Protein AF-A0A914R5J5-F1 (afdb_monomer)

Sequence (578 aa):
MSLWDHVVKMEQVILSVEYNQRHLNVWKEDSRGYNRFYVTPLCTIVTSSLNCSRDEYSNEHRHVLSFHVKLWDSLAAETVKLALTQKSIETKISDILPLPMLLVRLGISQDVTDRISVSKEWRSNQDQPNIIIFELYTRHEHFCEKNGKFLEDAKSDPENFLTRIKLFLEFTMVVGQQATKSLNITGQTFAKSKFFSSLANAHSDKDGIVYLSSTDINKLAREIYRSASYNEEVTSTYVSSEQGSDIIKELSNIIKDQTVQSNDLTKEEWNSVFWDDIFSRPDVQTEYFNDVLKYVEEESIFKYNATKDAQFRENIRRKYRQKSENKIPNKFEFSFKNFGFNNCGRKSENSIIDEKNIQSTQNNEMDTINKEEILKFLKKDNINVRWSGTKFIPKDLLLYRINTRTLKTTGEVFFKRIITTMLQSVQKIEIRPEPSRRTNFDKTISPVYYEELKNQIIVLKQQLNNSITKLDEKIAEIKSDLVNTNQHITNIANNTNNNRDILQQQHNVLRNDHNGLRSEFNDLNSWTRKDFWNHVQGLFRHADNIWMRSFHGEVPKNIQETYKSRWGAYPLKGTDFK

Secondary structure (DSSP, 8-state):
--TTTT---EEEEEEEEEETTEEEEEEEE--TT---EEE----EEEEEEEEEEE-SSSTT--EEEEEEEE---HHHHHHHHHHHHHTT----GGGEEE---SEEEEEE-GGGTTT-EE----EE-TT--SEEEEEEEES-GGGTSTT-HHHHHHHH-HHHHHHHH-EEEEEEE---EEEEEEEEE-HHHHHH-HHHHHHHHHTTTTTTEEEEEHHHHHHHHHHHHHHPPEEEEE--S---TTHHHHHHHHHHHHS--EEEEGGG--HHHHTTT-SS-GGG-HHHHHHHHHHHHHHHHHHTTS---HHHHHHHHHHHHHHHHTT-SSPPPGGG---GGGGTGGGSS---S-----S---------------HHHHHHHHHHTT--EEE-SSSEEE---EEEEEEHHHHHH-S-SEEEEEEEEE--EEEEEE-EEPPP--S---S---HHHHHHHHHHHHHHHHHHHHHHHHHHHHHHHHHHHHHHHHHHHHHHHHHHHHHHHHHHHHHHHHHHHHHHHHHHHHHHHH--HHHHHHHHHHHHHHHHHHHHHH--S---HHHHHHHHHHS-----------

Mean predicted aligned error: 20.89 Å

Solvent-accessible surface area (backbone atoms only — not comparable to full-atom values): 33311 Å² total; per-residue (Å²): 135,64,97,74,83,72,74,67,48,63,49,70,77,76,46,71,42,83,53,92,95,35,76,36,44,29,24,39,42,68,49,100,85,52,84,36,31,33,28,54,56,63,33,22,35,42,55,90,52,60,42,61,48,72,38,86,83,48,97,70,62,30,31,36,43,35,33,34,33,34,32,55,58,70,66,58,37,51,52,50,46,53,57,36,43,78,70,75,43,88,70,57,65,91,33,50,40,61,54,74,36,49,31,36,32,63,42,66,44,80,93,44,54,92,63,45,44,58,60,87,62,76,38,82,32,79,84,62,62,46,57,47,81,46,57,38,38,27,74,53,66,60,50,54,41,98,83,14,64,52,55,49,36,39,59,76,41,35,61,64,41,34,69,70,48,40,39,25,43,34,30,29,28,55,46,78,41,21,33,31,30,36,39,55,35,26,7,67,26,43,61,69,21,66,68,49,40,52,54,42,63,77,33,66,88,51,85,22,60,35,37,37,44,68,67,52,39,50,51,48,27,50,44,32,63,70,57,39,61,69,51,78,46,80,52,84,74,78,52,72,92,69,54,67,65,52,50,37,52,50,46,35,50,70,57,46,72,42,82,42,54,52,84,77,53,51,82,73,55,52,60,41,58,48,84,87,43,73,79,71,32,26,64,53,43,17,51,52,54,38,56,53,46,51,50,48,61,65,41,75,78,42,84,89,50,74,68,57,52,53,50,48,55,50,47,52,49,49,64,51,47,75,73,34,102,57,80,77,61,82,87,70,65,81,58,65,78,77,72,69,67,80,77,85,75,78,78,71,94,79,73,98,73,77,98,73,88,85,79,82,80,92,72,85,71,73,84,66,82,53,67,67,57,56,53,52,53,45,67,73,68,78,51,48,51,36,78,75,87,87,47,55,36,54,43,86,40,73,30,26,36,30,48,46,48,58,52,48,67,34,78,72,74,45,78,46,82,42,50,41,60,46,62,66,43,83,47,78,44,68,42,41,52,51,75,69,83,58,84,70,83,64,84,72,77,50,70,66,58,48,53,48,50,52,50,50,50,51,50,50,52,51,53,48,50,54,50,50,52,54,47,52,52,50,50,51,51,53,52,51,52,50,53,53,48,49,53,52,50,52,52,50,51,53,53,49,51,54,50,49,53,53,51,52,52,52,49,51,50,52,50,50,52,50,52,48,53,49,48,54,49,50,54,60,69,67,44,49,80,65,54,49,52,53,50,52,52,49,49,50,53,49,49,50,51,52,55,60,64,71,57,85,60,89,74,57,68,71,56,60,53,49,51,53,68,73,66,54,82,77,82,90,70,81,84,88,82,134

Organism: NCBI:txid227884

Radius of gyration: 55.8 Å; Cα contacts (8 Å, |Δi|>4): 679; chains: 1; bounding box: 105×151×135 Å

Structure (mmCIF, N/CA/C/O backbone):
data_AF-A0A914R5J5-F1
#
_entry.id   AF-A0A914R5J5-F1
#
loop_
_atom_site.group_PDB
_atom_site.id
_atom_site.type_symbol
_atom_site.label_atom_id
_atom_site.label_alt_id
_atom_site.label_comp_id
_atom_site.label_asym_id
_atom_site.label_entity_id
_atom_site.label_seq_id
_atom_site.pdbx_PDB_ins_code
_atom_site.Cartn_x
_atom_site.Cartn_y
_atom_site.Cartn_z
_atom_site.occupancy
_atom_site.B_iso_or_equiv
_atom_site.auth_seq_id
_atom_site.auth_comp_id
_atom_site.auth_asym_id
_atom_site.auth_atom_id
_atom_site.pdbx_PDB_model_num
ATOM 1 N N . MET A 1 1 ? 4.615 6.189 8.101 1.00 34.53 1 MET A N 1
ATOM 2 C CA . MET A 1 1 ? 3.608 5.926 7.052 1.00 34.53 1 MET A CA 1
ATOM 3 C C . MET A 1 1 ? 2.989 4.584 7.344 1.00 34.53 1 MET A C 1
ATOM 5 O O . MET A 1 1 ? 3.723 3.656 7.663 1.00 34.53 1 MET A O 1
ATOM 9 N N . SER A 1 2 ? 1.663 4.521 7.386 1.00 30.84 2 SER A N 1
ATOM 10 C CA . SER A 1 2 ? 0.963 3.293 7.757 1.00 30.84 2 SER A CA 1
ATOM 11 C C . SER A 1 2 ? 0.819 2.395 6.524 1.00 30.84 2 SER A C 1
ATOM 13 O O . SER A 1 2 ? 0.791 2.897 5.404 1.00 30.84 2 SER A O 1
ATOM 15 N N . LEU A 1 3 ? 0.689 1.079 6.717 1.00 33.62 3 LEU A N 1
ATOM 16 C CA . LEU A 1 3 ? 0.436 0.079 5.661 1.00 33.62 3 LEU A CA 1
ATOM 17 C C . LEU A 1 3 ? -0.793 0.386 4.764 1.00 33.62 3 LEU A C 1
ATOM 19 O O . LEU A 1 3 ? -1.041 -0.332 3.799 1.00 33.62 3 LEU A O 1
ATOM 23 N N . TRP A 1 4 ? -1.565 1.426 5.091 1.00 39.03 4 TRP A N 1
ATOM 24 C CA . TRP A 1 4 ? -2.852 1.786 4.504 1.00 39.03 4 TRP A CA 1
ATOM 25 C C . TRP A 1 4 ? -2.774 2.879 3.424 1.00 39.03 4 TRP A C 1
ATOM 27 O O . TRP A 1 4 ? -3.760 3.092 2.724 1.00 39.03 4 TRP A O 1
ATOM 37 N N . ASP A 1 5 ? -1.616 3.522 3.224 1.00 41.41 5 ASP A N 1
ATOM 38 C CA . ASP A 1 5 ? -1.459 4.646 2.276 1.00 41.41 5 ASP A CA 1
ATOM 39 C C . ASP A 1 5 ? -1.236 4.209 0.805 1.00 41.41 5 ASP A C 1
ATOM 41 O O . ASP A 1 5 ? -1.051 5.048 -0.076 1.00 41.41 5 ASP A O 1
ATOM 45 N N . HIS A 1 6 ? -1.256 2.903 0.504 1.00 47.38 6 HIS A N 1
ATOM 46 C CA . HIS A 1 6 ? -0.911 2.354 -0.820 1.00 47.38 6 HIS A CA 1
ATOM 47 C C . HIS A 1 6 ? -2.006 1.473 -1.435 1.00 47.38 6 HIS A C 1
ATOM 49 O O . HIS A 1 6 ? -1.726 0.465 -2.085 1.00 47.38 6 HIS A O 1
ATOM 55 N N . VAL A 1 7 ? -3.277 1.842 -1.254 1.00 53.09 7 VAL A N 1
ATOM 56 C CA . VAL A 1 7 ? -4.356 1.253 -2.060 1.00 53.09 7 VAL A CA 1
ATOM 57 C C . VAL A 1 7 ? -4.326 1.894 -3.447 1.00 53.09 7 VAL A C 1
ATOM 59 O O . VAL A 1 7 ? -4.941 2.932 -3.684 1.00 53.09 7 VAL A O 1
ATOM 62 N N . VAL A 1 8 ? -3.576 1.278 -4.357 1.00 57.03 8 VAL A N 1
ATOM 63 C CA . VAL A 1 8 ? -3.466 1.709 -5.753 1.00 57.03 8 VAL A CA 1
ATOM 64 C C . VAL A 1 8 ? -4.756 1.344 -6.486 1.00 57.03 8 VAL A C 1
ATOM 66 O O . VAL A 1 8 ? -5.056 0.166 -6.685 1.00 57.03 8 VAL A O 1
ATOM 69 N N . LYS A 1 9 ? -5.527 2.350 -6.905 1.00 61.91 9 LYS A N 1
ATOM 70 C CA . LYS A 1 9 ? -6.620 2.143 -7.861 1.00 61.91 9 LYS A CA 1
ATOM 71 C C . LYS A 1 9 ? -6.025 2.066 -9.259 1.00 61.91 9 LYS A C 1
ATOM 73 O O . LYS A 1 9 ? -5.271 2.947 -9.654 1.00 61.91 9 LYS A O 1
ATOM 78 N N . MET A 1 10 ? -6.355 1.013 -9.990 1.00 66.12 10 MET A N 1
ATOM 79 C CA . MET A 1 10 ? -5.913 0.823 -11.368 1.00 66.12 10 MET A CA 1
ATOM 80 C C . MET A 1 10 ? -7.127 0.890 -12.288 1.00 66.12 10 MET A C 1
ATOM 82 O O . MET A 1 10 ? -8.163 0.292 -11.987 1.00 66.12 10 MET A O 1
ATOM 86 N N . GLU A 1 11 ? -6.996 1.606 -13.400 1.00 66.50 11 GLU A N 1
ATOM 87 C CA . GLU A 1 11 ? -7.959 1.546 -14.500 1.00 66.50 11 GLU A CA 1
ATOM 88 C C . GLU A 1 11 ? -7.949 0.146 -15.149 1.00 66.50 11 GLU A C 1
ATOM 90 O O . GLU A 1 11 ? -7.125 -0.712 -14.821 1.00 66.50 11 GLU A O 1
ATOM 95 N N . GLN A 1 12 ? -8.859 -0.110 -16.095 1.00 71.06 12 GLN A N 1
ATOM 96 C CA . GLN A 1 12 ? -8.768 -1.302 -16.947 1.00 71.06 12 GLN A CA 1
ATOM 97 C C . GLN A 1 12 ? -7.424 -1.335 -17.700 1.00 71.06 12 GLN A C 1
ATOM 99 O O . GLN A 1 12 ? -6.759 -0.311 -17.847 1.00 71.06 12 GLN A O 1
ATOM 104 N N . VAL A 1 13 ? -7.012 -2.520 -18.170 1.00 75.19 13 VAL A N 1
ATOM 105 C CA . VAL A 1 13 ? -5.791 -2.686 -18.981 1.00 75.19 13 VAL A CA 1
ATOM 106 C C . VAL A 1 13 ? -5.824 -1.690 -20.143 1.00 75.19 13 VAL A C 1
ATOM 108 O O . VAL A 1 13 ? -6.692 -1.783 -21.008 1.00 75.19 13 VAL A O 1
ATOM 111 N N . ILE A 1 14 ? -4.881 -0.749 -20.165 1.00 86.88 14 ILE A N 1
ATOM 112 C CA . ILE A 1 14 ? -4.826 0.307 -21.186 1.00 86.88 14 ILE A CA 1
ATOM 113 C C . ILE A 1 14 ? -4.034 -0.130 -22.421 1.00 86.88 14 ILE A C 1
ATOM 115 O O . ILE A 1 14 ? -4.223 0.399 -23.516 1.00 86.88 14 ILE A O 1
ATOM 119 N N . LEU A 1 15 ? -3.117 -1.081 -22.240 1.00 90.56 15 LEU A N 1
ATOM 120 C CA . LEU A 1 15 ? -2.204 -1.554 -23.268 1.00 90.56 15 LEU A CA 1
ATOM 121 C C . LEU A 1 15 ? -1.704 -2.957 -22.916 1.00 90.56 15 LEU A C 1
ATOM 123 O O . LEU A 1 15 ? -1.510 -3.282 -21.747 1.00 90.56 15 LEU A O 1
ATOM 127 N N . SER A 1 16 ? -1.461 -3.771 -23.938 1.00 91.81 16 SER A N 1
ATOM 128 C CA . SER A 1 16 ? -0.764 -5.048 -23.817 1.00 91.81 16 SER A CA 1
ATOM 129 C C . SER A 1 16 ? 0.437 -5.031 -24.757 1.00 91.81 16 SER A C 1
ATOM 131 O O . SER A 1 16 ? 0.280 -4.753 -25.946 1.00 91.81 16 SER A O 1
ATOM 133 N N . VAL A 1 17 ? 1.634 -5.257 -24.218 1.00 90.81 17 VAL A N 1
ATOM 134 C CA . VAL A 1 17 ? 2.908 -5.125 -24.941 1.00 90.81 17 VAL A CA 1
ATOM 135 C C . VAL A 1 17 ? 3.570 -6.487 -25.049 1.00 90.81 17 VAL A C 1
ATOM 137 O O . VAL A 1 17 ? 3.726 -7.166 -24.039 1.00 90.81 17 VAL A O 1
ATOM 140 N N . GLU A 1 18 ? 3.977 -6.893 -26.248 1.00 88.50 18 GLU A N 1
ATOM 141 C CA . GLU A 1 18 ? 4.747 -8.125 -26.393 1.00 88.50 18 GLU A CA 1
ATOM 142 C C . GLU A 1 18 ? 6.204 -7.907 -25.948 1.00 88.50 18 GLU A C 1
ATOM 144 O O . GLU A 1 18 ? 6.901 -7.033 -26.458 1.00 88.50 18 GLU A O 1
ATOM 149 N N . TYR A 1 19 ? 6.672 -8.706 -24.995 1.00 86.88 19 TYR A N 1
ATOM 150 C CA . TYR A 1 19 ? 8.049 -8.734 -24.520 1.00 86.88 19 TYR A CA 1
ATOM 151 C C . TYR A 1 19 ? 8.460 -10.185 -24.297 1.00 86.88 19 TYR A C 1
ATOM 153 O O . TYR A 1 19 ? 7.853 -10.890 -23.492 1.00 86.88 19 TYR A O 1
ATOM 161 N N . ASN A 1 20 ? 9.495 -10.645 -25.005 1.00 80.00 20 ASN A N 1
ATOM 162 C CA . ASN A 1 20 ? 10.032 -11.999 -24.853 1.00 80.00 20 ASN A CA 1
ATOM 163 C C . ASN A 1 20 ? 8.969 -13.112 -24.988 1.00 80.00 20 ASN A C 1
ATOM 165 O O . ASN A 1 20 ? 8.919 -14.023 -24.162 1.00 80.00 20 ASN A O 1
ATOM 169 N N . GLN A 1 21 ? 8.121 -13.026 -26.026 1.00 78.50 21 GLN A N 1
ATOM 170 C CA . GLN A 1 21 ? 6.997 -13.947 -26.288 1.00 78.50 21 GLN A CA 1
ATOM 171 C C . GLN A 1 21 ? 5.903 -13.921 -25.201 1.00 78.50 21 GLN A C 1
ATOM 173 O O . GLN A 1 21 ? 5.172 -14.894 -25.003 1.00 78.50 21 GLN A O 1
ATOM 178 N N . ARG A 1 22 ? 5.801 -12.818 -24.449 1.00 78.00 22 ARG A N 1
ATOM 179 C CA . ARG A 1 22 ? 4.798 -12.618 -23.394 1.00 78.00 22 ARG A CA 1
ATOM 180 C C . ARG A 1 22 ? 4.062 -11.318 -23.607 1.00 78.00 22 ARG A C 1
ATOM 182 O O . ARG A 1 22 ? 4.642 -10.355 -24.082 1.00 78.00 22 ARG A O 1
ATOM 189 N N . HIS A 1 23 ? 2.821 -11.274 -23.155 1.00 86.06 23 HIS A N 1
ATOM 190 C CA . HIS A 1 23 ? 2.055 -10.042 -23.089 1.00 86.06 23 HIS A CA 1
ATOM 191 C C . HIS A 1 23 ? 2.209 -9.407 -21.707 1.00 86.06 23 HIS A C 1
ATOM 193 O O . HIS A 1 23 ? 1.766 -9.961 -20.701 1.00 86.06 23 HIS A O 1
ATOM 199 N N . LEU A 1 24 ? 2.844 -8.241 -21.660 1.00 90.00 24 LEU A N 1
ATOM 200 C CA . LEU A 1 24 ? 2.881 -7.366 -20.500 1.00 90.00 24 LEU A CA 1
ATOM 201 C C . LEU A 1 24 ? 1.643 -6.482 -20.542 1.00 90.00 24 LEU A C 1
ATOM 203 O O . LEU A 1 24 ? 1.568 -5.540 -21.332 1.00 90.00 24 LEU A O 1
ATOM 207 N N . ASN A 1 25 ? 0.662 -6.790 -19.698 1.00 90.44 25 ASN A N 1
ATOM 208 C CA . ASN A 1 25 ? -0.472 -5.896 -19.524 1.00 90.44 25 ASN A CA 1
ATOM 209 C C . ASN A 1 25 ? -0.030 -4.695 -18.694 1.00 90.44 25 ASN A C 1
ATOM 211 O O . ASN A 1 25 ? 0.680 -4.853 -17.695 1.00 90.44 25 ASN A O 1
ATOM 215 N N . VAL A 1 26 ? -0.451 -3.520 -19.144 1.00 89.12 26 VAL A N 1
ATOM 216 C CA . VAL A 1 26 ? -0.145 -2.222 -18.558 1.00 89.12 26 VAL A CA 1
ATOM 217 C C . VAL A 1 26 ? -1.446 -1.617 -18.053 1.00 89.12 26 VAL A C 1
ATOM 219 O O . VAL A 1 26 ? -2.427 -1.504 -18.792 1.00 89.12 26 VAL A O 1
ATOM 222 N N . TRP A 1 27 ? -1.435 -1.209 -16.795 1.00 88.62 27 TRP A N 1
ATOM 223 C CA . TRP A 1 27 ? -2.519 -0.503 -16.130 1.00 88.62 27 TRP A CA 1
ATOM 224 C C . TRP A 1 27 ? -2.079 0.917 -15.820 1.00 88.62 27 TRP A C 1
ATOM 226 O O . TRP A 1 27 ? -0.924 1.144 -15.466 1.00 88.62 27 TRP A O 1
ATOM 236 N N . LYS A 1 28 ? -3.002 1.868 -15.914 1.00 85.62 28 LYS A N 1
ATOM 237 C CA . LYS A 1 28 ? -2.781 3.233 -15.443 1.00 85.62 28 LYS A CA 1
ATOM 238 C C . LYS A 1 28 ? -3.303 3.372 -14.016 1.00 85.62 28 LYS A C 1
ATOM 240 O O . LYS A 1 28 ? -4.365 2.840 -13.693 1.00 85.62 28 LYS A O 1
ATOM 245 N N . GLU A 1 29 ? -2.558 4.068 -13.166 1.00 81.69 29 GLU A N 1
ATOM 246 C CA . GLU A 1 29 ? -3.031 4.440 -11.835 1.00 81.69 29 GLU A CA 1
ATOM 247 C C . GLU A 1 29 ? -4.142 5.499 -11.937 1.00 81.69 29 GLU A C 1
ATOM 249 O O . GLU A 1 29 ? -3.946 6.564 -12.522 1.00 81.69 29 GLU A O 1
ATOM 254 N N . ASP A 1 30 ? -5.296 5.223 -11.330 1.00 70.25 30 ASP A N 1
ATOM 255 C CA . ASP A 1 30 ? -6.414 6.161 -11.168 1.00 70.25 30 ASP A CA 1
ATOM 256 C C . ASP A 1 30 ? -6.162 7.049 -9.935 1.00 70.25 30 ASP A C 1
ATOM 258 O O . ASP A 1 30 ? -6.858 6.987 -8.915 1.00 70.25 30 ASP A O 1
ATOM 262 N N . SER A 1 31 ? -5.073 7.823 -9.980 1.00 67.75 31 SER A N 1
ATOM 263 C CA . SER A 1 31 ? -4.717 8.798 -8.948 1.00 67.75 31 SER A CA 1
ATOM 264 C C . SER A 1 31 ? -4.747 10.216 -9.526 1.00 67.75 31 SER A C 1
ATOM 266 O O . SER A 1 31 ? -4.286 10.490 -10.636 1.00 67.75 31 SER A O 1
ATOM 268 N N . ARG A 1 32 ? -5.340 11.159 -8.778 1.00 56.81 32 ARG A N 1
ATOM 269 C CA . ARG A 1 32 ? -5.475 12.564 -9.196 1.00 56.81 32 ARG A CA 1
ATOM 270 C C . ARG A 1 32 ? -4.099 13.242 -9.202 1.00 56.81 32 ARG A C 1
ATOM 272 O O . ARG A 1 32 ? -3.715 13.850 -8.209 1.00 56.81 32 ARG A O 1
ATOM 279 N N . GLY A 1 33 ? -3.377 13.143 -10.318 1.00 63.69 33 GLY A N 1
ATOM 280 C CA . GLY A 1 33 ? -2.184 13.950 -10.597 1.00 63.69 33 GLY A CA 1
ATOM 281 C C . GLY A 1 33 ? -0.890 13.192 -10.903 1.00 63.69 33 GLY A C 1
ATOM 282 O O . GLY A 1 33 ? 0.101 13.854 -11.203 1.00 63.69 33 GLY A O 1
ATOM 283 N N . TYR A 1 34 ? -0.872 11.853 -10.880 1.00 71.00 34 TYR A N 1
ATOM 284 C CA . TYR A 1 34 ? 0.317 11.071 -11.239 1.00 71.00 34 TYR A CA 1
ATOM 285 C C . TYR A 1 34 ? 0.050 10.170 -12.450 1.00 71.00 34 TYR A C 1
ATOM 287 O O . TYR A 1 34 ? -0.868 9.359 -12.446 1.00 71.00 34 TYR A O 1
ATOM 295 N N . ASN A 1 35 ? 0.888 10.278 -13.486 1.00 82.19 35 ASN A N 1
ATOM 296 C CA . ASN A 1 35 ? 0.883 9.358 -14.628 1.00 82.19 35 ASN A CA 1
ATOM 297 C C . ASN A 1 35 ? 1.737 8.126 -14.307 1.00 82.19 35 ASN A C 1
ATOM 299 O O . ASN A 1 35 ? 2.788 7.936 -14.909 1.00 82.19 35 ASN A O 1
ATOM 303 N N . ARG A 1 36 ? 1.320 7.321 -13.326 1.00 87.69 36 ARG A N 1
ATOM 304 C CA . ARG A 1 36 ? 1.991 6.054 -13.014 1.00 87.69 36 ARG A CA 1
ATOM 305 C C . ARG A 1 36 ? 1.346 4.896 -13.753 1.00 87.69 36 ARG A C 1
ATOM 307 O O . ARG A 1 36 ? 0.124 4.831 -13.899 1.00 87.69 36 ARG A O 1
ATOM 314 N N . PHE A 1 37 ? 2.186 3.967 -14.179 1.00 90.06 37 PHE A N 1
ATOM 315 C CA . PHE A 1 37 ? 1.801 2.772 -14.902 1.00 90.06 37 PHE A CA 1
ATOM 316 C C . PHE A 1 37 ? 2.300 1.544 -14.161 1.00 90.06 37 PHE A C 1
ATOM 318 O O . PHE A 1 37 ? 3.468 1.460 -13.787 1.00 90.06 37 PHE A O 1
ATOM 325 N N . TYR A 1 38 ? 1.411 0.579 -13.978 1.00 89.62 38 TYR A N 1
ATOM 326 C CA . TYR A 1 38 ? 1.736 -0.714 -13.402 1.00 89.62 38 TYR A CA 1
ATOM 327 C C . TYR A 1 38 ? 1.770 -1.764 -14.493 1.00 89.62 38 TYR A C 1
ATOM 329 O O . TYR A 1 38 ? 0.944 -1.748 -15.403 1.00 89.62 38 TYR A O 1
ATOM 337 N N . VAL A 1 39 ? 2.728 -2.676 -14.411 1.00 90.62 39 VAL A N 1
ATOM 338 C CA . VAL A 1 39 ? 2.968 -3.676 -15.449 1.00 90.62 39 VAL A CA 1
ATOM 339 C C . VAL A 1 39 ? 2.936 -5.070 -14.849 1.00 90.62 39 VAL A C 1
ATOM 341 O O . VAL A 1 39 ? 3.345 -5.291 -13.708 1.00 90.62 39 VAL A O 1
ATOM 344 N N . THR A 1 40 ? 2.438 -6.024 -15.634 1.00 89.19 40 THR A N 1
ATOM 345 C CA . THR A 1 40 ? 2.419 -7.439 -15.247 1.00 89.19 40 THR A CA 1
ATOM 346 C C . THR A 1 40 ? 3.845 -7.885 -14.910 1.00 89.19 40 THR A C 1
ATOM 348 O O . THR A 1 40 ? 4.738 -7.678 -15.736 1.00 89.19 40 THR A O 1
ATOM 351 N N . PRO A 1 41 ? 4.094 -8.479 -13.729 1.00 90.56 41 PRO A N 1
ATOM 352 C CA . PRO A 1 41 ? 5.431 -8.930 -13.374 1.00 90.56 41 PRO A CA 1
ATOM 353 C C . PRO A 1 41 ? 5.874 -10.046 -14.322 1.00 90.56 41 PRO A C 1
ATOM 355 O O . PRO A 1 41 ? 5.086 -10.919 -14.686 1.00 90.56 41 PRO A O 1
ATOM 358 N N . LEU A 1 42 ? 7.152 -10.029 -14.700 1.00 91.44 42 LEU A N 1
ATOM 359 C CA . LEU A 1 42 ? 7.711 -10.935 -15.703 1.00 91.44 42 LEU A CA 1
ATOM 360 C C . LEU A 1 42 ? 7.554 -12.401 -15.304 1.00 91.44 42 LEU A C 1
ATOM 362 O O . LEU A 1 42 ? 7.180 -13.214 -16.144 1.00 91.44 42 LEU A O 1
ATOM 366 N N . CYS A 1 43 ? 7.841 -12.728 -14.041 1.00 92.44 43 CYS A N 1
ATOM 367 C CA . CYS A 1 43 ? 7.863 -14.093 -13.509 1.00 92.44 43 CYS A CA 1
ATOM 368 C C . CYS A 1 43 ? 8.723 -15.031 -14.381 1.00 92.44 43 CYS A C 1
ATOM 370 O O . CYS A 1 43 ? 8.257 -16.040 -14.918 1.00 92.44 43 CYS A O 1
ATOM 372 N N . THR A 1 44 ? 9.991 -14.660 -14.582 1.00 91.94 44 THR A N 1
ATOM 373 C CA . THR A 1 44 ? 10.981 -15.458 -15.322 1.00 91.94 44 THR A CA 1
ATOM 374 C C . THR A 1 44 ? 11.916 -16.188 -14.360 1.00 91.94 44 THR A C 1
ATOM 376 O O . THR A 1 44 ? 12.501 -15.558 -13.482 1.00 91.94 44 THR A O 1
ATOM 379 N N . ILE A 1 45 ? 12.106 -17.501 -14.508 1.00 91.75 45 ILE A N 1
ATOM 380 C CA . ILE A 1 45 ? 13.173 -18.201 -13.772 1.00 91.75 45 ILE A CA 1
ATOM 381 C C . ILE A 1 45 ? 14.532 -17.908 -14.418 1.00 91.75 45 ILE A C 1
ATOM 383 O O . ILE A 1 45 ? 14.703 -18.066 -15.627 1.00 91.75 45 ILE A O 1
ATOM 387 N N . VAL A 1 46 ? 15.503 -17.492 -13.607 1.00 92.12 46 VAL A N 1
ATOM 388 C CA . VAL A 1 46 ? 16.880 -17.226 -14.041 1.00 92.12 46 VAL A CA 1
ATOM 389 C C . VAL A 1 46 ? 17.666 -18.531 -13.954 1.00 92.12 46 VAL A C 1
ATOM 391 O O . VAL A 1 46 ? 18.122 -18.928 -12.883 1.00 92.12 46 VAL A O 1
ATOM 394 N N . THR A 1 47 ? 17.830 -19.230 -15.072 1.00 88.12 47 THR A N 1
ATOM 395 C CA . THR A 1 47 ? 18.410 -20.588 -15.092 1.00 88.12 47 THR A CA 1
ATOM 396 C C . THR A 1 47 ? 19.856 -20.646 -14.595 1.00 88.12 47 THR A C 1
ATOM 398 O O . THR A 1 47 ? 20.265 -21.631 -13.983 1.00 88.12 47 THR A O 1
ATOM 401 N N . SER A 1 48 ? 20.628 -19.571 -14.769 1.00 88.81 48 SER A N 1
ATOM 402 C CA . SER A 1 48 ? 22.001 -19.465 -14.252 1.00 88.81 48 SER A CA 1
ATOM 403 C C . SER A 1 48 ? 22.082 -19.421 -12.722 1.00 88.81 48 SER A C 1
ATOM 405 O O . SER A 1 48 ? 23.139 -19.706 -12.167 1.00 88.81 48 SER A O 1
ATOM 407 N N . SER A 1 49 ? 20.977 -19.104 -12.039 1.00 92.00 49 SER A N 1
ATOM 408 C CA . SER A 1 49 ? 20.899 -19.070 -10.572 1.00 92.00 49 SER A CA 1
ATOM 409 C C . SER A 1 49 ? 20.558 -20.419 -9.934 1.00 92.00 49 SER A C 1
ATOM 411 O O . SER A 1 49 ? 20.607 -20.531 -8.714 1.00 92.00 49 SER A O 1
ATOM 413 N N . LEU A 1 50 ? 20.203 -21.430 -10.738 1.00 90.38 50 LEU A N 1
ATOM 414 C CA . LEU A 1 50 ? 19.815 -22.748 -10.242 1.00 90.38 50 LEU A CA 1
ATOM 415 C C . LEU A 1 50 ? 20.970 -23.399 -9.476 1.00 90.38 50 LEU A C 1
ATOM 417 O O . LEU A 1 50 ? 21.997 -23.776 -10.064 1.00 90.38 50 LEU A O 1
ATOM 421 N N . ASN A 1 51 ? 20.761 -23.574 -8.176 1.00 90.56 51 ASN A N 1
ATOM 422 C CA . ASN A 1 51 ? 21.701 -24.206 -7.267 1.00 90.56 51 ASN A CA 1
ATOM 423 C C . ASN A 1 51 ? 21.005 -25.295 -6.450 1.00 90.56 51 ASN A C 1
ATOM 425 O O . ASN A 1 51 ? 19.873 -25.119 -6.014 1.00 90.56 51 ASN A O 1
ATOM 429 N N . CYS A 1 52 ? 21.692 -26.412 -6.236 1.00 88.56 52 CYS A N 1
ATOM 430 C CA . CYS A 1 52 ? 21.159 -27.534 -5.477 1.00 88.56 52 CYS A CA 1
ATOM 431 C C . CYS A 1 52 ? 22.063 -27.808 -4.282 1.00 88.56 52 CYS A C 1
ATOM 433 O O . CYS A 1 52 ? 23.274 -27.961 -4.442 1.00 88.56 52 CYS A O 1
ATOM 435 N N . SER A 1 53 ? 21.483 -27.869 -3.091 1.00 89.00 53 SER A N 1
ATOM 436 C CA . SER A 1 53 ? 22.187 -28.168 -1.848 1.00 89.00 53 SER A CA 1
ATOM 437 C C . SER A 1 53 ? 21.440 -29.226 -1.043 1.00 89.00 53 SER A C 1
ATOM 439 O O . SER A 1 53 ? 20.281 -29.553 -1.309 1.00 89.00 53 SER A O 1
ATOM 441 N N . ARG A 1 54 ? 22.122 -29.800 -0.055 1.00 86.62 54 ARG A N 1
ATOM 442 C CA . ARG A 1 54 ? 21.502 -30.656 0.954 1.00 86.62 54 ARG A CA 1
ATOM 443 C C . ARG A 1 54 ? 21.199 -29.803 2.183 1.00 86.62 54 ARG A C 1
ATOM 445 O O . ARG A 1 54 ? 22.071 -29.068 2.635 1.00 86.62 54 ARG A O 1
ATOM 452 N N . ASP A 1 55 ? 19.981 -29.890 2.703 1.00 84.06 55 ASP A N 1
ATOM 453 C CA . ASP A 1 55 ? 19.607 -29.247 3.960 1.00 84.06 55 ASP A CA 1
ATOM 454 C C . ASP A 1 55 ? 20.063 -30.125 5.129 1.00 84.06 55 ASP A C 1
ATOM 456 O O . ASP A 1 55 ? 19.380 -31.076 5.520 1.00 84.06 55 ASP A O 1
ATOM 460 N N . GLU A 1 56 ? 21.247 -29.807 5.654 1.00 78.81 56 GLU A N 1
ATOM 461 C CA . GLU A 1 56 ? 21.874 -30.500 6.786 1.00 78.81 56 GLU A CA 1
ATOM 462 C C . GLU A 1 56 ? 21.133 -30.279 8.115 1.00 78.81 56 GLU A C 1
ATOM 464 O O . GLU A 1 56 ? 21.338 -31.037 9.061 1.00 78.81 56 GLU A O 1
ATOM 469 N N . TYR A 1 57 ? 20.262 -29.268 8.192 1.00 76.56 57 TYR A N 1
ATOM 470 C CA . TYR A 1 57 ? 19.567 -28.875 9.419 1.00 76.56 57 TYR A CA 1
ATOM 471 C C . TYR A 1 57 ? 18.140 -29.422 9.498 1.00 76.56 57 TYR A C 1
ATOM 473 O O . TYR A 1 57 ? 17.554 -29.469 10.583 1.00 76.56 57 TYR A O 1
ATOM 481 N N . SER A 1 58 ? 17.565 -29.868 8.378 1.00 74.06 58 SER A N 1
ATOM 482 C CA . SER A 1 58 ? 16.297 -30.593 8.406 1.00 74.06 58 SER A CA 1
ATOM 483 C C . SER A 1 58 ? 16.497 -32.023 8.915 1.00 74.06 58 SER A C 1
ATOM 485 O O . SER A 1 58 ? 17.255 -32.808 8.348 1.00 74.06 58 SER A O 1
ATOM 487 N N . ASN A 1 59 ? 15.706 -32.429 9.912 1.00 70.00 59 ASN A N 1
ATOM 488 C CA . ASN A 1 59 ? 15.635 -33.826 10.376 1.00 70.00 59 ASN A CA 1
ATOM 489 C C . ASN A 1 59 ? 15.227 -34.823 9.264 1.00 70.00 59 ASN A C 1
ATOM 491 O O . ASN A 1 59 ? 15.246 -36.035 9.463 1.00 70.00 59 ASN A O 1
ATOM 495 N N . GLU A 1 60 ? 14.826 -34.322 8.095 1.00 74.12 60 GLU A N 1
ATOM 496 C CA . GLU A 1 60 ? 14.301 -35.092 6.974 1.00 74.12 60 GLU A CA 1
ATOM 497 C C . GLU A 1 60 ? 15.309 -35.317 5.834 1.00 74.12 60 GLU A C 1
ATOM 499 O O . GLU A 1 60 ? 14.923 -35.904 4.824 1.00 74.12 60 GLU A O 1
ATOM 504 N N . HIS A 1 61 ? 16.573 -34.887 5.974 1.00 73.62 61 HIS A N 1
ATOM 505 C CA . HIS A 1 61 ? 17.622 -35.033 4.948 1.00 73.62 61 HIS A CA 1
ATOM 506 C C . HIS A 1 61 ? 17.166 -34.557 3.557 1.00 73.62 61 HIS A C 1
ATOM 508 O O . HIS A 1 61 ? 17.355 -35.245 2.552 1.00 73.62 61 HIS A O 1
ATOM 514 N N . ARG A 1 62 ? 16.510 -33.394 3.497 1.00 86.12 62 ARG A N 1
ATOM 515 C CA . ARG A 1 62 ? 15.937 -32.884 2.249 1.00 86.12 62 ARG A CA 1
ATOM 516 C C . ARG A 1 62 ? 17.011 -32.290 1.339 1.00 86.12 62 ARG A C 1
ATOM 518 O O . ARG A 1 62 ? 18.003 -31.718 1.782 1.00 86.12 62 ARG A O 1
ATOM 525 N N . HIS A 1 63 ? 16.768 -32.401 0.045 1.00 87.50 63 HIS A N 1
ATOM 526 C CA . HIS A 1 63 ? 17.507 -31.726 -1.011 1.00 87.50 63 HIS A CA 1
ATOM 527 C C . HIS A 1 63 ? 16.758 -30.456 -1.411 1.00 87.50 63 HIS A C 1
ATOM 529 O O . HIS A 1 63 ? 15.533 -30.489 -1.556 1.00 87.50 63 HIS A O 1
ATOM 535 N N . VAL A 1 64 ? 17.487 -29.352 -1.571 1.00 90.19 64 VAL A N 1
ATOM 536 C CA . VAL A 1 64 ? 16.946 -28.016 -1.837 1.00 90.19 64 VAL A CA 1
ATOM 537 C C . VAL A 1 64 ? 17.452 -27.527 -3.181 1.00 90.19 64 VAL A C 1
ATOM 539 O O . VAL A 1 64 ? 18.654 -27.362 -3.364 1.00 90.19 64 VAL A O 1
ATOM 542 N N . LEU A 1 65 ? 16.538 -27.259 -4.110 1.00 90.25 65 LEU A N 1
ATOM 543 C CA . LEU A 1 65 ? 16.832 -26.527 -5.337 1.00 90.25 65 LEU A CA 1
ATOM 544 C C . LEU A 1 65 ? 16.406 -25.074 -5.154 1.00 90.25 65 LEU A C 1
ATOM 546 O O . LEU A 1 65 ? 15.210 -24.782 -5.104 1.00 90.25 65 LEU A O 1
ATOM 550 N N . SER A 1 66 ? 17.381 -24.177 -5.067 1.00 92.06 66 SER A N 1
ATOM 551 C CA . SER A 1 66 ? 17.164 -22.737 -5.010 1.00 92.06 66 SER A CA 1
ATOM 552 C C . SER A 1 66 ? 17.326 -22.101 -6.388 1.00 92.06 66 SER A C 1
ATOM 554 O O . SER A 1 66 ? 18.159 -22.511 -7.202 1.00 92.06 66 SER A O 1
ATOM 556 N N . PHE A 1 67 ? 16.488 -21.108 -6.673 1.00 93.38 67 PHE A N 1
ATOM 557 C CA . PHE A 1 67 ? 16.537 -20.345 -7.915 1.00 93.38 67 PHE A CA 1
ATOM 558 C C . PHE A 1 67 ? 15.948 -18.953 -7.742 1.00 93.38 67 PHE A C 1
ATOM 560 O O . PHE A 1 67 ? 15.117 -18.684 -6.873 1.00 93.38 67 PHE A O 1
ATOM 567 N N . HIS A 1 68 ? 16.376 -18.062 -8.621 1.00 95.19 68 HIS A N 1
ATOM 568 C CA . HIS A 1 68 ? 15.890 -16.703 -8.720 1.00 95.19 68 HIS A CA 1
ATOM 569 C C . HIS A 1 68 ? 14.726 -16.634 -9.709 1.00 95.19 68 HIS A C 1
ATOM 571 O O . HIS A 1 68 ? 14.810 -17.132 -10.833 1.00 95.19 68 HIS A O 1
ATOM 577 N N . VAL A 1 69 ? 13.659 -15.955 -9.303 1.00 93.50 69 VAL A N 1
ATOM 578 C CA . VAL A 1 69 ? 12.564 -15.524 -10.168 1.00 93.50 69 VAL A CA 1
ATOM 579 C C . VAL A 1 69 ? 12.683 -14.020 -10.349 1.00 93.50 69 VAL A C 1
ATOM 581 O O . VAL A 1 69 ? 12.532 -13.255 -9.398 1.00 93.50 69 VAL A O 1
ATOM 584 N N . LYS A 1 70 ? 12.965 -13.590 -11.575 1.00 93.38 70 LYS A N 1
ATOM 585 C CA . LYS A 1 70 ? 12.988 -12.185 -11.965 1.00 93.38 70 LYS A CA 1
ATOM 586 C C . LYS A 1 70 ? 11.548 -11.721 -12.213 1.00 93.38 70 LYS A C 1
ATOM 588 O O . LYS A 1 70 ? 10.803 -12.294 -13.009 1.00 93.38 70 LYS A O 1
ATOM 593 N N . LEU A 1 71 ? 11.155 -10.682 -11.488 1.00 91.62 71 LEU A N 1
ATOM 594 C CA . LEU A 1 71 ? 9.846 -10.039 -11.570 1.00 91.62 71 LEU A CA 1
ATOM 595 C C . LEU A 1 71 ? 9.864 -8.806 -12.467 1.00 91.62 71 LEU A C 1
ATOM 597 O O . LEU A 1 71 ? 8.840 -8.465 -13.054 1.00 91.62 71 LEU A O 1
ATOM 601 N N . TRP A 1 72 ? 11.014 -8.142 -12.562 1.00 91.25 72 TRP A N 1
ATOM 602 C CA . TRP A 1 72 ? 11.151 -6.867 -13.251 1.00 91.25 72 TRP A CA 1
ATOM 603 C C . TRP A 1 72 ? 12.537 -6.724 -13.880 1.00 91.25 72 TRP A C 1
ATOM 605 O O . TRP A 1 72 ? 13.535 -7.176 -13.313 1.00 91.25 72 TRP A O 1
ATOM 615 N N . ASP A 1 73 ? 12.607 -6.099 -15.054 1.00 88.25 73 ASP A N 1
ATOM 616 C CA . ASP A 1 73 ? 13.861 -5.685 -15.680 1.00 88.25 73 ASP A CA 1
ATOM 617 C C . ASP A 1 73 ? 13.718 -4.313 -16.365 1.00 88.25 73 ASP A C 1
ATOM 619 O O . ASP A 1 73 ? 12.618 -3.837 -16.652 1.00 88.25 73 ASP A O 1
ATOM 623 N N . SER A 1 74 ? 14.849 -3.639 -16.587 1.00 89.31 74 SER A N 1
ATOM 624 C CA . SER A 1 74 ? 14.869 -2.298 -17.182 1.00 89.31 74 SER A CA 1
ATOM 625 C C . SER A 1 74 ? 14.452 -2.295 -18.656 1.00 89.31 74 SER A C 1
ATOM 627 O O . SER A 1 74 ? 13.871 -1.321 -19.125 1.00 89.31 74 SER A O 1
ATOM 629 N N . LEU A 1 75 ? 14.712 -3.388 -19.380 1.00 89.62 75 LEU A N 1
ATOM 630 C CA . LEU A 1 75 ? 14.379 -3.530 -20.799 1.00 89.62 75 LEU A CA 1
ATOM 631 C C . LEU A 1 75 ? 12.863 -3.638 -21.023 1.00 89.62 75 LEU A C 1
ATOM 633 O O . LEU A 1 75 ? 12.340 -3.064 -21.977 1.00 89.62 75 LEU A O 1
ATOM 637 N N . ALA A 1 76 ? 12.135 -4.308 -20.131 1.00 90.38 76 ALA A N 1
ATOM 638 C CA . ALA A 1 76 ? 10.679 -4.348 -20.123 1.00 90.38 76 ALA A CA 1
ATOM 639 C C . ALA A 1 76 ? 10.109 -2.948 -19.886 1.00 90.38 76 ALA A C 1
ATOM 641 O O . ALA A 1 76 ? 9.197 -2.535 -20.601 1.00 90.38 76 ALA A O 1
ATOM 642 N N . ALA A 1 77 ? 10.682 -2.183 -18.950 1.00 91.56 77 ALA A N 1
ATOM 643 C CA . ALA A 1 77 ? 10.268 -0.804 -18.701 1.00 91.56 77 ALA A CA 1
ATOM 644 C C . ALA A 1 77 ? 10.479 0.095 -19.936 1.00 91.56 77 ALA A C 1
ATOM 646 O O . ALA A 1 77 ? 9.595 0.875 -20.293 1.00 91.56 77 ALA A O 1
ATOM 647 N N . GLU A 1 78 ? 11.611 -0.044 -20.635 1.00 92.88 78 GLU A N 1
ATOM 648 C CA . GLU A 1 78 ? 11.873 0.652 -21.903 1.00 92.88 78 GLU A CA 1
ATOM 649 C C . GLU A 1 78 ? 10.899 0.234 -23.010 1.00 92.88 78 GLU A C 1
ATOM 651 O O . GLU A 1 78 ? 10.356 1.091 -23.709 1.00 92.88 78 GLU A O 1
ATOM 656 N N . THR A 1 79 ? 10.622 -1.065 -23.134 1.00 92.75 79 THR A N 1
ATOM 657 C CA . THR A 1 79 ? 9.678 -1.609 -24.122 1.00 92.75 79 THR A CA 1
ATOM 658 C C . THR A 1 79 ? 8.268 -1.060 -23.885 1.00 92.75 79 THR A C 1
ATOM 660 O O . THR A 1 79 ? 7.610 -0.595 -24.816 1.00 92.75 79 THR A O 1
ATOM 663 N N . VAL A 1 80 ? 7.820 -1.030 -22.627 1.00 93.69 80 VAL A N 1
ATOM 664 C CA . VAL A 1 80 ? 6.528 -0.445 -22.244 1.00 93.69 80 VAL A CA 1
ATOM 665 C C . VAL A 1 80 ? 6.507 1.062 -22.501 1.00 93.69 80 VAL A C 1
ATOM 667 O O . VAL A 1 80 ? 5.533 1.562 -23.059 1.00 93.69 80 VAL A O 1
ATOM 670 N N . LYS A 1 81 ? 7.582 1.794 -22.177 1.00 94.88 81 LYS A N 1
ATOM 671 C CA . LYS A 1 81 ? 7.687 3.231 -22.474 1.00 94.88 81 LYS A CA 1
ATOM 672 C C . LYS A 1 81 ? 7.551 3.513 -23.970 1.00 94.88 81 LYS A C 1
ATOM 674 O O . LYS A 1 81 ? 6.829 4.437 -24.348 1.00 94.88 81 LYS A O 1
ATOM 679 N N . LEU A 1 82 ? 8.236 2.745 -24.819 1.00 92.94 82 LEU A N 1
ATOM 680 C CA . LEU A 1 82 ? 8.145 2.880 -26.275 1.00 92.94 82 LEU A CA 1
ATOM 681 C C . LEU A 1 82 ? 6.710 2.647 -26.755 1.00 92.94 82 LEU A C 1
ATOM 683 O O . LEU A 1 82 ? 6.177 3.463 -27.506 1.00 92.94 82 LEU A O 1
ATOM 687 N N . ALA A 1 83 ? 6.057 1.594 -26.261 1.00 93.06 83 ALA A N 1
ATOM 688 C CA . ALA A 1 83 ? 4.683 1.271 -26.627 1.00 93.06 83 ALA A CA 1
ATOM 689 C C . ALA A 1 83 ? 3.666 2.331 -26.143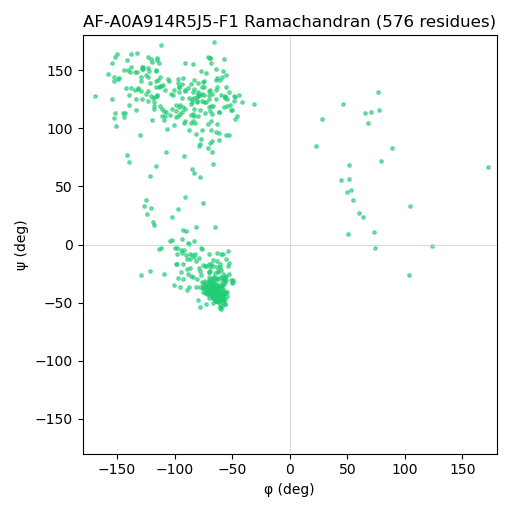 1.00 93.06 83 ALA A C 1
ATOM 691 O O . ALA A 1 83 ? 2.739 2.681 -26.873 1.00 93.06 83 ALA A O 1
ATOM 692 N N . LEU A 1 84 ? 3.863 2.911 -24.953 1.00 93.19 84 LEU A N 1
ATOM 693 C CA . LEU A 1 84 ? 3.067 4.043 -24.457 1.00 93.19 84 LEU A CA 1
ATOM 694 C C . LEU A 1 84 ? 3.291 5.308 -25.301 1.00 93.19 84 LEU A C 1
ATOM 696 O O . LEU A 1 84 ? 2.332 5.989 -25.664 1.00 93.19 84 LEU A O 1
ATOM 700 N N . THR A 1 85 ? 4.536 5.576 -25.705 1.00 92.38 85 THR A N 1
ATOM 701 C CA . THR A 1 85 ? 4.879 6.720 -26.568 1.00 92.38 85 THR A CA 1
ATOM 702 C C . THR A 1 85 ? 4.208 6.607 -27.941 1.00 92.38 85 THR A C 1
ATOM 704 O O . THR A 1 85 ? 3.675 7.590 -28.451 1.00 92.38 85 THR A O 1
ATOM 707 N N . GLN A 1 86 ? 4.145 5.400 -28.517 1.00 91.38 86 GLN A N 1
ATOM 708 C CA . GLN A 1 86 ? 3.413 5.126 -29.765 1.00 91.38 86 GLN A CA 1
ATOM 709 C C . GLN A 1 86 ? 1.901 5.386 -29.649 1.00 91.38 86 GLN A C 1
ATOM 711 O O . GLN A 1 86 ? 1.243 5.659 -30.650 1.00 91.38 86 GLN A O 1
ATOM 716 N N . LYS A 1 87 ? 1.348 5.335 -28.432 1.00 90.50 87 LYS A N 1
ATOM 717 C CA . LYS A 1 87 ? -0.041 5.705 -28.114 1.00 90.50 87 LYS A CA 1
ATOM 718 C C . LYS A 1 87 ? -0.199 7.182 -27.732 1.00 90.50 87 LYS A C 1
ATOM 720 O O . LYS A 1 87 ? -1.253 7.562 -27.233 1.00 90.50 87 LYS A O 1
ATOM 725 N N . SER A 1 88 ? 0.830 8.004 -27.952 1.00 91.88 88 SER A N 1
ATOM 726 C CA . SER A 1 88 ? 0.868 9.421 -27.563 1.00 91.88 88 SER A CA 1
ATOM 727 C C . SER A 1 88 ? 0.728 9.654 -26.052 1.00 91.88 88 SER A C 1
ATOM 729 O O . SER A 1 88 ? 0.268 10.709 -25.624 1.00 91.88 88 SER A O 1
ATOM 731 N N . ILE A 1 89 ? 1.139 8.680 -25.235 1.00 89.94 89 ILE A N 1
ATOM 732 C CA . ILE A 1 89 ? 1.197 8.797 -23.776 1.00 89.94 89 ILE A CA 1
ATOM 733 C C . ILE A 1 89 ? 2.653 9.067 -23.389 1.00 89.94 89 ILE A C 1
ATOM 735 O O . ILE A 1 89 ? 3.492 8.164 -23.397 1.00 89.94 89 ILE A O 1
ATOM 739 N N . GLU A 1 90 ? 2.967 10.320 -23.065 1.00 88.56 90 GLU A N 1
ATOM 740 C CA . GLU A 1 90 ? 4.299 10.697 -22.592 1.00 88.56 90 GLU A CA 1
ATOM 741 C C . GLU A 1 90 ? 4.513 10.194 -21.156 1.00 88.56 90 GLU A C 1
ATOM 743 O O . GLU A 1 90 ? 3.744 10.516 -20.248 1.00 88.56 90 GLU A O 1
ATOM 748 N N . THR A 1 91 ? 5.558 9.389 -20.947 1.00 90.69 91 THR A N 1
ATOM 749 C CA . THR A 1 91 ? 5.879 8.809 -19.637 1.00 90.69 91 THR A CA 1
ATOM 750 C C . THR A 1 91 ? 7.383 8.714 -19.410 1.00 90.69 91 THR A C 1
ATOM 752 O O . THR A 1 91 ? 8.169 8.510 -20.346 1.00 90.69 91 THR A O 1
ATOM 755 N N . LYS A 1 92 ? 7.809 8.811 -18.148 1.00 92.75 92 LYS A N 1
ATOM 756 C CA . LYS A 1 92 ? 9.189 8.508 -17.749 1.00 92.75 92 LYS A CA 1
ATOM 757 C C . LYS A 1 92 ? 9.296 7.036 -17.361 1.00 92.75 92 LYS A C 1
ATOM 759 O O . LYS A 1 92 ? 8.315 6.414 -16.969 1.00 92.75 92 LYS A O 1
ATOM 764 N N . ILE A 1 93 ? 10.506 6.479 -17.443 1.00 91.06 93 ILE A N 1
ATOM 765 C CA . ILE A 1 93 ? 10.772 5.094 -17.010 1.00 91.06 93 ILE A CA 1
ATOM 766 C C . ILE A 1 93 ? 10.491 4.941 -15.508 1.00 91.06 93 ILE A C 1
ATOM 768 O O . ILE A 1 93 ? 9.957 3.922 -15.093 1.00 91.06 93 ILE A O 1
ATOM 772 N N . SER A 1 94 ? 10.780 5.975 -14.708 1.00 89.88 94 SER A N 1
ATOM 773 C CA . SER A 1 94 ? 10.505 6.009 -13.263 1.00 89.88 94 SER A CA 1
ATOM 774 C C . SER A 1 94 ? 9.027 5.867 -12.901 1.00 89.88 94 SER A C 1
ATOM 776 O O . SER A 1 94 ? 8.716 5.550 -11.758 1.00 89.88 94 SER A O 1
ATOM 778 N N . ASP A 1 95 ? 8.134 6.127 -13.855 1.00 90.12 95 ASP A N 1
ATOM 779 C CA . ASP A 1 95 ? 6.691 6.069 -13.647 1.00 90.12 95 ASP A CA 1
ATOM 780 C C . ASP A 1 95 ? 6.106 4.705 -14.048 1.00 90.12 95 ASP A C 1
ATOM 782 O O . ASP A 1 95 ? 4.918 4.470 -13.847 1.00 90.12 95 ASP A O 1
ATOM 786 N N . ILE A 1 96 ? 6.926 3.802 -14.601 1.00 90.81 96 ILE A N 1
ATOM 787 C CA . ILE A 1 96 ? 6.545 2.446 -15.000 1.00 90.81 96 ILE A CA 1
ATOM 788 C C . ILE A 1 96 ? 7.086 1.473 -13.954 1.00 90.81 96 ILE A C 1
ATOM 790 O O . ILE A 1 96 ? 8.295 1.273 -13.836 1.00 90.81 96 ILE A O 1
ATOM 794 N N . LEU A 1 97 ? 6.182 0.857 -13.203 1.00 87.75 97 LEU A N 1
ATOM 795 C CA . LEU A 1 97 ? 6.501 0.015 -12.056 1.00 87.75 97 LEU A CA 1
ATOM 796 C C . LEU A 1 97 ? 5.909 -1.390 -12.226 1.00 87.75 97 LEU A C 1
ATOM 798 O O . LEU A 1 97 ? 4.871 -1.552 -12.876 1.00 87.75 97 LEU A O 1
ATOM 802 N N . PRO A 1 98 ? 6.518 -2.427 -11.628 1.00 86.75 98 PRO A N 1
ATOM 803 C CA . PRO A 1 98 ? 5.868 -3.725 -11.535 1.00 86.75 98 PRO A CA 1
ATOM 804 C C . PRO A 1 98 ? 4.600 -3.619 -10.678 1.00 86.75 98 PRO A C 1
ATOM 806 O O . PRO A 1 98 ? 4.499 -2.789 -9.771 1.00 86.75 98 PRO A O 1
ATOM 809 N N . LEU A 1 99 ? 3.623 -4.479 -10.960 1.00 84.75 99 LEU A N 1
ATOM 810 C CA . LEU A 1 99 ? 2.393 -4.569 -10.180 1.00 84.75 99 LEU A CA 1
ATOM 811 C C . LEU A 1 99 ? 2.712 -4.743 -8.675 1.00 84.75 99 LEU A C 1
ATOM 813 O O . LEU A 1 99 ? 3.505 -5.623 -8.325 1.00 84.75 99 LEU A O 1
ATOM 817 N N . PRO A 1 100 ? 2.096 -3.957 -7.770 1.00 80.50 100 PRO A N 1
ATOM 818 C CA . PRO A 1 100 ? 2.345 -4.058 -6.341 1.00 80.50 100 PRO A CA 1
ATOM 819 C C . PRO A 1 100 ? 1.794 -5.372 -5.785 1.00 80.50 100 PRO A C 1
ATOM 821 O O . PRO A 1 100 ? 0.587 -5.548 -5.611 1.00 80.50 100 PRO A O 1
ATOM 824 N N . MET A 1 101 ? 2.705 -6.290 -5.477 1.00 84.56 101 MET A N 1
ATOM 825 C CA . MET A 1 101 ? 2.416 -7.543 -4.785 1.00 84.56 101 MET A CA 1
ATOM 826 C C . MET A 1 101 ? 2.750 -7.365 -3.304 1.00 84.56 101 MET A C 1
ATOM 828 O O . MET A 1 101 ? 3.892 -7.054 -2.975 1.00 84.56 101 MET A O 1
ATOM 832 N N . LEU A 1 102 ? 1.769 -7.533 -2.413 1.00 82.06 102 LEU A N 1
ATOM 833 C CA . LEU A 1 102 ? 1.962 -7.353 -0.970 1.00 82.06 102 LEU A CA 1
ATOM 834 C C . LEU A 1 102 ? 2.659 -8.555 -0.346 1.00 82.06 102 LEU A C 1
ATOM 836 O O . LEU A 1 102 ? 3.666 -8.410 0.345 1.00 82.06 102 LEU A O 1
ATOM 840 N N . LEU A 1 103 ? 2.090 -9.733 -0.582 1.00 86.12 103 LEU A N 1
ATOM 841 C CA . LEU A 1 103 ? 2.642 -11.006 -0.159 1.00 86.12 103 LEU A CA 1
ATOM 842 C C . LEU A 1 103 ? 2.825 -11.885 -1.382 1.00 86.12 103 LEU A C 1
ATOM 844 O O . LEU A 1 103 ? 1.999 -11.867 -2.292 1.00 86.12 103 LEU A O 1
ATOM 848 N N . VAL A 1 104 ? 3.885 -12.677 -1.379 1.00 90.31 104 VAL A N 1
ATOM 849 C CA . VAL A 1 104 ? 4.224 -13.599 -2.462 1.00 90.31 104 VAL A CA 1
ATOM 850 C C . VAL A 1 104 ? 4.605 -14.954 -1.889 1.00 90.31 104 VAL A C 1
ATOM 852 O O . VAL A 1 104 ? 5.172 -15.045 -0.797 1.00 90.31 104 VAL A O 1
ATOM 855 N N . ARG A 1 105 ? 4.317 -16.015 -2.637 1.00 92.81 105 ARG A N 1
ATOM 856 C CA . ARG A 1 105 ? 4.853 -17.355 -2.394 1.00 92.81 105 ARG A CA 1
ATOM 857 C C . ARG A 1 105 ? 4.942 -18.147 -3.692 1.00 92.81 105 ARG A C 1
ATOM 859 O O . ARG A 1 105 ? 4.272 -17.834 -4.676 1.00 92.81 105 ARG A O 1
ATOM 866 N N . LEU A 1 106 ? 5.753 -19.196 -3.670 1.00 92.88 106 LEU A N 1
ATOM 867 C CA . LEU A 1 106 ? 5.822 -20.153 -4.764 1.00 92.88 106 LEU A CA 1
ATOM 868 C C . LEU A 1 106 ? 4.699 -21.179 -4.620 1.00 92.88 106 LEU A C 1
ATOM 870 O O . LEU A 1 106 ? 4.487 -21.730 -3.541 1.00 92.88 106 LEU A O 1
ATOM 874 N N . GLY A 1 107 ? 4.009 -21.455 -5.716 1.00 89.88 107 GLY A N 1
ATOM 875 C CA . GLY A 1 107 ? 3.053 -22.540 -5.823 1.00 89.88 107 GLY A CA 1
ATOM 876 C C . GLY A 1 107 ? 3.448 -23.544 -6.903 1.00 89.88 107 GLY A C 1
ATOM 877 O O . GLY A 1 107 ? 4.207 -23.243 -7.826 1.00 89.88 107 GLY A O 1
ATOM 878 N N . ILE A 1 108 ? 2.929 -24.758 -6.748 1.00 88.31 108 ILE A N 1
ATOM 879 C CA . ILE A 1 108 ? 3.127 -25.897 -7.644 1.00 88.31 108 ILE A CA 1
ATOM 880 C C . ILE A 1 108 ? 1.764 -26.534 -7.937 1.00 88.31 108 ILE A C 1
ATOM 882 O O . ILE A 1 108 ? 0.864 -26.484 -7.092 1.00 88.31 108 ILE A O 1
ATOM 886 N N . SER A 1 109 ? 1.584 -27.105 -9.130 1.00 81.12 109 SER A N 1
ATOM 887 C CA . SER A 1 109 ? 0.353 -27.834 -9.464 1.00 81.12 109 SER A CA 1
ATOM 888 C C . SER A 1 109 ? 0.170 -29.062 -8.565 1.00 81.12 109 SER A C 1
ATOM 890 O O . SER A 1 109 ? 1.143 -29.739 -8.228 1.00 81.12 109 SER A O 1
ATOM 892 N N . GLN A 1 110 ? -1.081 -29.367 -8.197 1.00 66.12 110 GLN A N 1
ATOM 893 C CA . GLN A 1 110 ? -1.427 -30.472 -7.287 1.00 66.12 110 GLN A CA 1
ATOM 894 C C . GLN A 1 110 ? -0.927 -31.840 -7.782 1.00 66.12 110 GLN A C 1
ATOM 896 O O . GLN A 1 110 ? -0.567 -32.678 -6.968 1.00 66.12 110 GLN A O 1
ATOM 901 N N . ASP A 1 111 ? -0.799 -32.041 -9.094 1.00 63.75 111 ASP A N 1
ATOM 902 C CA . ASP A 1 111 ? -0.382 -33.325 -9.681 1.00 63.75 111 ASP A CA 1
ATOM 903 C C . ASP A 1 111 ? 1.098 -33.697 -9.434 1.00 63.75 111 ASP A C 1
ATOM 905 O O . ASP A 1 111 ? 1.523 -34.801 -9.766 1.00 63.75 111 ASP A O 1
ATOM 909 N N . VAL A 1 112 ? 1.909 -32.788 -8.875 1.00 64.62 112 VAL A N 1
ATOM 910 C CA . VAL A 1 112 ? 3.370 -32.960 -8.703 1.00 64.62 112 VAL A CA 1
ATOM 911 C C . VAL A 1 112 ? 3.771 -33.099 -7.219 1.00 64.62 112 VAL A C 1
ATOM 913 O O . VAL A 1 112 ? 4.939 -33.330 -6.892 1.00 64.62 112 VAL A O 1
ATOM 916 N N . THR A 1 113 ? 2.811 -32.991 -6.292 1.00 62.16 113 THR A N 1
ATOM 917 C CA . THR A 1 113 ? 3.078 -32.777 -4.857 1.00 62.16 113 THR A CA 1
ATOM 918 C C . THR A 1 113 ? 3.688 -33.963 -4.114 1.00 62.16 113 THR A C 1
ATOM 920 O O . THR A 1 113 ? 4.248 -33.771 -3.037 1.00 62.16 113 THR A O 1
ATOM 923 N N . ASP A 1 114 ? 3.635 -35.173 -4.673 1.00 63.66 114 ASP A N 1
ATOM 924 C CA . ASP A 1 114 ? 4.107 -36.377 -3.973 1.00 63.66 114 ASP A CA 1
ATOM 925 C C . ASP A 1 114 ? 5.640 -36.484 -3.915 1.00 63.66 114 ASP A C 1
ATOM 927 O O . ASP A 1 114 ? 6.182 -37.233 -3.102 1.00 63.66 114 ASP A O 1
ATOM 931 N N . ARG A 1 115 ? 6.360 -35.735 -4.765 1.00 73.00 115 ARG A N 1
ATOM 932 C CA . ARG A 1 115 ? 7.832 -35.813 -4.885 1.00 73.00 115 ARG A CA 1
ATOM 933 C C . ARG A 1 115 ? 8.554 -34.499 -4.614 1.00 73.00 115 ARG A C 1
ATOM 935 O O . ARG A 1 115 ? 9.747 -34.513 -4.302 1.00 73.00 115 ARG A O 1
ATOM 942 N N . ILE A 1 116 ? 7.860 -33.374 -4.758 1.00 82.31 116 ILE A N 1
ATOM 943 C CA . ILE A 1 116 ? 8.425 -32.031 -4.641 1.00 82.31 116 ILE A CA 1
ATOM 944 C C . ILE A 1 116 ? 7.490 -31.195 -3.774 1.00 82.31 116 ILE A C 1
ATOM 946 O O . ILE A 1 116 ? 6.278 -31.179 -3.974 1.00 82.31 116 ILE A O 1
ATOM 950 N N . SER A 1 117 ? 8.065 -30.477 -2.818 1.00 86.31 117 SER A N 1
ATOM 951 C CA . SER A 1 117 ? 7.343 -29.551 -1.952 1.00 86.31 117 SER A CA 1
ATOM 952 C C . SER A 1 117 ? 7.925 -28.145 -2.060 1.00 86.31 117 SER A C 1
ATOM 954 O O . SER A 1 117 ? 9.110 -27.964 -2.324 1.00 86.31 117 SER A O 1
ATOM 956 N N . VAL A 1 118 ? 7.073 -27.144 -1.869 1.00 87.88 118 VAL A N 1
ATOM 957 C CA . VAL A 1 118 ? 7.429 -25.719 -1.839 1.00 87.88 118 VAL A CA 1
ATOM 958 C C . VAL A 1 118 ? 7.206 -25.175 -0.434 1.00 87.88 118 VAL A C 1
ATOM 960 O O . VAL A 1 118 ? 6.377 -25.705 0.315 1.00 87.88 118 VAL A O 1
ATOM 963 N N . SER A 1 119 ? 7.904 -24.095 -0.078 1.00 82.69 119 SER A N 1
ATOM 964 C CA . SER A 1 119 ? 7.558 -23.354 1.137 1.00 82.69 119 SER A CA 1
ATOM 965 C C . SER A 1 119 ? 6.120 -22.833 1.035 1.00 82.69 119 SER A C 1
ATOM 967 O O . SER A 1 119 ? 5.738 -22.215 0.042 1.00 82.69 119 SER A O 1
ATOM 969 N N . LYS A 1 120 ? 5.310 -23.101 2.065 1.00 81.38 120 LYS A N 1
ATOM 970 C CA . LYS A 1 120 ? 3.905 -22.658 2.135 1.00 81.38 120 LYS A CA 1
ATOM 971 C C . LYS A 1 120 ? 3.759 -21.240 2.688 1.00 81.38 120 LYS A C 1
ATOM 973 O O . LYS A 1 120 ? 2.650 -20.696 2.680 1.00 81.38 120 LYS A O 1
ATOM 978 N N . GLU A 1 121 ? 4.851 -20.676 3.193 1.00 83.69 121 GLU A N 1
ATOM 979 C CA . GLU A 1 121 ? 4.863 -19.398 3.888 1.00 83.69 121 GLU A CA 1
ATOM 980 C C . GLU A 1 121 ? 4.743 -18.231 2.911 1.00 83.69 121 GLU A C 1
ATOM 982 O O . GLU A 1 121 ? 5.402 -18.175 1.872 1.00 83.69 121 GLU A O 1
ATOM 987 N N . TRP A 1 122 ? 3.890 -17.279 3.276 1.00 87.00 122 TRP A N 1
ATOM 988 C CA . TRP A 1 122 ? 3.780 -16.005 2.586 1.00 87.00 122 TRP A CA 1
ATOM 989 C C . TRP A 1 122 ? 4.929 -15.095 3.005 1.00 87.00 122 TRP A C 1
ATOM 991 O O . TRP A 1 122 ? 5.149 -14.878 4.196 1.00 87.00 122 TRP A O 1
ATOM 1001 N N . ARG A 1 123 ? 5.636 -14.529 2.028 1.00 84.00 123 ARG A N 1
ATOM 1002 C CA . ARG A 1 123 ? 6.717 -13.565 2.255 1.00 84.00 123 ARG A CA 1
ATOM 1003 C C . ARG A 1 123 ? 6.245 -12.165 1.891 1.00 84.00 123 ARG A C 1
ATOM 1005 O O . ARG A 1 123 ? 5.516 -12.004 0.915 1.00 84.00 123 ARG A O 1
ATOM 1012 N N . SER A 1 124 ? 6.662 -11.163 2.662 1.00 82.62 124 SER A N 1
ATOM 1013 C CA . SER A 1 124 ? 6.437 -9.758 2.302 1.00 82.62 124 SER A CA 1
ATOM 1014 C C . SER A 1 124 ? 7.174 -9.423 1.007 1.00 82.62 124 SER A C 1
ATOM 1016 O O . SER A 1 124 ? 8.331 -9.799 0.842 1.00 82.62 124 SER A O 1
ATOM 1018 N N . ASN A 1 125 ? 6.504 -8.709 0.107 1.00 82.94 125 ASN A N 1
ATOM 1019 C CA . ASN A 1 125 ? 7.073 -8.175 -1.129 1.00 82.94 125 ASN A CA 1
ATOM 1020 C C . ASN A 1 125 ? 6.877 -6.648 -1.222 1.00 82.94 125 ASN A C 1
ATOM 1022 O O . ASN A 1 125 ? 6.836 -6.069 -2.305 1.00 82.94 125 ASN A O 1
ATOM 1026 N N . GLN A 1 126 ? 6.758 -5.989 -0.064 1.00 73.19 126 GLN A N 1
ATOM 1027 C CA . GLN A 1 126 ? 6.556 -4.540 0.040 1.00 73.19 126 GLN A CA 1
ATOM 1028 C C . GLN A 1 126 ? 7.676 -3.727 -0.620 1.00 73.19 126 GLN A C 1
ATOM 1030 O O . GLN A 1 126 ? 7.385 -2.717 -1.253 1.00 73.19 126 GLN A O 1
ATOM 1035 N N . ASP A 1 127 ? 8.921 -4.203 -0.540 1.00 73.69 127 ASP A N 1
ATOM 1036 C CA . ASP A 1 127 ? 10.089 -3.535 -1.131 1.00 73.69 127 ASP A CA 1
ATOM 1037 C C . ASP A 1 127 ? 10.196 -3.725 -2.655 1.00 73.69 127 ASP A C 1
ATOM 1039 O O . ASP A 1 127 ? 11.111 -3.195 -3.279 1.00 73.69 127 ASP A O 1
ATOM 1043 N N . GLN A 1 128 ? 9.278 -4.496 -3.253 1.00 73.69 128 GLN A N 1
ATOM 1044 C CA . GLN A 1 128 ? 9.212 -4.794 -4.689 1.00 73.69 128 GLN A CA 1
ATOM 1045 C C . GLN A 1 128 ? 10.574 -5.142 -5.320 1.00 73.69 128 GLN A C 1
ATOM 1047 O O . GLN A 1 128 ? 10.991 -4.510 -6.295 1.00 73.69 128 GLN A O 1
ATOM 1052 N N . PRO A 1 129 ? 11.294 -6.150 -4.798 1.00 84.25 129 PRO A N 1
ATOM 1053 C CA . PRO A 1 129 ? 12.566 -6.543 -5.375 1.00 84.25 129 PRO A CA 1
ATOM 1054 C C . PRO A 1 129 ? 12.392 -7.004 -6.829 1.00 84.25 129 PRO A C 1
ATOM 1056 O O . PRO A 1 129 ? 11.460 -7.732 -7.172 1.00 84.25 129 PRO A O 1
ATOM 1059 N N . ASN A 1 130 ? 13.354 -6.649 -7.684 1.00 89.50 130 ASN A N 1
ATOM 1060 C CA . ASN A 1 130 ? 13.382 -7.110 -9.078 1.00 89.50 130 ASN A CA 1
ATOM 1061 C C . ASN A 1 130 ? 13.507 -8.640 -9.188 1.00 89.50 130 ASN A C 1
ATOM 1063 O O . ASN A 1 130 ? 13.169 -9.213 -10.225 1.00 89.50 130 ASN A O 1
ATOM 1067 N N . ILE A 1 131 ? 14.030 -9.297 -8.146 1.00 92.69 131 ILE A N 1
ATOM 1068 C CA . ILE A 1 131 ? 14.310 -10.732 -8.088 1.00 92.69 131 ILE A CA 1
ATOM 1069 C C . ILE A 1 131 ? 13.879 -11.285 -6.724 1.00 92.69 131 ILE A C 1
ATOM 1071 O O . ILE A 1 131 ? 14.230 -10.716 -5.694 1.00 92.69 131 ILE A O 1
ATOM 1075 N N . ILE A 1 132 ? 13.192 -12.429 -6.716 1.00 92.31 132 ILE A N 1
ATOM 1076 C CA . ILE A 1 132 ? 12.877 -13.202 -5.505 1.00 92.31 132 ILE A CA 1
ATOM 1077 C C . ILE A 1 132 ? 13.564 -14.565 -5.577 1.00 92.31 132 ILE A C 1
ATOM 1079 O O . ILE A 1 132 ? 13.586 -15.196 -6.630 1.00 92.31 132 ILE A O 1
ATOM 1083 N N . ILE A 1 133 ? 14.089 -15.042 -4.449 1.00 93.62 133 ILE A N 1
ATOM 1084 C CA . ILE A 1 133 ? 14.666 -16.384 -4.325 1.00 93.62 133 ILE A CA 1
ATOM 1085 C C . ILE A 1 133 ? 13.595 -17.351 -3.821 1.00 93.62 133 ILE A C 1
ATOM 1087 O O . ILE A 1 133 ? 12.994 -17.121 -2.768 1.00 93.62 133 ILE A O 1
ATOM 1091 N N . PHE A 1 134 ? 13.385 -18.447 -4.543 1.00 93.81 134 PHE A N 1
ATOM 1092 C CA . PHE A 1 134 ? 12.520 -19.540 -4.115 1.00 93.81 134 PHE A CA 1
ATOM 1093 C C . PHE A 1 134 ? 13.277 -20.857 -4.017 1.00 93.81 134 PHE A C 1
ATOM 1095 O O . PHE A 1 134 ? 14.343 -21.028 -4.605 1.00 93.81 134 PHE A O 1
ATOM 1102 N N . GLU A 1 135 ? 12.696 -21.776 -3.251 1.00 91.75 135 GLU A N 1
ATOM 1103 C CA . GLU A 1 135 ? 13.274 -23.071 -2.917 1.00 91.75 135 GLU A CA 1
ATOM 1104 C C . GLU A 1 135 ? 12.241 -24.174 -3.155 1.00 91.75 135 GLU A C 1
ATOM 1106 O O . GLU A 1 135 ? 11.075 -24.058 -2.757 1.00 91.75 135 GLU A O 1
ATOM 1111 N N . LEU A 1 136 ? 12.686 -25.244 -3.809 1.00 90.44 136 LEU A N 1
ATOM 1112 C CA . LEU A 1 136 ? 11.973 -26.509 -3.939 1.00 90.44 136 LEU A CA 1
ATOM 1113 C C . LEU A 1 136 ? 12.670 -27.553 -3.076 1.00 90.44 136 LEU A C 1
ATOM 1115 O O . LEU A 1 136 ? 13.885 -27.709 -3.160 1.00 90.44 136 LEU A O 1
ATOM 1119 N N . TYR A 1 137 ? 11.895 -28.300 -2.300 1.00 88.69 137 TYR A N 1
ATOM 1120 C CA . TYR A 1 137 ? 12.397 -29.344 -1.417 1.00 88.69 137 TYR A CA 1
ATOM 1121 C C . TYR A 1 137 ? 11.968 -30.721 -1.914 1.00 88.69 137 TYR A C 1
ATOM 1123 O O . TYR A 1 137 ? 10.793 -30.940 -2.229 1.00 88.69 137 TYR A O 1
ATOM 1131 N N . THR A 1 138 ? 12.888 -31.680 -1.902 1.00 86.69 138 THR A N 1
ATOM 1132 C CA . THR A 1 138 ? 12.598 -33.093 -2.174 1.00 86.69 138 THR A CA 1
ATOM 1133 C C . THR A 1 138 ? 13.344 -34.017 -1.212 1.00 86.69 138 THR A C 1
ATOM 1135 O O . THR A 1 138 ? 14.297 -33.610 -0.554 1.00 86.69 138 THR A O 1
ATOM 1138 N N . ARG A 1 139 ? 12.919 -35.281 -1.134 1.00 84.06 139 ARG A N 1
ATOM 1139 C CA . ARG A 1 139 ? 13.597 -36.349 -0.377 1.00 84.06 139 ARG A CA 1
ATOM 1140 C C . ARG A 1 139 ? 14.497 -37.227 -1.254 1.00 84.06 139 ARG A C 1
ATOM 1142 O O . ARG A 1 139 ? 15.120 -38.154 -0.755 1.00 84.06 139 ARG A O 1
ATOM 1149 N N . HIS A 1 140 ? 14.526 -36.978 -2.560 1.00 81.62 140 HIS A N 1
ATOM 1150 C CA . HIS A 1 140 ? 15.242 -37.809 -3.518 1.00 81.62 140 HIS A CA 1
ATOM 1151 C C . HIS A 1 140 ? 16.647 -37.267 -3.813 1.00 81.62 140 HIS A C 1
ATOM 1153 O O . HIS A 1 140 ? 16.787 -36.163 -4.328 1.00 81.62 140 HIS A O 1
ATOM 1159 N N . GLU A 1 141 ? 17.678 -38.068 -3.540 1.00 73.50 141 GLU A N 1
ATOM 1160 C CA . GLU A 1 141 ? 19.092 -37.678 -3.683 1.00 73.50 141 GLU A CA 1
ATOM 1161 C C . GLU A 1 141 ? 19.504 -37.354 -5.125 1.00 73.50 141 GLU A C 1
ATOM 1163 O O . GLU A 1 141 ? 20.126 -36.320 -5.383 1.00 73.50 141 GLU A O 1
ATOM 1168 N N . HIS A 1 142 ? 19.001 -38.135 -6.087 1.00 73.69 142 HIS A N 1
ATOM 1169 C CA . HIS A 1 142 ? 19.216 -37.941 -7.528 1.00 73.69 142 HIS A CA 1
ATOM 1170 C C . HIS A 1 142 ? 18.724 -36.586 -8.076 1.00 73.69 142 HIS A C 1
ATOM 1172 O O . HIS A 1 142 ? 18.960 -36.257 -9.238 1.00 73.69 142 HIS A O 1
ATOM 1178 N N . PHE A 1 143 ? 18.022 -35.792 -7.264 1.00 72.44 143 PHE A N 1
ATOM 1179 C CA . PHE A 1 143 ? 17.578 -34.444 -7.602 1.00 72.44 143 PHE A CA 1
ATOM 1180 C C . PHE A 1 143 ? 18.711 -33.408 -7.566 1.00 72.44 143 PHE A C 1
ATOM 1182 O O . PHE A 1 143 ? 18.702 -32.483 -8.376 1.00 72.44 143 PHE A O 1
ATOM 1189 N N . CYS A 1 144 ? 19.682 -33.575 -6.656 1.00 70.56 144 CYS A N 1
ATOM 1190 C CA . CYS A 1 144 ? 20.823 -32.665 -6.478 1.00 70.56 144 CYS A CA 1
ATOM 1191 C C . CYS A 1 144 ? 22.184 -33.273 -6.836 1.00 70.56 144 CYS A C 1
ATOM 1193 O O . CYS A 1 144 ? 23.192 -32.568 -6.760 1.00 70.56 144 CYS A O 1
ATOM 1195 N N . GLU A 1 145 ? 22.253 -34.555 -7.199 1.00 70.62 145 GLU A N 1
ATOM 1196 C CA . GLU A 1 145 ? 23.506 -35.157 -7.656 1.00 70.62 145 GLU A CA 1
ATOM 1197 C C . GLU A 1 145 ? 24.098 -34.368 -8.836 1.00 70.62 145 GLU A C 1
ATOM 1199 O O . GLU A 1 145 ? 23.384 -33.841 -9.686 1.00 70.62 145 GLU A O 1
ATOM 1204 N N . LYS A 1 146 ? 25.432 -34.294 -8.908 1.00 55.25 146 LYS A N 1
ATOM 1205 C CA . LYS A 1 146 ? 26.168 -33.524 -9.931 1.00 55.25 146 LYS A CA 1
ATOM 1206 C C . LYS A 1 146 ? 25.892 -33.995 -11.376 1.00 55.25 146 LYS A C 1
ATOM 1208 O O . LYS A 1 146 ? 26.147 -33.236 -12.303 1.00 55.25 146 LYS A O 1
ATOM 1213 N N . ASN A 1 147 ? 25.330 -35.201 -11.531 1.00 52.66 147 ASN A N 1
ATOM 1214 C CA . ASN A 1 147 ? 24.828 -35.804 -12.778 1.00 52.66 147 ASN A CA 1
ATOM 1215 C C . ASN A 1 147 ? 23.309 -36.087 -12.719 1.00 52.66 147 ASN A C 1
ATOM 1217 O O . ASN A 1 147 ? 22.777 -36.917 -13.456 1.00 52.66 147 ASN A O 1
ATOM 1221 N N . GLY A 1 148 ? 22.615 -35.470 -11.766 1.00 61.16 148 GLY A N 1
ATOM 1222 C CA . GLY A 1 148 ? 21.188 -35.616 -11.569 1.00 61.16 148 GLY A CA 1
ATOM 1223 C C . GLY A 1 148 ? 20.446 -34.966 -12.726 1.00 61.16 148 GLY A C 1
ATOM 1224 O O . GLY A 1 148 ? 20.526 -33.752 -12.931 1.00 61.16 148 GLY A O 1
ATOM 1225 N N . LYS A 1 149 ? 19.670 -35.778 -13.447 1.00 69.56 149 LYS A N 1
ATOM 1226 C CA . LYS A 1 149 ? 18.890 -35.356 -14.616 1.00 69.56 149 LYS A CA 1
ATOM 1227 C C . LYS A 1 149 ? 17.991 -34.150 -14.324 1.00 69.56 149 LYS A C 1
ATOM 1229 O O . LYS A 1 149 ? 17.683 -33.394 -15.221 1.00 69.56 149 LYS A O 1
ATOM 1234 N N . PHE A 1 150 ? 17.586 -33.924 -13.074 1.00 76.69 150 PHE A N 1
ATOM 1235 C CA . PHE A 1 150 ? 16.657 -32.851 -12.723 1.00 76.69 150 PHE A CA 1
ATOM 1236 C C . PHE A 1 150 ? 17.264 -31.438 -12.779 1.00 76.69 150 PHE A C 1
ATOM 1238 O O . PHE A 1 150 ? 16.696 -30.560 -13.425 1.00 76.69 150 PHE A O 1
ATOM 1245 N N . LEU A 1 151 ? 18.413 -31.203 -12.129 1.00 83.06 151 LEU A N 1
ATOM 1246 C CA . LEU A 1 151 ? 19.118 -29.914 -12.202 1.00 83.06 151 LEU A CA 1
ATOM 1247 C C . LEU A 1 151 ? 19.633 -29.652 -13.623 1.00 83.06 151 LEU A C 1
ATOM 1249 O O . LEU A 1 151 ? 19.608 -28.515 -14.094 1.00 83.06 151 LEU A O 1
ATOM 1253 N N . GLU A 1 152 ? 20.098 -30.704 -14.296 1.00 82.81 152 GLU A N 1
ATOM 1254 C CA . GLU A 1 152 ? 20.565 -30.632 -15.676 1.00 82.81 152 GLU A CA 1
ATOM 1255 C C . GLU A 1 152 ? 19.415 -30.322 -16.642 1.00 82.81 152 GLU A C 1
ATOM 1257 O O . GLU A 1 152 ? 19.545 -29.399 -17.442 1.00 82.81 152 GLU A O 1
ATOM 1262 N N . ASP A 1 153 ? 18.262 -30.986 -16.514 1.00 81.69 153 ASP A N 1
ATOM 1263 C CA . ASP A 1 153 ? 17.039 -30.685 -17.270 1.00 81.69 153 ASP A CA 1
ATOM 1264 C C . ASP A 1 153 ? 16.598 -29.231 -17.028 1.00 81.69 153 ASP A C 1
ATOM 1266 O O . ASP A 1 153 ? 16.287 -28.515 -17.973 1.00 81.69 153 ASP A O 1
ATOM 1270 N N . ALA A 1 154 ? 16.625 -28.759 -15.775 1.00 84.25 154 ALA A N 1
ATOM 1271 C CA . ALA A 1 154 ? 16.260 -27.383 -15.430 1.00 84.25 154 ALA A CA 1
ATOM 1272 C C . ALA A 1 154 ? 17.189 -26.331 -16.060 1.00 84.25 154 ALA A C 1
ATOM 1274 O O . ALA A 1 154 ? 16.767 -25.202 -16.304 1.00 84.25 154 ALA A O 1
ATOM 1275 N N . LYS A 1 155 ? 18.459 -26.678 -16.308 1.00 85.56 155 LYS A N 1
ATOM 1276 C CA . LYS A 1 155 ? 19.447 -25.788 -16.938 1.00 85.56 155 LYS A CA 1
ATOM 1277 C C . LYS A 1 155 ? 19.454 -25.890 -18.464 1.00 85.56 155 LYS A C 1
ATOM 1279 O O . LYS A 1 155 ? 19.625 -24.869 -19.126 1.00 85.56 155 LYS A O 1
ATOM 1284 N N . SER A 1 156 ? 19.302 -27.096 -19.004 1.00 85.69 156 SER A N 1
ATOM 1285 C CA . SER A 1 156 ? 19.422 -27.400 -20.437 1.00 85.69 156 SER A CA 1
ATOM 1286 C C . SER A 1 156 ? 18.113 -27.217 -21.208 1.00 85.69 156 SER A C 1
ATOM 1288 O O . SER A 1 156 ? 18.144 -26.721 -22.332 1.00 85.69 156 SER A O 1
ATOM 1290 N N . ASP A 1 157 ? 16.973 -27.554 -20.600 1.00 87.31 157 ASP A N 1
ATOM 1291 C CA . ASP A 1 157 ? 15.632 -27.461 -21.189 1.00 87.31 157 ASP A CA 1
ATOM 1292 C C . ASP A 1 157 ? 14.616 -26.937 -20.149 1.00 87.31 157 ASP A C 1
ATOM 1294 O O . ASP A 1 157 ? 13.757 -27.669 -19.631 1.00 87.31 157 ASP A O 1
ATOM 1298 N N . PRO A 1 158 ? 14.720 -25.642 -19.795 1.00 86.75 158 PRO A N 1
ATOM 1299 C CA . PRO A 1 158 ? 13.941 -25.062 -18.711 1.00 86.75 158 PRO A CA 1
ATOM 1300 C C . PRO A 1 158 ? 12.437 -24.963 -19.040 1.00 86.75 158 PRO A C 1
ATOM 1302 O O . PRO A 1 158 ? 11.617 -24.950 -18.125 1.00 86.75 158 PRO A O 1
ATOM 1305 N N . GLU A 1 159 ? 12.046 -24.948 -20.321 1.00 86.31 159 GLU A N 1
ATOM 1306 C CA . GLU A 1 159 ? 10.634 -24.985 -20.748 1.00 86.31 159 GLU A CA 1
ATOM 1307 C C . GLU A 1 159 ? 9.980 -26.324 -20.388 1.00 86.31 159 GLU A C 1
ATOM 1309 O O . GLU A 1 159 ? 8.928 -26.382 -19.746 1.00 86.31 159 GLU A O 1
ATOM 1314 N N . ASN A 1 160 ? 10.630 -27.429 -20.749 1.00 84.06 160 ASN A N 1
ATOM 1315 C CA . ASN A 1 160 ? 10.143 -28.769 -20.442 1.00 84.06 160 ASN A CA 1
ATOM 1316 C C . ASN A 1 160 ? 10.168 -29.049 -18.933 1.00 84.06 160 ASN A C 1
ATOM 1318 O O . ASN A 1 160 ? 9.272 -29.700 -18.390 1.00 84.06 160 ASN A O 1
ATOM 1322 N N . PHE A 1 161 ? 11.172 -28.529 -18.224 1.00 85.31 161 PHE A N 1
ATOM 1323 C CA . PHE A 1 161 ? 11.209 -28.542 -16.763 1.00 85.31 161 PHE A CA 1
ATOM 1324 C C . PHE A 1 161 ? 9.967 -27.874 -16.146 1.00 85.31 161 PHE A C 1
ATOM 1326 O O . PHE A 1 161 ? 9.271 -28.485 -15.329 1.00 85.31 161 PHE A O 1
ATOM 1333 N N . LEU A 1 162 ? 9.637 -26.650 -16.570 1.00 86.88 162 LEU A N 1
ATOM 1334 C CA . LEU A 1 162 ? 8.486 -25.909 -16.045 1.00 86.88 162 LEU A CA 1
ATOM 1335 C C . LEU A 1 162 ? 7.151 -26.509 -16.482 1.00 86.88 162 LEU A C 1
ATOM 1337 O O . LEU A 1 162 ? 6.212 -26.503 -15.693 1.00 86.88 162 LEU A O 1
ATOM 1341 N N . THR A 1 163 ? 7.074 -27.111 -17.668 1.00 83.62 163 THR A N 1
ATOM 1342 C CA . THR A 1 163 ? 5.874 -27.831 -18.129 1.00 83.62 163 THR A CA 1
ATOM 1343 C C . THR A 1 163 ? 5.573 -29.050 -17.251 1.00 83.62 163 THR A C 1
ATOM 1345 O O . THR A 1 163 ? 4.409 -29.352 -16.979 1.00 83.62 163 THR A O 1
ATOM 1348 N N . ARG A 1 164 ? 6.618 -29.740 -16.768 1.00 81.81 164 ARG A N 1
ATOM 1349 C CA . ARG A 1 164 ? 6.492 -30.909 -15.882 1.00 81.81 164 ARG A CA 1
ATOM 1350 C C . ARG A 1 164 ? 6.079 -30.534 -14.460 1.00 81.81 164 ARG A C 1
ATOM 1352 O O . ARG A 1 164 ? 5.263 -31.230 -13.867 1.00 81.81 164 ARG A O 1
ATOM 1359 N N . ILE A 1 165 ? 6.643 -29.459 -13.910 1.00 83.38 165 ILE A N 1
ATOM 1360 C CA . ILE A 1 165 ? 6.453 -29.081 -12.498 1.00 83.38 165 ILE A CA 1
ATOM 1361 C C . ILE A 1 165 ? 5.288 -28.100 -12.325 1.00 83.38 165 ILE A C 1
ATOM 1363 O O . ILE A 1 165 ? 4.618 -28.114 -11.295 1.00 83.38 165 ILE A O 1
ATOM 1367 N N . LYS A 1 166 ? 5.016 -27.279 -13.346 1.00 87.81 166 LYS A N 1
ATOM 1368 C CA . LYS A 1 166 ? 3.991 -26.225 -13.371 1.00 87.81 166 LYS A CA 1
ATOM 1369 C C . LYS A 1 166 ? 4.107 -25.292 -12.169 1.00 87.81 166 LYS A C 1
ATOM 1371 O O . LYS A 1 166 ? 3.262 -25.287 -11.270 1.00 87.81 166 LYS A O 1
ATOM 1376 N N . LEU A 1 167 ? 5.189 -24.519 -12.152 1.00 90.81 167 LEU A N 1
ATOM 1377 C CA . LEU A 1 167 ? 5.435 -23.513 -11.125 1.00 90.81 167 LEU A CA 1
ATOM 1378 C C . LEU A 1 167 ? 4.633 -22.241 -11.408 1.00 90.81 167 LEU A C 1
ATOM 1380 O O . LEU A 1 167 ? 4.574 -21.763 -12.539 1.00 90.81 167 LEU A O 1
ATOM 1384 N N . PHE A 1 168 ? 4.066 -21.651 -10.364 1.00 92.25 168 PHE A N 1
ATOM 1385 C CA . PHE A 1 168 ? 3.418 -20.347 -10.440 1.00 92.25 168 PHE A CA 1
ATOM 1386 C C . PHE A 1 168 ? 3.765 -19.500 -9.220 1.00 92.25 168 PHE A C 1
ATOM 1388 O O . PHE A 1 168 ? 3.963 -20.003 -8.116 1.00 92.25 168 PHE A O 1
ATOM 1395 N N . LEU A 1 169 ? 3.830 -18.193 -9.425 1.00 92.62 169 LEU A N 1
ATOM 1396 C CA . LEU A 1 169 ? 3.888 -17.205 -8.367 1.00 92.62 169 LEU A CA 1
ATOM 1397 C C . LEU A 1 169 ? 2.461 -16.940 -7.886 1.00 92.62 169 LEU A C 1
ATOM 1399 O O . LEU A 1 169 ? 1.629 -16.446 -8.651 1.00 92.62 169 LEU A O 1
ATOM 1403 N N . GLU A 1 170 ? 2.174 -17.262 -6.628 1.00 91.75 170 GLU A N 1
ATOM 1404 C CA . GLU A 1 170 ? 0.962 -16.788 -5.965 1.00 91.75 170 GLU A CA 1
ATOM 1405 C C . GLU A 1 170 ? 1.273 -15.477 -5.261 1.00 91.75 170 GLU A C 1
ATOM 1407 O O . GLU A 1 170 ? 2.258 -15.374 -4.527 1.00 91.75 170 GLU A O 1
ATOM 1412 N N . PHE A 1 171 ? 0.425 -14.477 -5.456 1.00 88.56 171 PHE A N 1
ATOM 1413 C CA . PHE A 1 171 ? 0.598 -13.186 -4.811 1.00 88.56 171 PHE A CA 1
ATOM 1414 C C . PHE A 1 171 ? -0.728 -12.606 -4.352 1.00 88.56 171 PHE A C 1
ATOM 1416 O O . PHE A 1 171 ? -1.779 -12.850 -4.948 1.00 88.56 171 PHE A O 1
ATOM 1423 N N . THR A 1 172 ? -0.672 -11.827 -3.278 1.00 82.88 172 THR A N 1
ATOM 1424 C CA . THR A 1 172 ? -1.786 -10.991 -2.853 1.00 82.88 172 THR A CA 1
ATOM 1425 C C . THR A 1 172 ? -1.595 -9.587 -3.396 1.00 82.88 172 THR A C 1
ATOM 1427 O O . THR A 1 172 ? -0.509 -9.008 -3.333 1.00 82.88 172 THR A O 1
ATOM 1430 N N . MET A 1 173 ? -2.671 -9.024 -3.923 1.00 74.31 173 MET A N 1
ATOM 1431 C CA . MET A 1 173 ? -2.721 -7.620 -4.306 1.00 74.31 173 MET A CA 1
ATOM 1432 C C . MET A 1 173 ? -3.949 -6.960 -3.689 1.00 74.31 173 MET A C 1
ATOM 1434 O O . MET A 1 173 ? -4.968 -7.618 -3.439 1.00 74.31 173 MET A O 1
ATOM 1438 N N . VAL A 1 174 ? -3.850 -5.652 -3.459 1.00 65.62 174 VAL A N 1
ATOM 1439 C CA . VAL A 1 174 ? -4.984 -4.858 -2.993 1.00 65.62 174 VAL A CA 1
ATOM 1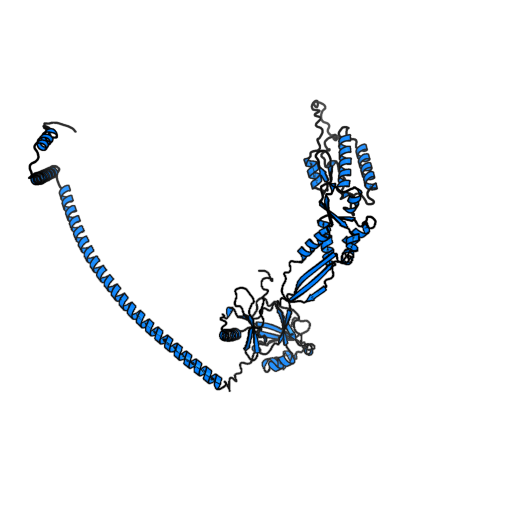440 C C . VAL A 1 174 ? -5.909 -4.578 -4.164 1.00 65.62 174 VAL A C 1
ATOM 1442 O O . VAL A 1 174 ? -5.805 -3.553 -4.827 1.00 65.62 174 VAL A O 1
ATOM 1445 N N . VAL A 1 175 ? -6.821 -5.507 -4.433 1.00 58.16 175 VAL A N 1
ATOM 1446 C CA . VAL A 1 175 ? -7.968 -5.233 -5.301 1.00 58.16 175 VAL A CA 1
ATOM 1447 C C . VAL A 1 175 ? -9.076 -4.752 -4.388 1.00 58.16 175 VAL A C 1
ATOM 1449 O O . VAL A 1 175 ? -9.509 -5.502 -3.519 1.00 58.16 175 VAL A O 1
ATOM 1452 N N . GLY A 1 176 ? -9.524 -3.509 -4.549 1.00 52.72 176 GLY A N 1
ATOM 1453 C CA . GLY A 1 176 ? -10.668 -2.989 -3.804 1.00 52.72 176 GLY A CA 1
ATOM 1454 C C . GLY A 1 176 ? -11.961 -3.689 -4.224 1.00 52.72 176 GLY A C 1
ATOM 1455 O O . GLY A 1 176 ? -12.725 -3.138 -5.013 1.00 52.72 176 GLY A O 1
ATOM 1456 N N . GLN A 1 177 ? -12.215 -4.896 -3.716 1.00 50.03 177 GLN A N 1
ATOM 1457 C CA . GLN A 1 177 ? -13.516 -5.545 -3.835 1.00 50.03 177 GLN A CA 1
ATOM 1458 C C . GLN A 1 177 ? -14.389 -5.100 -2.666 1.00 50.03 177 GLN A C 1
ATOM 1460 O O . GLN A 1 177 ? -14.005 -5.194 -1.501 1.00 50.03 177 GLN A O 1
ATOM 1465 N N . GLN A 1 178 ? -15.571 -4.582 -2.978 1.00 53.66 178 GLN A N 1
ATOM 1466 C CA . GLN A 1 178 ? -16.577 -4.294 -1.971 1.00 53.66 178 GLN A CA 1
ATOM 1467 C C . GLN A 1 178 ? -17.391 -5.551 -1.686 1.00 53.66 178 GLN A C 1
ATOM 1469 O O . GLN A 1 178 ? -17.988 -6.149 -2.579 1.00 53.66 178 GLN A O 1
ATOM 1474 N N . ALA A 1 179 ? -17.440 -5.911 -0.417 1.00 52.44 179 ALA A N 1
ATOM 1475 C CA . ALA A 1 179 ? -18.442 -6.788 0.139 1.00 52.44 179 ALA A CA 1
ATOM 1476 C C . ALA A 1 179 ? -19.452 -5.914 0.878 1.00 52.44 179 ALA A C 1
ATOM 1478 O O . ALA A 1 179 ? -19.119 -5.250 1.861 1.00 52.44 179 ALA A O 1
ATOM 1479 N N . THR A 1 180 ? -20.692 -5.903 0.421 1.00 56.34 180 THR A N 1
ATOM 1480 C CA . THR A 1 180 ? -21.780 -5.258 1.133 1.00 56.34 180 THR A CA 1
ATOM 1481 C C . THR A 1 180 ? -22.314 -6.216 2.190 1.00 56.34 180 THR A C 1
ATOM 1483 O O . THR A 1 180 ? -22.921 -7.234 1.883 1.00 56.34 180 THR A O 1
ATOM 1486 N N . LYS A 1 181 ? -22.091 -5.902 3.462 1.00 62.31 181 LYS A N 1
ATOM 1487 C CA . LYS A 1 181 ? -22.653 -6.624 4.602 1.00 62.31 181 LYS A CA 1
ATOM 1488 C C . LYS A 1 181 ? -23.921 -5.924 5.049 1.00 62.31 181 LYS A C 1
ATOM 1490 O O . LYS A 1 181 ? -23.875 -4.822 5.579 1.00 62.31 181 LYS A O 1
ATOM 1495 N N . SER A 1 182 ? -25.071 -6.551 4.872 1.00 66.69 182 SER A N 1
ATOM 1496 C CA . SER A 1 182 ? -26.279 -6.071 5.539 1.00 66.69 182 SER A CA 1
ATOM 1497 C C . SER A 1 182 ? -26.288 -6.572 6.982 1.00 66.69 182 SER A C 1
ATOM 1499 O O . SER A 1 182 ? -26.147 -7.765 7.257 1.00 66.69 182 SER A O 1
ATOM 1501 N N . LEU A 1 183 ? -26.386 -5.626 7.910 1.00 75.25 183 LEU A N 1
AT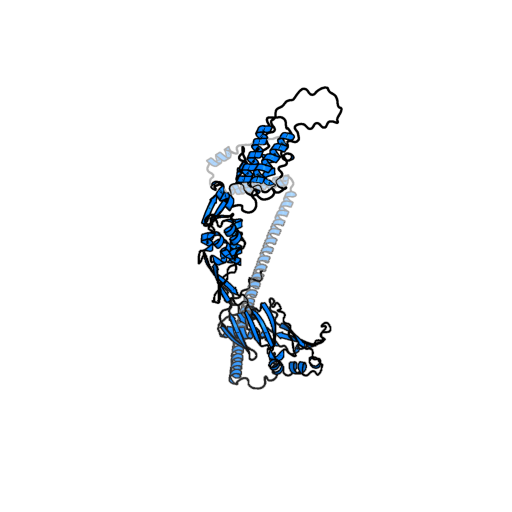OM 1502 C CA . LEU A 1 183 ? -26.574 -5.861 9.329 1.00 75.25 183 LEU A CA 1
ATOM 1503 C C . LEU A 1 183 ? -28.066 -5.715 9.615 1.00 75.25 183 LEU A C 1
ATOM 1505 O O . LEU A 1 183 ? -28.595 -4.608 9.535 1.00 75.25 183 LEU A O 1
ATOM 1509 N N . ASN A 1 184 ? -28.723 -6.827 9.940 1.00 80.38 184 ASN A N 1
ATOM 1510 C CA . ASN A 1 184 ? -30.102 -6.826 10.409 1.00 80.38 184 ASN A CA 1
ATOM 1511 C C . ASN A 1 184 ? -30.131 -7.222 11.890 1.00 80.38 184 ASN A C 1
ATOM 1513 O O . ASN A 1 184 ? -29.720 -8.321 12.274 1.00 80.38 184 ASN A O 1
ATOM 1517 N N . ILE A 1 185 ? -30.587 -6.303 12.732 1.00 81.38 185 ILE A N 1
ATOM 1518 C CA . ILE A 1 185 ? -30.742 -6.501 14.165 1.00 81.38 185 ILE A CA 1
ATOM 1519 C C . ILE A 1 185 ? -32.233 -6.576 14.461 1.00 81.38 185 ILE A C 1
ATOM 1521 O O . ILE A 1 185 ? -32.973 -5.606 14.313 1.00 81.38 185 ILE A O 1
ATOM 1525 N N . THR A 1 186 ? -32.649 -7.748 14.921 1.00 85.44 186 THR A N 1
ATOM 1526 C CA . THR A 1 186 ? -34.032 -8.082 15.262 1.00 85.44 186 THR A CA 1
ATOM 1527 C C . THR A 1 186 ? -34.160 -8.285 16.768 1.00 85.44 186 THR A C 1
ATOM 1529 O O . THR A 1 186 ? -33.153 -8.396 17.478 1.00 85.44 186 THR A O 1
ATOM 1532 N N . GLY A 1 187 ? -35.384 -8.429 17.278 1.00 83.44 187 GLY A N 1
ATOM 1533 C CA . GLY A 1 187 ? -35.589 -8.796 18.680 1.00 83.44 187 GLY A CA 1
ATOM 1534 C C . GLY A 1 187 ? -34.936 -10.126 19.082 1.00 83.44 187 GLY A C 1
ATOM 1535 O O . GLY A 1 187 ? -34.514 -10.292 20.228 1.00 83.44 187 GLY A O 1
ATOM 1536 N N . GLN A 1 188 ? -34.725 -11.048 18.133 1.00 83.31 188 GLN A N 1
ATOM 1537 C CA . GLN A 1 188 ? -33.957 -12.274 18.375 1.00 83.31 188 GLN A CA 1
ATOM 1538 C C . GLN A 1 188 ? -32.465 -11.989 18.594 1.00 83.31 188 GLN A C 1
ATOM 1540 O O . GLN A 1 188 ? -31.831 -12.648 19.417 1.00 83.31 188 GLN A O 1
ATOM 1545 N N . THR A 1 189 ? -31.899 -11.001 17.896 1.00 84.50 189 THR A N 1
ATOM 1546 C CA . THR A 1 189 ? -30.515 -10.555 18.116 1.00 84.50 189 THR A CA 1
ATOM 1547 C C . THR A 1 189 ? -30.348 -9.980 19.521 1.00 84.50 189 THR A C 1
ATOM 1549 O O . THR A 1 189 ? -29.364 -10.289 20.193 1.00 84.50 189 THR A O 1
ATOM 1552 N N . PHE A 1 190 ? -31.337 -9.221 20.005 1.00 84.81 190 PHE A N 1
ATOM 1553 C CA . PHE A 1 190 ? -31.378 -8.757 21.394 1.00 84.81 190 PHE A CA 1
ATOM 1554 C C . PHE A 1 190 ? -31.462 -9.920 22.386 1.00 84.81 190 PHE A C 1
ATOM 1556 O O . PHE A 1 190 ? -30.673 -9.980 23.324 1.00 84.81 190 PHE A O 1
ATOM 1563 N N . ALA A 1 191 ? -32.335 -10.900 22.145 1.00 84.38 191 ALA A N 1
ATOM 1564 C CA . ALA A 1 191 ? -32.475 -12.076 23.005 1.00 84.38 191 ALA A CA 1
ATOM 1565 C C . ALA A 1 191 ? -31.214 -12.966 23.081 1.00 84.38 191 ALA A C 1
ATOM 1567 O O . ALA A 1 191 ? -31.075 -13.739 24.022 1.00 84.38 191 ALA A O 1
ATOM 1568 N N . LYS A 1 192 ? -30.280 -12.864 22.124 1.00 85.19 192 LYS A N 1
ATOM 1569 C CA . LYS A 1 192 ? -28.981 -13.563 22.180 1.00 85.19 192 LYS A CA 1
ATOM 1570 C C . LYS A 1 192 ? -27.966 -12.883 23.103 1.00 85.19 192 LYS A C 1
ATOM 1572 O O . LYS A 1 192 ? -27.017 -13.534 23.532 1.00 85.19 192 LYS A O 1
ATOM 1577 N N . SER A 1 193 ? -28.146 -11.598 23.415 1.00 87.88 193 SER A N 1
ATOM 1578 C CA . SER A 1 193 ? -27.282 -10.895 24.366 1.00 87.88 193 SER A CA 1
ATOM 1579 C C . SER A 1 193 ? -27.535 -11.407 25.777 1.00 87.88 193 SER A C 1
ATOM 1581 O O . SER A 1 193 ? -28.672 -11.449 26.257 1.00 87.88 193 SER A O 1
ATOM 1583 N N . LYS A 1 194 ? -26.453 -11.774 26.462 1.00 87.19 194 LYS A N 1
ATOM 1584 C CA . LYS A 1 194 ? -26.468 -12.184 27.862 1.00 87.19 194 LYS A CA 1
ATOM 1585 C C . LYS A 1 194 ? -26.909 -11.019 28.736 1.00 87.19 194 LYS A C 1
ATOM 1587 O O . LYS A 1 194 ? -27.756 -11.214 29.601 1.00 87.19 194 LYS A O 1
ATOM 1592 N N . PHE A 1 195 ? -26.383 -9.816 28.488 1.00 86.25 195 PHE A N 1
ATOM 1593 C CA . PHE A 1 195 ? -26.779 -8.631 29.248 1.00 86.25 195 PHE A CA 1
ATOM 1594 C C . PHE A 1 195 ? -28.266 -8.306 29.062 1.00 86.25 195 PHE A C 1
ATOM 1596 O O . PHE A 1 195 ? -28.974 -8.132 30.049 1.00 86.25 195 PHE A O 1
ATOM 1603 N N . PHE A 1 196 ? -28.769 -8.316 27.824 1.00 88.62 196 PHE A N 1
ATOM 1604 C CA . PHE A 1 196 ? -30.190 -8.090 27.553 1.00 88.62 196 PHE A CA 1
ATOM 1605 C C . PHE A 1 196 ? -31.085 -9.165 28.174 1.00 88.62 196 PHE A C 1
ATOM 1607 O O . PHE A 1 196 ? -32.108 -8.845 28.770 1.00 88.62 196 PHE A O 1
ATOM 1614 N N . SER A 1 197 ? -30.696 -10.437 28.064 1.00 85.50 197 SER A N 1
ATOM 1615 C CA . SER A 1 197 ? -31.456 -11.552 28.636 1.00 85.50 197 SER A CA 1
ATOM 1616 C C . SER A 1 197 ? -31.549 -11.453 30.155 1.00 85.50 197 SER A C 1
ATOM 1618 O O . SER A 1 197 ? -32.623 -11.659 30.712 1.00 85.50 197 SER A O 1
ATOM 1620 N N . SER A 1 198 ? -30.453 -11.086 30.827 1.00 84.62 198 SER A N 1
ATOM 1621 C CA . SER A 1 198 ? -30.461 -10.806 32.265 1.00 84.62 198 SER A CA 1
ATOM 1622 C C . SER A 1 198 ? -31.423 -9.668 32.617 1.00 84.62 198 SER A C 1
ATOM 1624 O O . SER A 1 198 ? -32.226 -9.836 33.530 1.00 84.62 198 SER A O 1
ATOM 1626 N N . LEU A 1 199 ? -31.400 -8.556 31.869 1.00 83.25 199 LEU A N 1
ATOM 1627 C CA . LEU A 1 199 ? -32.304 -7.417 32.091 1.00 83.25 199 LEU A CA 1
ATOM 1628 C C . LEU A 1 199 ? -33.778 -7.798 31.885 1.00 83.25 199 LEU A C 1
ATOM 1630 O O . LEU A 1 199 ? -34.622 -7.504 32.727 1.00 83.25 199 LEU A O 1
ATOM 1634 N N . ALA A 1 200 ? -34.090 -8.486 30.785 1.00 83.88 200 ALA A N 1
ATOM 1635 C CA . ALA A 1 200 ? -35.454 -8.885 30.451 1.00 83.88 200 ALA A CA 1
ATOM 1636 C C . ALA A 1 200 ? -36.026 -9.913 31.442 1.00 83.88 200 ALA A C 1
ATOM 1638 O O . ALA A 1 200 ? -37.210 -9.856 31.764 1.00 83.88 200 ALA A O 1
ATOM 1639 N N . ASN A 1 201 ? -35.196 -10.836 31.938 1.00 81.75 201 ASN A N 1
ATOM 1640 C CA . ASN A 1 201 ? -35.618 -11.841 32.916 1.00 81.75 201 ASN A CA 1
ATOM 1641 C C . ASN A 1 201 ? -35.788 -11.247 34.316 1.00 81.75 201 ASN A C 1
ATOM 1643 O O . ASN A 1 201 ? -36.716 -11.623 35.020 1.00 81.75 201 ASN A O 1
ATOM 1647 N N . ALA A 1 202 ? -34.923 -10.312 34.718 1.00 75.06 202 ALA A N 1
ATOM 1648 C CA . ALA A 1 202 ? -35.038 -9.663 36.020 1.00 75.06 202 ALA A CA 1
ATOM 1649 C C . ALA A 1 202 ? -36.319 -8.820 36.141 1.00 75.06 202 ALA A C 1
ATOM 1651 O O . ALA A 1 202 ? -36.769 -8.551 37.254 1.00 75.06 202 ALA A O 1
ATOM 1652 N N . HIS A 1 203 ? -36.882 -8.350 35.020 1.00 72.06 203 HIS A N 1
ATOM 1653 C CA . HIS A 1 203 ? -38.022 -7.425 34.986 1.00 72.06 203 HIS A CA 1
ATOM 1654 C C . HIS A 1 203 ? -39.182 -7.944 34.117 1.00 72.06 203 HIS A C 1
ATOM 1656 O O . HIS A 1 203 ? -39.916 -7.156 33.514 1.00 72.06 203 HIS A O 1
ATOM 1662 N N . SER A 1 204 ? -39.381 -9.268 34.079 1.00 67.88 204 SER A N 1
ATOM 1663 C CA . SER A 1 204 ? -40.483 -9.918 33.346 1.00 67.88 204 SER A CA 1
ATOM 1664 C C . SER A 1 204 ? -41.867 -9.396 33.745 1.00 67.88 204 SER A C 1
ATOM 1666 O O . SER A 1 204 ? -42.771 -9.328 32.908 1.00 67.88 204 SER A O 1
ATOM 1668 N N . ASP A 1 205 ? -41.998 -8.968 35.002 1.00 68.06 205 ASP A N 1
ATOM 1669 C CA . ASP A 1 205 ? -43.273 -8.666 35.655 1.00 68.06 205 ASP A CA 1
ATOM 1670 C C . ASP A 1 205 ? -43.673 -7.178 35.545 1.00 68.06 205 ASP A C 1
ATOM 1672 O O . ASP A 1 205 ? -44.783 -6.811 35.919 1.00 68.06 205 ASP A O 1
ATOM 1676 N N . LYS A 1 206 ? -42.793 -6.305 35.019 1.00 64.12 206 LYS A N 1
ATOM 1677 C CA . LYS A 1 206 ? -42.947 -4.830 35.019 1.00 64.12 206 LYS A CA 1
ATOM 1678 C C . LYS A 1 206 ? -42.936 -4.210 33.621 1.00 64.12 206 LYS A C 1
ATOM 1680 O O . LYS A 1 206 ? -42.054 -3.422 33.289 1.00 64.12 206 LYS A O 1
ATOM 1685 N N . ASP A 1 207 ? -43.866 -4.624 32.765 1.00 72.56 207 ASP A N 1
ATOM 1686 C CA . ASP A 1 207 ? -44.037 -4.134 31.381 1.00 72.56 207 ASP A CA 1
ATOM 1687 C C . ASP A 1 207 ? -42.786 -4.108 30.477 1.00 72.56 207 ASP A C 1
ATOM 1689 O O . ASP A 1 207 ? -42.834 -3.629 29.344 1.00 72.56 207 ASP A O 1
ATOM 1693 N N . GLY A 1 208 ? -41.678 -4.696 30.938 1.00 77.00 208 GLY A N 1
ATOM 1694 C CA . GLY A 1 208 ? -40.367 -4.650 30.306 1.00 77.00 208 GLY A CA 1
ATOM 1695 C C . GLY A 1 208 ? -39.634 -3.309 30.425 1.00 77.00 208 GLY A C 1
ATOM 1696 O O . GLY A 1 208 ? -38.630 -3.141 29.733 1.00 77.00 208 GLY A O 1
ATOM 1697 N N . ILE A 1 209 ? -40.093 -2.358 31.246 1.00 84.31 209 ILE A N 1
ATOM 1698 C CA . ILE A 1 209 ? -39.469 -1.029 31.360 1.00 84.31 209 ILE A CA 1
ATOM 1699 C C . ILE A 1 209 ? -38.248 -1.099 32.281 1.00 84.31 209 ILE A C 1
ATOM 1701 O O . ILE A 1 209 ? -38.342 -1.554 33.420 1.00 84.31 209 ILE A O 1
ATOM 1705 N N . VAL A 1 210 ? -37.105 -0.626 31.782 1.00 86.31 210 VAL A N 1
ATOM 1706 C CA . VAL A 1 210 ? -35.827 -0.603 32.507 1.00 86.31 210 VAL A CA 1
ATOM 1707 C C . VAL A 1 210 ? -35.126 0.731 32.265 1.00 86.31 210 VAL A C 1
ATOM 1709 O O . VAL A 1 210 ? -35.312 1.346 31.215 1.00 86.31 210 VAL A O 1
ATOM 1712 N N . TYR A 1 211 ? -34.297 1.176 33.206 1.00 87.19 211 TYR A N 1
ATOM 1713 C CA . TYR A 1 211 ? -33.526 2.411 33.076 1.00 87.19 211 TYR A CA 1
ATOM 1714 C C . TYR A 1 211 ? -32.031 2.101 33.105 1.00 87.19 211 TYR A C 1
ATOM 1716 O O . TYR A 1 211 ? -31.524 1.526 34.062 1.00 87.19 211 TYR A O 1
ATOM 1724 N N . LEU A 1 212 ? -31.309 2.499 32.060 1.00 86.25 212 LEU A N 1
ATOM 1725 C CA . LEU A 1 212 ? -29.883 2.216 31.912 1.00 86.25 212 LEU A CA 1
ATOM 1726 C C . LEU A 1 212 ? -29.039 3.490 31.916 1.00 86.25 212 LEU A C 1
ATOM 1728 O O . LEU A 1 212 ? -29.455 4.542 31.429 1.00 86.25 212 LEU A O 1
ATOM 1732 N N . SER A 1 213 ? -27.806 3.375 32.409 1.00 85.75 213 SER A N 1
ATOM 1733 C CA . SER A 1 213 ? -26.785 4.409 32.238 1.00 85.75 213 SER A CA 1
ATOM 1734 C C . SER A 1 213 ? -26.293 4.471 30.782 1.00 85.75 213 SER A C 1
ATOM 1736 O O . SER A 1 213 ? -26.416 3.510 30.017 1.00 85.75 213 SER A O 1
ATOM 1738 N N . SER A 1 214 ? -25.658 5.578 30.380 1.00 83.94 214 SER A N 1
ATOM 1739 C CA . SER A 1 214 ? -25.023 5.676 29.051 1.00 83.94 214 SER A CA 1
ATOM 1740 C C . SER A 1 214 ? -23.948 4.602 28.833 1.00 83.94 214 SER A C 1
ATOM 1742 O O . SER A 1 214 ? -23.776 4.096 27.721 1.00 83.94 214 SER A O 1
ATOM 1744 N N . THR A 1 215 ? -23.227 4.235 29.893 1.00 83.81 215 THR A N 1
ATOM 1745 C CA . THR A 1 215 ? -22.226 3.167 29.889 1.00 83.81 215 THR A CA 1
ATOM 1746 C C . THR A 1 215 ? -22.853 1.801 29.634 1.00 83.81 215 THR A C 1
ATOM 1748 O O . THR A 1 215 ? -22.333 1.052 28.804 1.00 83.81 215 THR A O 1
ATOM 1751 N N . ASP A 1 216 ? -23.991 1.508 30.262 1.00 85.69 216 ASP A N 1
ATOM 1752 C CA . ASP A 1 216 ? -24.693 0.233 30.099 1.00 85.69 216 ASP A CA 1
ATOM 1753 C C . ASP A 1 216 ? -25.386 0.124 28.743 1.00 85.69 216 ASP A C 1
ATOM 1755 O O . ASP A 1 216 ? -25.339 -0.937 28.126 1.00 85.69 216 ASP A O 1
ATOM 1759 N N . ILE A 1 217 ? -25.925 1.224 28.207 1.00 86.38 217 ILE A N 1
ATOM 1760 C CA . ILE A 1 217 ? -26.444 1.257 26.829 1.00 86.38 217 ILE A CA 1
ATOM 1761 C C . ILE A 1 217 ? -25.338 0.964 25.827 1.00 86.38 217 ILE A C 1
ATOM 1763 O O . ILE A 1 217 ? -25.516 0.140 24.938 1.00 86.38 217 ILE A O 1
ATOM 1767 N N . ASN A 1 218 ? -24.170 1.590 25.978 1.00 85.00 218 ASN A N 1
ATOM 1768 C CA . ASN A 1 218 ? -23.046 1.330 25.082 1.00 85.00 218 ASN A CA 1
ATOM 1769 C C . ASN A 1 218 ? -22.524 -0.107 25.213 1.00 85.00 218 ASN A C 1
ATOM 1771 O O . ASN A 1 218 ? -22.076 -0.693 24.227 1.00 85.00 218 ASN A O 1
ATOM 1775 N N . LYS A 1 219 ? -22.563 -0.683 26.420 1.00 87.06 219 LYS A N 1
ATOM 1776 C CA . LYS A 1 219 ? -22.229 -2.093 26.650 1.00 87.06 219 LYS A CA 1
ATOM 1777 C C . LYS A 1 219 ? -23.228 -3.009 25.943 1.00 87.06 219 LYS A C 1
ATOM 1779 O O . LYS A 1 219 ? -22.795 -3.882 25.192 1.00 87.06 219 LYS A O 1
ATOM 1784 N N . LEU A 1 220 ? -24.526 -2.758 26.122 1.00 87.88 220 LEU A N 1
ATOM 1785 C CA . LEU A 1 220 ? -25.605 -3.470 25.442 1.00 87.88 220 LEU A CA 1
ATOM 1786 C C . LEU A 1 220 ? -25.433 -3.379 23.923 1.00 87.88 220 LEU A C 1
ATOM 1788 O O . LEU A 1 220 ? -25.366 -4.405 23.255 1.00 87.88 220 LEU A O 1
ATOM 1792 N N . ALA A 1 221 ? -25.245 -2.173 23.388 1.00 86.31 221 ALA A N 1
ATOM 1793 C CA . ALA A 1 221 ? -25.102 -1.934 21.959 1.00 86.31 221 ALA A CA 1
ATOM 1794 C C . ALA A 1 221 ? -23.931 -2.697 21.328 1.00 86.31 221 ALA A C 1
ATOM 1796 O O . ALA A 1 221 ? -24.068 -3.288 20.257 1.00 86.31 221 ALA A O 1
ATOM 1797 N N . ARG A 1 222 ? -22.782 -2.747 22.013 1.00 84.31 222 ARG A N 1
ATOM 1798 C CA . ARG A 1 222 ? -21.628 -3.547 21.574 1.00 84.31 222 ARG A CA 1
ATOM 1799 C C . ARG A 1 222 ? -21.924 -5.041 21.568 1.00 84.31 222 ARG A C 1
ATOM 1801 O O . ARG A 1 222 ? -21.453 -5.745 20.680 1.00 84.31 222 ARG A O 1
ATOM 1808 N N . GLU A 1 223 ? -22.649 -5.534 22.566 1.00 84.75 223 GLU A N 1
ATOM 1809 C CA . GLU A 1 223 ? -23.002 -6.950 22.657 1.00 84.75 223 GLU A CA 1
ATOM 1810 C C . GLU A 1 223 ? -24.013 -7.349 21.579 1.00 84.75 223 GLU A C 1
ATOM 1812 O O . GLU A 1 223 ? -23.835 -8.387 20.941 1.00 84.75 223 GLU A O 1
ATOM 1817 N N . ILE A 1 224 ? -25.003 -6.492 21.300 1.00 85.50 224 ILE A N 1
ATOM 1818 C CA . ILE A 1 224 ? -25.947 -6.688 20.192 1.00 85.50 224 ILE A CA 1
ATOM 1819 C C . ILE A 1 224 ? -25.205 -6.689 18.857 1.00 85.50 224 ILE A C 1
ATOM 1821 O O . ILE A 1 224 ? -25.370 -7.621 18.075 1.00 85.50 224 ILE A O 1
ATOM 1825 N N . TYR A 1 225 ? -24.338 -5.699 18.616 1.00 82.62 225 TYR A N 1
ATOM 1826 C CA . TYR A 1 225 ? -23.540 -5.618 17.390 1.00 82.62 225 TYR A CA 1
ATOM 1827 C C . TYR A 1 225 ? -22.703 -6.886 17.158 1.00 82.62 225 TYR A C 1
ATOM 1829 O O . TYR A 1 225 ? -22.647 -7.387 16.042 1.00 82.62 225 TYR A O 1
ATOM 1837 N N . ARG A 1 226 ? -22.102 -7.449 18.215 1.00 80.19 226 ARG A N 1
ATOM 1838 C CA . ARG A 1 226 ? -21.333 -8.706 18.142 1.00 80.19 226 ARG A CA 1
ATOM 1839 C C . ARG A 1 226 ? -22.195 -9.948 17.913 1.00 80.19 226 ARG A C 1
ATOM 1841 O O . ARG A 1 226 ? -21.690 -10.932 17.387 1.00 80.19 226 ARG A O 1
ATOM 1848 N N . SER A 1 227 ? -23.452 -9.918 18.349 1.00 76.75 227 SER A N 1
ATOM 1849 C CA . SER A 1 227 ? -24.385 -11.052 18.267 1.00 76.75 227 SER A CA 1
ATOM 1850 C C . SER A 1 227 ? -25.202 -11.061 16.973 1.00 76.75 227 SER A C 1
ATOM 1852 O O . SER A 1 227 ? -25.935 -12.018 16.709 1.00 76.75 227 SER A O 1
ATOM 1854 N N . ALA A 1 228 ? -25.116 -9.990 16.186 1.00 75.69 228 ALA A N 1
ATOM 1855 C CA . ALA A 1 228 ? -25.849 -9.840 14.947 1.00 75.69 228 ALA A CA 1
ATOM 1856 C C . ALA A 1 228 ? -25.248 -10.692 13.823 1.00 75.69 228 ALA A C 1
ATOM 1858 O O . ALA A 1 228 ? -24.031 -10.801 13.674 1.00 75.69 228 ALA A O 1
ATOM 1859 N N . SER A 1 229 ? -26.120 -11.304 13.025 1.00 64.38 229 SER A N 1
ATOM 1860 C CA . SER A 1 229 ? -25.731 -12.054 11.832 1.00 64.38 229 SER A CA 1
ATOM 1861 C C . SER A 1 229 ? -25.599 -11.099 10.644 1.00 64.38 229 SER A C 1
ATOM 1863 O O . SER A 1 229 ? -26.427 -10.205 10.472 1.00 64.38 229 SER A O 1
ATOM 1865 N N . TYR A 1 230 ? -24.559 -11.287 9.832 1.00 65.44 230 TYR A N 1
ATOM 1866 C CA . TYR A 1 230 ? -24.312 -10.490 8.630 1.00 65.44 230 TYR A CA 1
ATOM 1867 C C . TYR A 1 230 ? -24.705 -11.299 7.397 1.00 65.44 230 TYR A C 1
ATOM 1869 O O . TYR A 1 230 ? -24.234 -12.425 7.242 1.00 65.44 230 TYR A O 1
ATOM 1877 N N . ASN A 1 231 ? -25.506 -10.715 6.507 1.00 53.88 231 ASN A N 1
ATOM 1878 C CA . ASN A 1 231 ? -25.709 -11.264 5.168 1.00 53.88 231 ASN A CA 1
ATOM 1879 C C . ASN A 1 231 ? -24.764 -10.532 4.207 1.00 53.88 231 ASN A C 1
ATOM 1881 O O . ASN A 1 231 ? -24.829 -9.305 4.086 1.00 53.88 231 ASN A O 1
ATOM 1885 N N . GLU A 1 232 ? -23.850 -11.273 3.580 1.00 50.41 232 GLU A N 1
ATOM 1886 C CA . GLU A 1 232 ? -22.794 -10.737 2.717 1.00 50.41 232 GLU A CA 1
ATOM 1887 C C . GLU A 1 232 ? -23.194 -10.850 1.239 1.00 50.41 232 GLU A C 1
ATOM 1889 O O . GLU A 1 232 ? -23.333 -11.943 0.699 1.00 50.41 232 GLU A O 1
ATOM 1894 N N . GLU A 1 233 ? -23.375 -9.703 0.588 1.00 50.34 233 GLU A N 1
ATOM 1895 C CA . GLU A 1 233 ? -23.576 -9.569 -0.855 1.00 50.34 233 GLU A CA 1
ATOM 1896 C C . GLU A 1 233 ? -22.363 -8.856 -1.457 1.00 50.34 233 GLU A C 1
ATOM 1898 O O . GLU A 1 233 ? -22.058 -7.717 -1.105 1.00 50.34 233 GLU A O 1
ATOM 1903 N N . VAL A 1 234 ? -21.646 -9.499 -2.376 1.00 50.53 234 VAL A N 1
ATOM 1904 C CA . VAL A 1 234 ? -20.466 -8.902 -3.018 1.00 50.53 234 VAL A CA 1
ATOM 1905 C C . VAL A 1 234 ? -20.921 -8.025 -4.186 1.00 50.53 234 VAL A C 1
ATOM 1907 O O . VAL A 1 234 ? -21.424 -8.529 -5.185 1.00 50.53 234 VAL A O 1
ATOM 1910 N N . THR A 1 235 ? -20.751 -6.707 -4.077 1.00 48.16 235 THR A N 1
ATOM 1911 C CA . THR A 1 235 ? -21.108 -5.736 -5.128 1.00 48.16 235 THR A CA 1
ATOM 1912 C C . THR A 1 235 ? -20.058 -4.637 -5.176 1.00 48.16 235 THR A C 1
ATOM 1914 O O . THR A 1 235 ? -19.681 -4.138 -4.129 1.00 48.16 235 THR A O 1
ATOM 1917 N N . SER A 1 236 ? -19.590 -4.259 -6.366 1.00 36.19 236 SER A N 1
ATOM 1918 C CA . SER A 1 236 ? -18.434 -3.378 -6.600 1.00 36.19 236 SER A CA 1
ATOM 1919 C C . SER A 1 236 ? -18.592 -1.900 -6.184 1.00 36.19 236 SER A C 1
ATOM 1921 O O . SER A 1 236 ? -19.691 -1.358 -6.264 1.00 36.19 236 SER A O 1
ATOM 1923 N N . THR A 1 237 ? -17.428 -1.253 -5.941 1.00 34.69 237 THR A N 1
ATOM 1924 C CA . THR A 1 237 ? -17.076 0.200 -5.792 1.00 34.69 237 THR A CA 1
ATOM 1925 C C . THR A 1 237 ? -17.133 0.949 -4.435 1.00 34.69 237 THR A C 1
ATOM 1927 O O . THR A 1 237 ? -18.068 1.690 -4.162 1.00 34.69 237 THR A O 1
ATOM 1930 N N . TYR A 1 238 ? -16.038 0.807 -3.648 1.00 33.81 238 TYR A N 1
ATOM 1931 C CA . TYR A 1 238 ? -15.487 1.565 -2.478 1.00 33.81 238 TYR A CA 1
ATOM 1932 C C . TYR A 1 238 ? -16.334 2.041 -1.255 1.00 33.81 238 TYR A C 1
ATOM 1934 O O . TYR A 1 238 ? -17.198 2.888 -1.434 1.00 33.81 238 TYR A O 1
ATOM 1942 N N . VAL A 1 239 ? -16.009 1.619 -0.003 1.00 32.03 239 VAL A N 1
ATOM 1943 C CA . VAL A 1 239 ? -16.270 2.375 1.271 1.00 32.03 239 VAL A CA 1
ATOM 1944 C C . VAL A 1 239 ? -15.255 2.032 2.399 1.00 32.03 239 VAL A C 1
ATOM 1946 O O . VAL A 1 239 ? -14.819 0.890 2.543 1.00 32.03 239 VAL A O 1
ATOM 1949 N N . SER A 1 240 ? -14.915 3.063 3.191 1.00 38.38 240 SER A N 1
ATOM 1950 C CA . SER A 1 240 ? -14.021 3.151 4.370 1.00 38.38 240 SER A CA 1
ATOM 1951 C C . SER A 1 240 ? -14.360 2.234 5.570 1.00 38.38 240 SER A C 1
ATOM 1953 O O . SER A 1 240 ? -15.521 1.957 5.865 1.00 38.38 240 SER A O 1
ATOM 1955 N N . SER A 1 241 ? -13.321 1.826 6.316 1.00 43.66 241 SER A N 1
ATOM 1956 C CA . SER A 1 241 ? -13.343 0.929 7.486 1.00 43.66 241 SER A CA 1
ATOM 1957 C C . SER A 1 241 ? -13.719 1.575 8.837 1.00 43.66 241 SER A C 1
ATOM 1959 O O . SER A 1 241 ? -13.514 0.955 9.878 1.00 43.66 241 SER A O 1
ATOM 1961 N N . GLU A 1 242 ? -14.288 2.783 8.869 1.00 51.31 242 GLU A N 1
ATOM 1962 C CA . GLU A 1 242 ? -14.634 3.488 10.127 1.00 51.31 242 GLU A CA 1
ATOM 1963 C C . GLU A 1 242 ? -16.041 3.184 10.691 1.00 51.31 242 GLU A C 1
ATOM 1965 O O . GLU A 1 242 ? -16.423 3.681 11.749 1.00 51.31 242 GLU A O 1
ATOM 1970 N N . GLN A 1 243 ? -16.831 2.316 10.053 1.00 60.72 243 GLN A N 1
ATOM 1971 C CA . GLN A 1 243 ? -18.272 2.228 10.343 1.00 60.72 243 GLN A CA 1
ATOM 1972 C C . GLN A 1 243 ? -18.645 1.562 11.684 1.00 60.72 243 GLN A C 1
ATOM 1974 O O . GLN A 1 243 ? -19.755 1.766 12.171 1.00 60.72 243 GLN A O 1
ATOM 1979 N N . GLY A 1 244 ? -17.755 0.786 12.314 1.00 60.41 244 GLY A N 1
ATOM 1980 C CA . GLY A 1 244 ? -18.083 0.016 13.526 1.00 60.41 244 GLY A CA 1
ATOM 1981 C C . GLY A 1 244 ? -18.470 0.886 14.728 1.00 60.41 244 GLY A C 1
ATOM 1982 O O . GLY A 1 244 ? -19.470 0.623 15.397 1.00 60.41 244 GLY A O 1
ATOM 1983 N N . SER A 1 245 ? -17.713 1.955 14.990 1.00 66.12 245 SER A N 1
ATOM 1984 C CA . SER A 1 245 ? -18.024 2.900 16.071 1.00 66.12 245 SER A CA 1
ATOM 1985 C C . SER A 1 245 ? -19.297 3.694 15.805 1.00 66.12 245 SER A C 1
ATOM 1987 O O . SER A 1 245 ? -20.026 4.000 16.747 1.00 66.12 245 SER A O 1
ATOM 1989 N N . ASP A 1 246 ? -19.586 3.997 14.542 1.00 74.62 246 ASP A N 1
ATOM 1990 C CA . ASP A 1 246 ? -20.776 4.758 14.162 1.00 74.62 246 ASP A CA 1
ATOM 1991 C C . ASP A 1 246 ? -22.037 3.906 14.246 1.00 74.62 246 ASP A C 1
ATOM 1993 O O . ASP A 1 246 ? -23.053 4.376 14.747 1.00 74.62 246 ASP A O 1
ATOM 1997 N N . ILE A 1 247 ? -21.951 2.626 13.873 1.00 73.81 247 ILE A N 1
ATOM 1998 C CA . ILE A 1 247 ? -23.031 1.656 14.083 1.00 73.81 247 ILE A CA 1
ATOM 1999 C C . ILE A 1 247 ? -23.338 1.513 15.572 1.00 73.81 247 ILE A C 1
ATOM 2001 O O . ILE A 1 247 ? -24.501 1.537 15.956 1.00 73.81 247 ILE A O 1
ATOM 2005 N N . ILE A 1 248 ? -22.314 1.402 16.426 1.00 79.44 248 ILE A N 1
ATOM 2006 C CA . ILE A 1 248 ? -22.526 1.310 17.876 1.00 79.44 248 ILE A CA 1
ATOM 2007 C C . ILE A 1 248 ? -23.200 2.580 18.404 1.00 79.44 248 ILE A C 1
ATOM 2009 O O . ILE A 1 248 ? -24.120 2.476 19.207 1.00 79.44 248 ILE A O 1
ATOM 2013 N N . LYS A 1 249 ? -22.783 3.772 17.959 1.00 82.44 249 LYS A N 1
ATOM 2014 C CA . LYS A 1 249 ? -23.421 5.038 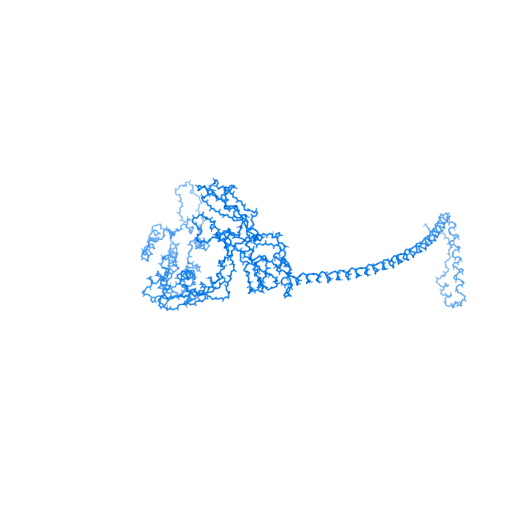18.362 1.00 82.44 249 LYS A CA 1
ATOM 2015 C C . LYS A 1 249 ? -24.880 5.115 17.914 1.00 82.44 249 LYS A C 1
ATOM 2017 O O . LYS A 1 249 ? -25.730 5.523 18.699 1.00 82.44 249 LYS A O 1
ATOM 2022 N N . GLU A 1 250 ? -25.160 4.735 16.674 1.00 82.00 250 GLU A N 1
ATOM 2023 C CA . GLU A 1 250 ? -26.502 4.754 16.095 1.00 82.00 250 GLU A CA 1
ATOM 2024 C C . GLU A 1 250 ? -27.420 3.758 16.805 1.00 82.00 250 GLU A C 1
ATOM 2026 O O . GLU A 1 250 ? -28.503 4.124 17.257 1.00 82.00 250 GLU A O 1
ATOM 2031 N N . LEU A 1 251 ? -26.933 2.541 17.042 1.00 83.25 251 LEU A N 1
ATOM 2032 C CA . LEU A 1 251 ? -27.652 1.535 17.808 1.00 83.25 251 LEU A CA 1
ATOM 2033 C C . LEU A 1 251 ? -27.885 1.974 19.259 1.00 83.25 251 LEU A C 1
ATOM 2035 O O . LEU A 1 251 ? -28.985 1.818 19.782 1.00 83.25 251 LEU A O 1
ATOM 2039 N N . SER A 1 252 ? -26.885 2.584 19.900 1.00 85.00 252 SER A N 1
ATOM 2040 C CA . SER A 1 252 ? -27.040 3.193 21.224 1.00 85.00 252 SER A CA 1
ATOM 2041 C C . SER A 1 252 ? -28.101 4.291 21.241 1.00 85.00 252 SER A C 1
ATOM 2043 O O . SER A 1 252 ? -28.673 4.534 22.295 1.00 85.00 252 SER A O 1
ATOM 2045 N N . ASN A 1 253 ? -28.357 4.981 20.128 1.00 83.25 253 ASN A N 1
ATOM 2046 C CA . ASN A 1 253 ? -29.422 5.979 20.045 1.00 83.25 253 ASN A CA 1
ATOM 2047 C C . ASN A 1 253 ? -30.792 5.343 19.812 1.00 83.25 253 ASN A C 1
ATOM 2049 O O . ASN A 1 253 ? -31.752 5.799 20.413 1.00 83.25 253 ASN A O 1
ATOM 2053 N N . ILE A 1 254 ? -30.871 4.268 19.026 1.00 83.31 254 ILE A N 1
ATOM 2054 C CA . ILE A 1 254 ? -32.117 3.520 18.792 1.00 83.31 254 ILE A CA 1
ATOM 2055 C C . ILE A 1 254 ? -32.595 2.810 20.059 1.00 83.31 254 ILE A C 1
ATOM 2057 O O . ILE A 1 254 ? -33.790 2.739 20.310 1.00 83.31 254 ILE A O 1
ATOM 2061 N N . ILE A 1 255 ? -31.668 2.303 20.877 1.00 84.62 255 ILE A N 1
ATOM 2062 C CA . ILE A 1 255 ? -32.001 1.661 22.156 1.00 84.62 255 ILE A CA 1
ATOM 2063 C C . ILE A 1 255 ? -32.603 2.662 23.155 1.00 84.62 255 ILE A C 1
ATOM 2065 O O . ILE A 1 255 ? -33.342 2.253 24.047 1.00 84.62 255 ILE A O 1
ATOM 2069 N N . LYS A 1 256 ? -32.269 3.955 23.057 1.00 83.75 256 LYS A N 1
ATOM 2070 C CA . LYS A 1 256 ? -32.761 4.982 23.983 1.00 83.75 256 LYS A CA 1
ATOM 2071 C C . LYS A 1 256 ? -34.181 5.382 23.591 1.00 83.75 256 LYS A C 1
ATOM 2073 O O . LYS A 1 256 ? -34.3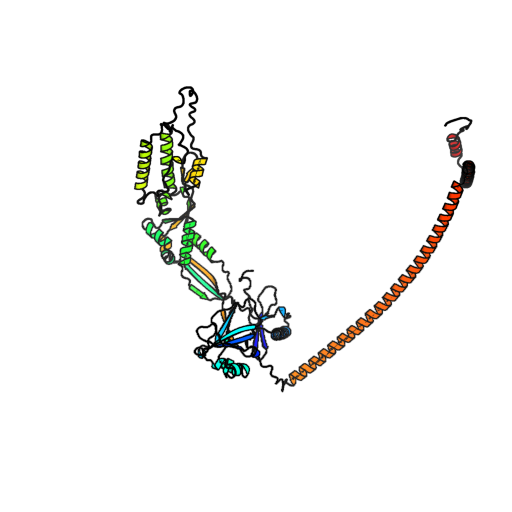55 6.100 22.613 1.00 83.75 256 LYS A O 1
ATOM 2078 N N . ASP A 1 257 ? -35.168 5.026 24.408 1.00 78.25 257 ASP A N 1
ATOM 2079 C CA . ASP A 1 257 ? -36.542 5.493 24.188 1.00 78.25 257 ASP A CA 1
ATOM 2080 C C . ASP A 1 257 ? -36.718 6.929 24.702 1.00 78.25 257 ASP A C 1
ATOM 2082 O O . ASP A 1 257 ? -37.263 7.794 24.022 1.00 78.25 257 ASP A O 1
ATOM 2086 N N . GLN A 1 258 ? -36.257 7.194 25.928 1.00 82.31 258 GLN A N 1
ATOM 2087 C CA . GLN A 1 258 ? -36.429 8.488 26.586 1.00 82.31 258 GLN A CA 1
ATOM 2088 C C . GLN A 1 258 ? -35.305 8.751 27.585 1.00 82.31 258 GLN A C 1
ATOM 2090 O O . GLN A 1 258 ? -34.893 7.860 28.324 1.00 82.31 258 GLN A O 1
ATOM 2095 N N . THR A 1 259 ? -34.836 9.992 27.644 1.00 85.50 259 THR A N 1
ATOM 2096 C CA . THR A 1 259 ? -33.884 10.445 28.663 1.00 85.50 259 THR A CA 1
ATOM 2097 C C . THR A 1 259 ? -34.631 10.832 29.939 1.00 85.50 259 THR A C 1
ATOM 2099 O O . THR A 1 259 ? -35.596 11.591 29.874 1.00 85.50 259 THR A O 1
ATOM 2102 N N . VAL A 1 260 ? -34.177 10.339 31.091 1.00 85.31 260 VAL A N 1
ATOM 2103 C CA . VAL A 1 260 ? -34.790 10.572 32.406 1.00 85.31 260 VAL A CA 1
ATOM 2104 C C . VAL A 1 260 ? -33.713 10.987 33.405 1.00 85.31 260 VAL A C 1
ATOM 2106 O O . VAL A 1 260 ? -32.629 10.401 33.447 1.00 85.31 260 VAL A O 1
ATOM 2109 N N . GLN A 1 261 ? -33.991 12.021 34.198 1.00 83.38 261 GLN A N 1
ATOM 2110 C CA . GLN A 1 261 ? -33.122 12.412 35.304 1.00 83.38 261 GLN A CA 1
ATOM 2111 C C . GLN A 1 261 ? -33.447 11.555 36.524 1.00 83.38 261 GLN A C 1
ATOM 2113 O O . GLN A 1 261 ? -34.608 11.292 36.823 1.00 83.38 261 GLN A O 1
ATOM 2118 N N . SER A 1 262 ? -32.426 11.154 37.275 1.00 80.62 262 SER A N 1
ATOM 2119 C CA . SER A 1 262 ? -32.598 10.328 38.476 1.00 80.62 262 SER A CA 1
ATOM 2120 C C . SER A 1 262 ? -33.547 10.912 39.524 1.00 80.62 262 SER A C 1
ATOM 2122 O O . SER A 1 262 ? -34.132 10.168 40.304 1.00 80.62 262 SER A O 1
ATOM 2124 N N . ASN A 1 263 ? -33.683 12.237 39.568 1.00 78.19 263 ASN A N 1
ATOM 2125 C CA . ASN A 1 263 ? -34.526 12.925 40.547 1.00 78.19 263 ASN A CA 1
ATOM 2126 C C . ASN A 1 263 ? -36.020 12.760 40.265 1.00 78.19 263 ASN A C 1
ATOM 2128 O O . ASN A 1 263 ? -36.825 12.942 41.175 1.00 78.19 263 ASN A O 1
ATOM 2132 N N . ASP A 1 264 ? -36.363 12.385 39.035 1.00 79.56 264 ASP A N 1
ATOM 2133 C CA . ASP A 1 264 ? -37.738 12.183 38.593 1.00 79.56 264 ASP A CA 1
ATOM 2134 C C . ASP A 1 264 ? -38.183 10.720 38.771 1.00 79.56 264 ASP A C 1
ATOM 2136 O O . ASP A 1 264 ? -39.347 10.399 38.545 1.00 79.56 264 ASP A O 1
ATOM 2140 N N . LEU A 1 265 ? -37.272 9.827 39.188 1.00 80.56 265 LEU A N 1
ATOM 2141 C CA . LEU A 1 265 ? -37.566 8.409 39.382 1.00 80.56 265 LEU A CA 1
ATOM 2142 C C . LEU A 1 265 ? -38.280 8.146 40.710 1.00 80.56 265 LEU A C 1
ATOM 2144 O O . LEU A 1 265 ? -37.818 8.515 41.795 1.00 80.56 265 LEU A O 1
ATOM 2148 N N . THR A 1 266 ? -39.367 7.389 40.634 1.00 80.56 266 THR A N 1
ATOM 2149 C CA . THR A 1 266 ? -40.041 6.800 41.790 1.00 80.56 266 THR A CA 1
ATOM 2150 C C . THR A 1 266 ? -39.186 5.703 42.435 1.00 80.56 266 THR A C 1
ATOM 2152 O O . THR A 1 266 ? -38.295 5.111 41.821 1.00 80.56 266 THR A O 1
ATOM 2155 N N . LYS A 1 267 ? -39.478 5.365 43.700 1.00 73.69 267 LYS A N 1
ATOM 2156 C CA . LYS A 1 267 ? -38.771 4.294 44.434 1.00 73.69 267 LYS A CA 1
ATOM 2157 C C . LYS A 1 267 ? -38.816 2.939 43.721 1.00 73.69 267 LYS A C 1
ATOM 2159 O O . LYS A 1 267 ? -37.885 2.147 43.851 1.00 73.69 267 LYS A O 1
ATOM 2164 N N . GLU A 1 268 ? -39.896 2.664 42.995 1.00 75.62 268 GLU A N 1
ATOM 2165 C CA . GLU A 1 268 ? -40.067 1.419 42.249 1.00 75.62 268 GLU A CA 1
ATOM 2166 C C . GLU A 1 268 ? -39.248 1.393 40.960 1.00 75.62 268 GLU A C 1
ATOM 2168 O O . GLU A 1 268 ? -38.766 0.326 40.577 1.00 75.62 268 GLU A O 1
ATOM 2173 N N . GLU A 1 269 ? -39.048 2.550 40.329 1.00 78.06 269 GLU A N 1
ATOM 2174 C CA . GLU A 1 269 ? -38.229 2.704 39.127 1.00 78.06 269 GLU A CA 1
ATOM 2175 C C . GLU A 1 269 ? -36.736 2.615 39.441 1.00 78.06 269 GLU A C 1
ATOM 2177 O O . GLU A 1 269 ? -35.985 2.020 38.668 1.00 78.06 269 GLU A O 1
ATOM 2182 N N . TRP A 1 270 ? -36.304 3.077 40.619 1.00 75.69 270 TRP A N 1
ATOM 2183 C CA . TRP A 1 270 ? -34.935 2.859 41.103 1.00 75.69 270 TRP A CA 1
ATOM 2184 C C . TRP A 1 270 ? -34.552 1.377 41.191 1.00 75.69 270 TRP A C 1
ATOM 2186 O O . TRP A 1 270 ? -33.390 1.030 40.969 1.00 75.69 270 TRP A O 1
ATOM 2196 N N . ASN A 1 271 ? -35.524 0.488 41.434 1.00 73.94 271 ASN A N 1
ATOM 2197 C CA . ASN A 1 271 ? -35.296 -0.962 41.428 1.00 73.94 271 ASN A CA 1
ATOM 2198 C C . ASN A 1 271 ? -34.948 -1.506 40.032 1.00 73.94 271 ASN A C 1
ATOM 2200 O O . ASN A 1 271 ? -34.499 -2.641 39.931 1.00 73.94 271 ASN A O 1
ATOM 2204 N N . SER A 1 272 ? -35.151 -0.711 38.976 1.00 72.69 272 SER A N 1
ATOM 2205 C CA . SER A 1 272 ? -34.818 -1.075 37.596 1.00 72.69 272 SER A CA 1
ATOM 2206 C C . SER A 1 272 ? -33.552 -0.416 37.041 1.00 72.69 272 SER A C 1
ATOM 2208 O O . SER A 1 272 ? -33.204 -0.636 35.885 1.00 72.69 272 SER A O 1
ATOM 2210 N N . VAL A 1 273 ? -32.841 0.368 37.863 1.00 69.25 273 VAL A N 1
ATOM 2211 C CA . VAL A 1 273 ? -31.553 0.997 37.509 1.00 69.25 273 VAL A CA 1
ATOM 2212 C C . VAL A 1 273 ? -30.361 0.230 38.098 1.00 69.25 273 VAL A C 1
ATOM 2214 O O . VAL A 1 273 ? -29.302 0.165 37.483 1.00 69.25 273 VAL A O 1
ATOM 2217 N N . PHE A 1 274 ? -30.514 -0.344 39.297 1.00 66.44 274 PHE A N 1
ATOM 2218 C CA . PHE A 1 274 ? -29.439 -1.014 40.041 1.00 66.44 274 PHE A CA 1
ATOM 2219 C C . PHE A 1 274 ? -29.900 -2.399 40.502 1.00 66.44 274 PHE A C 1
ATOM 2221 O O . PHE A 1 274 ? -30.530 -2.538 41.550 1.00 66.44 274 PHE A O 1
ATOM 2228 N N . TRP A 1 275 ? -29.593 -3.419 39.702 1.00 62.03 275 TRP A N 1
ATOM 2229 C CA . TRP A 1 275 ? -30.076 -4.794 39.884 1.00 62.03 275 TRP A CA 1
ATOM 2230 C C . TRP A 1 275 ? -29.135 -5.699 40.706 1.00 62.03 275 TRP A C 1
ATOM 2232 O O . TRP A 1 275 ? -29.595 -6.721 41.204 1.00 62.03 275 TRP A O 1
ATOM 2242 N N . ASP A 1 276 ? -27.860 -5.325 40.897 1.00 54.84 276 ASP A N 1
ATOM 2243 C CA . ASP A 1 276 ? -26.856 -6.197 41.544 1.00 54.84 276 ASP A CA 1
ATOM 2244 C C . ASP A 1 276 ? -26.412 -5.749 42.955 1.00 54.84 276 ASP A C 1
ATOM 2246 O O . ASP A 1 276 ? -25.989 -6.586 43.753 1.00 54.84 276 ASP A O 1
ATOM 2250 N N . ASP A 1 277 ? -26.506 -4.457 43.305 1.00 63.31 277 ASP A N 1
ATOM 2251 C CA . ASP A 1 277 ? -26.060 -3.954 44.617 1.00 63.31 277 ASP A CA 1
ATOM 2252 C C . ASP A 1 277 ? -26.959 -2.826 45.150 1.00 63.31 277 ASP A C 1
ATOM 2254 O O . ASP A 1 277 ? -26.935 -1.693 44.665 1.00 63.31 277 ASP A O 1
ATOM 2258 N N . ILE A 1 278 ? -27.726 -3.115 46.204 1.00 59.62 278 ILE A N 1
ATOM 2259 C CA . ILE A 1 278 ? -28.593 -2.147 46.897 1.00 59.62 278 ILE A CA 1
ATOM 2260 C C . ILE A 1 278 ? -27.791 -0.964 47.453 1.00 59.62 278 ILE A C 1
ATOM 2262 O O . ILE A 1 278 ? -28.315 0.145 47.520 1.00 59.62 278 ILE A O 1
ATOM 2266 N N . PHE A 1 279 ? -26.515 -1.161 47.789 1.00 58.47 279 PHE A N 1
ATOM 2267 C CA . PHE A 1 279 ? -25.633 -0.102 48.270 1.00 58.47 279 PHE A CA 1
ATOM 2268 C C . PHE A 1 279 ? -24.920 0.650 47.152 1.00 58.47 279 PHE A C 1
ATOM 2270 O O . PHE A 1 279 ? -24.200 1.593 47.452 1.00 58.47 279 PHE A O 1
ATOM 2277 N N . SER A 1 280 ? -25.135 0.313 45.879 1.00 65.06 280 SER A N 1
ATOM 2278 C CA . SER A 1 280 ? -24.708 1.146 44.743 1.00 65.06 280 SER A CA 1
ATOM 2279 C C . SER A 1 280 ? -25.741 2.223 44.372 1.00 65.06 280 SER A C 1
ATOM 2281 O O . SER A 1 280 ? -25.419 3.175 43.651 1.00 65.06 280 SER A O 1
ATOM 2283 N N . ARG A 1 281 ? -26.959 2.108 44.925 1.00 70.75 281 ARG A N 1
ATOM 2284 C CA . ARG A 1 281 ? -28.103 2.986 44.674 1.00 70.75 281 ARG A CA 1
ATOM 2285 C C . ARG A 1 281 ? -27.975 4.357 45.353 1.00 70.75 281 ARG A C 1
ATOM 2287 O O . ARG A 1 281 ? -27.913 4.416 46.583 1.00 70.75 281 ARG A O 1
ATOM 2294 N N . PRO A 1 282 ? -28.030 5.463 44.593 1.00 77.19 282 PRO A N 1
ATOM 2295 C CA . PRO A 1 282 ? -28.007 6.827 45.125 1.00 77.19 282 PRO A CA 1
ATOM 2296 C C . PRO A 1 282 ? -29.084 7.121 46.177 1.00 77.19 282 PRO A C 1
ATOM 2298 O O . PRO A 1 282 ? -28.800 7.790 47.169 1.00 77.19 282 PRO A O 1
ATOM 2301 N N . ASP A 1 283 ? -30.315 6.637 45.984 1.00 76.31 283 ASP A N 1
ATOM 2302 C CA . ASP A 1 283 ? -31.445 6.891 46.885 1.00 76.31 283 ASP A CA 1
ATOM 2303 C C . ASP A 1 283 ? -31.275 6.171 48.230 1.00 76.31 283 ASP A C 1
ATOM 2305 O O . ASP A 1 283 ? -31.446 6.780 49.286 1.00 76.31 283 ASP A O 1
ATOM 2309 N N . VAL A 1 284 ? -30.843 4.908 48.199 1.00 77.19 284 VAL A N 1
ATOM 2310 C CA . VAL A 1 284 ? -30.588 4.104 49.405 1.00 77.19 284 VAL A CA 1
ATOM 2311 C C . VAL A 1 284 ? -29.343 4.587 50.143 1.00 77.19 284 VAL A C 1
ATOM 2313 O O . VAL A 1 284 ? -29.374 4.712 51.365 1.00 77.19 284 VAL A O 1
ATOM 2316 N N . GLN A 1 285 ? -28.263 4.913 49.422 1.00 76.50 285 GLN A N 1
ATOM 2317 C CA . GLN A 1 285 ? -27.082 5.545 50.016 1.00 76.50 285 GLN A CA 1
ATOM 2318 C C . GLN A 1 285 ? -27.465 6.867 50.691 1.00 76.50 285 GLN A C 1
ATOM 2320 O O . GLN A 1 285 ? -27.043 7.129 51.812 1.00 76.50 285 GLN A O 1
ATOM 2325 N N . THR A 1 286 ? -28.300 7.682 50.044 1.00 83.06 286 THR A N 1
ATOM 2326 C CA . THR A 1 286 ? -28.778 8.946 50.615 1.00 83.06 286 THR A CA 1
ATOM 2327 C C . THR A 1 286 ? -29.600 8.722 51.882 1.00 83.06 286 THR A C 1
ATOM 2329 O O . THR A 1 286 ? -29.372 9.415 52.872 1.00 83.06 286 THR A O 1
ATOM 2332 N N . GLU A 1 287 ? -30.532 7.762 51.876 1.00 82.31 287 GLU A N 1
ATOM 2333 C CA . GLU A 1 287 ? -31.315 7.388 53.065 1.00 82.31 287 GLU A CA 1
ATOM 2334 C C . GLU A 1 287 ? -30.380 6.968 54.207 1.00 82.31 287 GLU A C 1
ATOM 2336 O O . GLU A 1 287 ? -30.482 7.490 55.314 1.00 82.31 287 GLU A O 1
ATOM 2341 N N . TYR A 1 288 ? -29.404 6.108 53.908 1.00 78.81 288 TYR A N 1
ATOM 2342 C CA . TYR A 1 288 ? -28.418 5.630 54.871 1.00 78.81 288 TYR A CA 1
ATOM 2343 C C . TYR A 1 288 ? -27.585 6.771 55.467 1.00 78.81 288 TYR A C 1
ATOM 2345 O O . TYR A 1 288 ? -27.484 6.890 56.687 1.00 78.81 288 TYR A O 1
ATOM 2353 N N . PHE A 1 289 ? -27.004 7.639 54.635 1.00 77.00 289 PHE A N 1
ATOM 2354 C CA . PHE A 1 289 ? -26.167 8.735 55.127 1.00 77.00 289 PHE A CA 1
ATOM 2355 C C . PHE A 1 289 ? -26.969 9.790 55.893 1.00 77.00 289 PHE A C 1
ATOM 2357 O O . PHE A 1 289 ? -26.446 10.364 56.844 1.00 77.00 289 PHE A O 1
ATOM 2364 N N . ASN A 1 290 ? -28.233 10.018 55.533 1.00 82.19 290 ASN A N 1
ATOM 2365 C CA . ASN A 1 290 ? -29.113 10.906 56.289 1.00 82.19 290 ASN A CA 1
ATOM 2366 C C . ASN A 1 290 ? -29.551 10.297 57.627 1.00 82.19 290 ASN A C 1
ATOM 2368 O O . ASN A 1 290 ? -29.619 11.023 58.613 1.00 82.19 290 ASN A O 1
ATOM 2372 N N . ASP A 1 291 ? -29.797 8.984 57.692 1.00 79.00 291 ASP A N 1
ATOM 2373 C CA . ASP A 1 291 ? -30.054 8.292 58.961 1.00 79.00 291 ASP A CA 1
ATOM 2374 C C . ASP A 1 291 ? -28.840 8.398 59.901 1.00 79.00 291 ASP A C 1
ATOM 2376 O O . ASP A 1 291 ? -28.992 8.647 61.096 1.00 79.00 291 ASP A O 1
ATOM 2380 N N . VAL A 1 292 ? -27.627 8.242 59.356 1.00 72.31 292 VAL A N 1
ATOM 2381 C CA . VAL A 1 292 ? -26.369 8.409 60.100 1.00 72.31 292 VAL A CA 1
ATOM 2382 C C . VAL A 1 292 ? -26.183 9.856 60.557 1.00 72.31 292 VAL A C 1
ATOM 2384 O O . VAL A 1 292 ? -25.851 10.079 61.717 1.00 72.31 292 VAL A O 1
ATOM 2387 N N . LEU A 1 293 ? -26.423 10.839 59.683 1.00 73.19 293 LEU A N 1
ATOM 2388 C CA . LEU A 1 293 ? -26.319 12.259 60.024 1.00 73.19 293 LEU A CA 1
ATOM 2389 C C . LEU A 1 293 ? -27.292 12.643 61.141 1.00 73.19 293 LEU A C 1
ATOM 2391 O O . LEU A 1 293 ? -26.877 13.259 62.114 1.00 73.19 293 LEU A O 1
ATOM 2395 N N . LYS A 1 294 ? -28.559 12.231 61.033 1.00 77.81 294 LYS A N 1
ATOM 2396 C CA . LYS A 1 294 ? -29.583 12.513 62.042 1.00 77.81 294 LYS A CA 1
ATOM 2397 C C . LYS A 1 294 ? -29.182 11.971 63.415 1.00 77.81 294 LYS A C 1
ATOM 2399 O O . LYS A 1 294 ? -29.345 12.658 64.415 1.00 77.81 294 LYS A O 1
ATOM 2404 N N . TYR A 1 295 ? -28.612 10.768 63.460 1.00 67.69 295 TYR A N 1
ATOM 2405 C CA . TYR A 1 295 ? -28.080 10.209 64.701 1.00 67.69 295 TYR A CA 1
ATOM 2406 C C . TYR A 1 295 ? -26.924 11.038 65.271 1.00 67.69 295 TYR A C 1
ATOM 2408 O O . TYR A 1 295 ? -26.884 11.283 66.473 1.00 67.69 295 TYR A O 1
ATOM 2416 N N . VAL A 1 296 ? -26.000 11.499 64.421 1.00 64.81 296 VAL A N 1
ATOM 2417 C CA . VAL A 1 296 ? -24.902 12.381 64.848 1.00 64.81 296 VAL A CA 1
ATOM 2418 C C . VAL A 1 296 ? -25.436 13.706 65.378 1.00 64.81 296 VAL A C 1
ATOM 2420 O O . VAL A 1 296 ? -24.961 14.169 66.404 1.00 64.81 296 VAL A O 1
ATOM 2423 N N . GLU A 1 297 ? -26.424 14.313 64.727 1.00 65.19 297 GLU A N 1
ATOM 2424 C CA . GLU A 1 297 ? -27.045 15.556 65.195 1.00 65.19 297 GLU A CA 1
ATOM 2425 C C . GLU A 1 297 ? -27.740 15.349 66.550 1.00 65.19 297 GLU A C 1
ATOM 2427 O O . GLU A 1 297 ? -27.522 16.132 67.473 1.00 65.19 297 GLU A O 1
ATOM 2432 N N . GLU A 1 298 ? -28.492 14.257 66.715 1.00 67.38 298 GLU A N 1
ATOM 2433 C CA . GLU A 1 298 ? -29.174 13.905 67.968 1.00 67.38 298 GLU A CA 1
ATOM 2434 C C . GLU A 1 298 ? -28.197 13.567 69.117 1.00 67.38 298 GLU A C 1
ATOM 2436 O O . GLU A 1 298 ? -28.453 13.940 70.264 1.00 67.38 298 GLU A O 1
ATOM 2441 N N . GLU A 1 299 ? -27.063 12.908 68.840 1.00 58.47 299 GLU A N 1
ATOM 2442 C CA . GLU A 1 299 ? -26.041 12.581 69.851 1.00 58.47 299 GLU A CA 1
ATOM 2443 C C . GLU A 1 299 ? -24.972 13.665 70.049 1.00 58.47 299 GLU A C 1
ATOM 2445 O O . GLU A 1 299 ? -24.389 13.731 71.121 1.00 58.47 299 GLU A O 1
ATOM 2450 N N . SER A 1 300 ? -24.735 14.583 69.112 1.00 50.91 300 SER A N 1
ATOM 2451 C CA . SER A 1 300 ? -23.799 15.713 69.301 1.00 50.91 300 SER A CA 1
ATOM 2452 C C . SER A 1 300 ? -24.227 16.675 70.423 1.00 50.91 300 SER A C 1
ATOM 2454 O O . SER A 1 300 ? -23.422 17.456 70.928 1.00 50.91 300 SER A O 1
ATOM 2456 N N . ILE A 1 301 ? -25.480 16.564 70.874 1.00 47.53 301 ILE A N 1
ATOM 2457 C CA . ILE A 1 301 ? -26.053 17.291 72.013 1.00 47.53 301 ILE A CA 1
ATOM 2458 C C . ILE A 1 301 ? -25.853 16.511 73.338 1.00 47.53 301 ILE A C 1
ATOM 2460 O O . ILE A 1 301 ? -25.998 17.074 74.423 1.00 47.53 301 ILE A O 1
ATOM 2464 N N . PHE A 1 302 ? -25.461 15.230 73.296 1.00 42.09 302 PHE A N 1
ATOM 2465 C CA . PHE A 1 302 ? -25.336 14.352 74.465 1.00 42.09 302 PHE A CA 1
ATOM 2466 C C . PHE A 1 302 ? -24.013 13.569 74.479 1.00 42.09 302 PHE A C 1
ATOM 2468 O O . PHE A 1 302 ? -23.703 12.816 73.570 1.00 42.09 302 PHE A O 1
ATOM 2475 N N . LYS A 1 303 ? -23.251 13.690 75.576 1.00 50.94 303 LYS A N 1
ATOM 2476 C CA . LYS A 1 303 ? -21.998 12.954 75.852 1.00 50.94 303 LYS A CA 1
ATOM 2477 C C . LYS A 1 303 ? -21.974 11.547 75.225 1.00 50.94 303 LYS A C 1
ATOM 2479 O O . LYS A 1 303 ? -22.805 10.711 75.580 1.00 50.94 303 LYS A O 1
ATOM 2484 N N . TYR A 1 304 ? -20.990 11.305 74.354 1.00 46.41 304 TYR A N 1
ATOM 2485 C CA . TYR A 1 304 ? -20.775 10.041 73.641 1.00 46.41 304 TYR A CA 1
ATOM 2486 C C . TYR A 1 304 ? -20.984 8.814 74.547 1.00 46.41 304 TYR A C 1
ATOM 2488 O O . TYR A 1 304 ? -20.310 8.663 75.569 1.00 46.41 304 TYR A O 1
ATOM 2496 N N . ASN A 1 305 ? -21.902 7.919 74.165 1.00 59.94 305 ASN A N 1
ATOM 2497 C CA . ASN A 1 305 ? -22.169 6.663 74.867 1.00 59.94 305 ASN A CA 1
ATOM 2498 C C . ASN A 1 305 ? -21.915 5.474 73.931 1.00 59.94 305 ASN A C 1
ATOM 2500 O O . ASN A 1 305 ? -22.721 5.171 73.052 1.00 59.94 305 ASN A O 1
ATOM 2504 N N . ALA A 1 306 ? -20.821 4.746 74.169 1.00 56.75 306 ALA A N 1
ATOM 2505 C CA . ALA A 1 306 ? -20.396 3.614 73.341 1.00 56.75 306 ALA A CA 1
ATOM 2506 C C . ALA A 1 306 ? -21.463 2.507 73.197 1.00 56.75 306 ALA A C 1
ATOM 2508 O O . ALA A 1 306 ? -21.509 1.807 72.185 1.00 56.75 306 ALA A O 1
ATOM 2509 N N . THR A 1 307 ? -22.345 2.358 74.190 1.00 63.22 307 THR A N 1
ATOM 2510 C CA . THR A 1 307 ? -23.426 1.362 74.171 1.00 63.22 307 THR A CA 1
ATOM 2511 C C . THR A 1 307 ? -24.556 1.782 73.230 1.00 63.22 307 THR A C 1
ATOM 2513 O O . THR A 1 307 ? -25.111 0.937 72.528 1.00 63.22 307 THR A O 1
ATOM 2516 N N . LYS A 1 308 ? -24.871 3.085 73.171 1.00 62.47 308 LYS A N 1
ATOM 2517 C CA . LYS A 1 308 ? -25.865 3.638 72.238 1.00 62.47 308 LYS A CA 1
ATOM 2518 C C . LYS A 1 308 ? -25.358 3.611 70.797 1.00 62.47 308 LYS A C 1
ATOM 2520 O O . LYS A 1 308 ? -26.104 3.173 69.926 1.00 62.47 308 LYS A O 1
ATOM 2525 N N . ASP A 1 309 ? -24.078 3.921 70.573 1.00 59.41 309 ASP A N 1
ATOM 2526 C CA . ASP A 1 309 ? -23.425 3.800 69.256 1.00 59.41 309 ASP A CA 1
ATOM 2527 C C . ASP A 1 309 ? -23.487 2.351 68.738 1.00 59.41 309 ASP A C 1
ATOM 2529 O O . ASP A 1 309 ? -23.920 2.091 67.614 1.00 59.41 309 ASP A O 1
ATOM 2533 N N . ALA A 1 310 ? -23.156 1.366 69.581 1.00 66.44 310 ALA A N 1
ATOM 2534 C CA . ALA A 1 310 ? -23.257 -0.048 69.212 1.00 66.44 310 ALA A CA 1
ATOM 2535 C C . ALA A 1 310 ? -24.700 -0.471 68.869 1.00 66.44 310 ALA A C 1
ATOM 2537 O O . ALA A 1 310 ? -24.920 -1.166 67.873 1.00 66.44 310 ALA A O 1
ATOM 2538 N N . GLN A 1 311 ? -25.689 -0.026 69.653 1.00 69.75 311 GLN A N 1
ATOM 2539 C CA . GLN A 1 311 ? -27.106 -0.298 69.391 1.00 69.75 311 GLN A CA 1
ATOM 2540 C C . GLN A 1 311 ? -27.601 0.379 68.108 1.00 69.75 311 GLN A C 1
ATOM 2542 O O . GLN A 1 311 ? -28.327 -0.245 67.335 1.00 69.75 311 GLN A O 1
ATOM 2547 N N . PHE A 1 312 ? -27.191 1.621 67.842 1.00 68.00 312 PHE A N 1
ATOM 2548 C CA . PHE A 1 312 ? -27.528 2.335 66.615 1.00 68.00 312 PHE A CA 1
ATOM 2549 C C . PHE A 1 312 ? -26.936 1.652 65.385 1.00 68.00 312 PHE A C 1
ATOM 2551 O O . PHE A 1 312 ? -27.669 1.364 64.438 1.00 68.00 312 PHE A O 1
ATOM 2558 N N . ARG A 1 313 ? -25.644 1.299 65.415 1.00 64.06 313 ARG A N 1
ATOM 2559 C CA . ARG A 1 313 ? -25.000 0.543 64.331 1.00 64.06 313 ARG A CA 1
ATOM 2560 C C . ARG A 1 313 ? -25.721 -0.764 64.063 1.00 64.06 313 ARG A C 1
ATOM 2562 O O . ARG A 1 313 ? -25.927 -1.112 62.905 1.00 64.06 313 ARG A O 1
ATOM 2569 N N . GLU A 1 314 ? -26.135 -1.472 65.109 1.00 71.94 314 GLU A N 1
ATOM 2570 C CA . GLU A 1 314 ? -26.885 -2.713 64.945 1.00 71.94 314 GLU A CA 1
ATOM 2571 C C . GLU A 1 314 ? -28.312 -2.472 64.431 1.00 71.94 314 GLU A C 1
ATOM 2573 O O . GLU A 1 314 ? -28.801 -3.246 63.613 1.00 71.94 314 GLU A O 1
ATOM 2578 N N . ASN A 1 315 ? -28.970 -1.376 64.818 1.00 74.25 315 ASN A N 1
ATOM 2579 C CA . ASN A 1 315 ? -30.285 -0.986 64.300 1.00 74.25 315 ASN A CA 1
ATOM 2580 C C . ASN A 1 315 ? -30.230 -0.592 62.818 1.00 74.25 315 ASN A C 1
ATOM 2582 O O . ASN A 1 315 ? -31.065 -1.055 62.043 1.00 74.25 315 ASN A O 1
ATOM 2586 N N . ILE A 1 316 ? -29.236 0.197 62.405 1.00 66.12 316 ILE A N 1
ATOM 2587 C CA . ILE A 1 316 ? -28.990 0.541 61.000 1.00 66.12 316 ILE A CA 1
ATOM 2588 C C . ILE A 1 316 ? -28.627 -0.719 60.213 1.00 66.12 316 ILE A C 1
ATOM 2590 O O . ILE A 1 316 ? -29.244 -1.000 59.185 1.00 66.12 316 ILE A O 1
ATOM 2594 N N . ARG A 1 317 ? -27.714 -1.555 60.726 1.00 68.50 317 ARG A N 1
ATOM 2595 C CA . ARG A 1 317 ? -27.405 -2.856 60.113 1.00 68.50 317 ARG A CA 1
ATOM 2596 C C . ARG A 1 317 ? -28.660 -3.697 59.945 1.00 68.50 317 ARG A C 1
ATOM 2598 O O . ARG A 1 317 ? -28.843 -4.260 58.877 1.00 68.50 317 ARG A O 1
ATOM 2605 N N . ARG A 1 318 ? -29.541 -3.766 60.943 1.00 72.31 318 ARG A N 1
ATOM 2606 C CA . ARG A 1 318 ? -30.797 -4.522 60.861 1.00 72.31 318 ARG A CA 1
ATOM 2607 C C . ARG A 1 318 ? -31.752 -3.926 59.827 1.00 72.31 318 ARG A C 1
ATOM 2609 O O . ARG A 1 318 ? -32.241 -4.668 58.982 1.00 72.31 318 ARG A O 1
ATOM 2616 N N . LYS A 1 319 ? -31.952 -2.602 59.844 1.00 74.50 319 LYS A N 1
ATOM 2617 C CA . LYS A 1 319 ? -32.823 -1.865 58.911 1.00 74.50 319 LYS A CA 1
ATOM 2618 C C . LYS A 1 319 ? -32.421 -2.104 57.453 1.00 74.50 319 LYS A C 1
ATOM 2620 O O . LYS A 1 319 ? -33.289 -2.303 56.610 1.00 74.50 319 LYS A O 1
ATOM 2625 N N . TYR A 1 320 ? -31.120 -2.124 57.158 1.00 66.25 320 TYR A N 1
ATOM 2626 C CA . TYR A 1 320 ? -30.627 -2.284 55.788 1.00 66.25 320 TYR A CA 1
ATOM 2627 C C . TYR A 1 320 ? -30.287 -3.739 55.408 1.00 66.25 320 TYR A C 1
ATOM 2629 O O . TYR A 1 320 ? -30.425 -4.079 54.239 1.00 66.25 320 TYR A O 1
ATOM 2637 N N . ARG A 1 321 ? -29.981 -4.638 56.363 1.00 66.50 321 ARG A N 1
ATOM 2638 C CA . ARG A 1 321 ? -29.929 -6.102 56.125 1.00 66.50 321 ARG A CA 1
ATOM 2639 C C . ARG A 1 321 ? -31.296 -6.679 55.779 1.00 66.50 321 ARG A C 1
ATOM 2641 O O . ARG A 1 321 ? -31.368 -7.611 55.001 1.00 66.50 321 ARG A O 1
ATOM 2648 N N . GLN A 1 322 ? -32.376 -6.145 56.346 1.00 61.91 322 GLN A N 1
ATOM 2649 C CA . GLN A 1 322 ? -33.731 -6.579 55.988 1.00 61.91 322 GLN A CA 1
ATOM 2650 C C . GLN A 1 322 ? -34.139 -6.134 54.577 1.00 61.91 322 GLN A C 1
ATOM 2652 O O . GLN A 1 322 ? -35.001 -6.761 53.974 1.00 61.91 322 GLN A O 1
ATOM 2657 N N . LYS A 1 323 ? -33.519 -5.071 54.041 1.00 58.50 323 LYS A N 1
ATOM 2658 C CA . LYS A 1 323 ? -33.760 -4.588 52.674 1.00 58.50 323 LYS A CA 1
ATOM 2659 C C . LYS A 1 323 ? -32.894 -5.296 51.621 1.00 58.50 323 LYS A C 1
ATOM 2661 O O . LYS A 1 323 ? -33.269 -5.256 50.455 1.00 58.50 323 LYS A O 1
ATOM 2666 N N . SER A 1 324 ? -31.772 -5.924 51.995 1.00 50.19 324 SER A N 1
ATOM 2667 C CA . SER A 1 324 ? -30.906 -6.672 51.073 1.00 50.19 324 SER A CA 1
ATOM 2668 C C . SER A 1 324 ? -30.813 -8.151 51.438 1.00 50.19 324 SER A C 1
ATOM 2670 O O . SER A 1 324 ? -30.227 -8.509 52.453 1.00 50.19 324 SER A O 1
ATOM 2672 N N . GLU A 1 325 ? -31.292 -9.038 50.561 1.00 49.50 325 GLU A N 1
ATOM 2673 C CA . GLU A 1 325 ? -31.145 -10.497 50.732 1.00 49.50 325 GLU A CA 1
ATOM 2674 C C . GLU A 1 325 ? -29.673 -10.972 50.726 1.00 49.50 325 GLU A C 1
ATOM 2676 O O . GLU A 1 325 ? -29.383 -12.117 51.060 1.00 49.50 325 GLU A O 1
ATOM 2681 N N . ASN A 1 326 ? -28.720 -10.078 50.431 1.00 50.78 326 ASN A N 1
ATOM 2682 C CA . ASN A 1 326 ? -27.284 -10.334 50.468 1.00 50.78 326 ASN A CA 1
ATOM 2683 C C . ASN A 1 326 ? -26.550 -9.479 51.515 1.00 50.78 326 ASN A C 1
ATOM 2685 O O . ASN A 1 326 ? -26.947 -8.357 51.832 1.00 50.78 326 ASN A O 1
ATOM 2689 N N . LYS A 1 327 ? -25.453 -10.039 52.051 1.00 49.66 327 LYS A N 1
ATOM 2690 C CA . LYS A 1 327 ? -24.558 -9.431 53.053 1.00 49.66 327 LYS A CA 1
ATOM 2691 C C . LYS A 1 327 ? -24.187 -7.994 52.665 1.00 49.66 327 LYS A C 1
ATOM 2693 O O . LYS A 1 327 ? -23.637 -7.782 51.589 1.00 49.66 327 LYS A O 1
ATOM 2698 N N . ILE A 1 328 ? -24.393 -7.043 53.583 1.00 50.91 328 ILE A N 1
ATOM 2699 C CA . ILE A 1 328 ? -23.783 -5.704 53.508 1.00 50.91 328 ILE A CA 1
ATOM 2700 C C . ILE A 1 328 ? -22.282 -5.902 53.226 1.00 50.91 328 ILE A C 1
ATOM 2702 O O . ILE A 1 328 ? -21.634 -6.615 54.002 1.00 50.91 328 ILE A O 1
ATOM 2706 N N . PRO A 1 329 ? -21.713 -5.333 52.149 1.00 49.41 329 PRO A N 1
ATOM 2707 C CA . PRO A 1 329 ? -20.285 -5.442 51.895 1.00 49.41 329 PRO A CA 1
ATOM 2708 C C . PRO A 1 329 ? -19.515 -4.918 53.113 1.00 49.41 329 PRO A C 1
ATOM 2710 O O . PRO A 1 329 ? -19.743 -3.784 53.530 1.00 49.41 329 PRO A O 1
ATOM 2713 N N . ASN A 1 330 ? -18.562 -5.687 53.658 1.00 45.84 330 ASN A N 1
ATOM 2714 C CA . ASN A 1 330 ? -17.694 -5.234 54.766 1.00 45.84 330 ASN A CA 1
ATOM 2715 C C . ASN A 1 330 ? -16.981 -3.896 54.456 1.00 45.84 330 ASN A C 1
ATOM 2717 O O . ASN A 1 330 ? -16.526 -3.204 55.358 1.00 45.84 330 ASN A O 1
ATOM 2721 N N . LYS A 1 331 ? -16.909 -3.514 53.173 1.00 47.25 331 LYS A N 1
ATOM 2722 C CA . LYS A 1 331 ? -16.351 -2.250 52.680 1.00 47.25 331 LYS A CA 1
ATOM 2723 C C . LYS A 1 331 ? -17.191 -1.009 53.036 1.00 47.25 331 LYS A C 1
ATOM 2725 O O . LYS A 1 331 ? -16.651 0.087 53.022 1.00 47.25 331 LYS A O 1
ATOM 2730 N N . PHE A 1 332 ? -18.472 -1.170 53.376 1.00 49.47 332 PHE A N 1
ATOM 2731 C CA . PHE A 1 332 ? -19.374 -0.083 53.785 1.00 49.47 332 PHE A CA 1
ATOM 2732 C C . PHE A 1 332 ? -19.423 0.133 55.308 1.00 49.47 332 PHE A C 1
ATOM 2734 O O . PHE A 1 332 ? -20.295 0.853 55.797 1.00 49.47 332 PHE A O 1
ATOM 2741 N N . GLU A 1 333 ? -18.503 -0.460 56.083 1.00 51.56 333 GLU A N 1
ATOM 2742 C CA . GLU A 1 333 ? -18.386 -0.141 57.508 1.00 51.56 333 GLU A CA 1
ATOM 2743 C C . GLU A 1 333 ? -17.984 1.324 57.694 1.00 51.56 333 GLU A C 1
ATOM 2745 O O . GLU A 1 333 ? -16.815 1.708 57.643 1.00 51.56 333 GLU A O 1
ATOM 2750 N N . PHE A 1 334 ? -18.998 2.151 57.934 1.00 49.19 334 PHE A N 1
ATOM 2751 C CA . PHE A 1 334 ? -18.851 3.532 58.348 1.00 49.19 334 PHE A CA 1
ATOM 2752 C C . PHE A 1 334 ? -18.124 3.559 59.698 1.00 49.19 334 PHE A C 1
ATOM 2754 O O . PHE A 1 334 ? -18.707 3.358 60.766 1.00 49.19 334 PHE A O 1
ATOM 2761 N N . SER A 1 335 ? -16.807 3.745 59.658 1.00 46.69 335 SER A N 1
ATOM 2762 C CA . SER A 1 335 ? -16.021 3.993 60.856 1.00 46.69 335 SER A CA 1
ATOM 2763 C C . SER A 1 335 ? -16.103 5.479 61.176 1.00 46.69 335 SER A C 1
ATOM 2765 O O . SER A 1 335 ? -15.443 6.291 60.529 1.00 46.69 335 SER A O 1
ATOM 2767 N N . PHE A 1 336 ? -16.867 5.834 62.213 1.00 46.53 336 PHE A N 1
ATOM 2768 C CA . PHE A 1 336 ? -16.903 7.190 62.783 1.00 46.53 336 PHE A CA 1
ATOM 2769 C C . PHE A 1 336 ? -15.512 7.742 63.151 1.00 46.53 336 PHE A C 1
ATOM 2771 O O . PHE A 1 336 ? -15.347 8.952 63.269 1.00 46.53 336 PHE A O 1
ATOM 2778 N N . LYS A 1 337 ? -14.481 6.883 63.240 1.00 47.31 337 LYS A N 1
ATOM 2779 C CA . LYS A 1 337 ? -13.079 7.308 63.388 1.00 47.31 337 LYS A CA 1
ATOM 2780 C C . LYS A 1 337 ? -12.588 8.192 62.232 1.00 47.31 337 LYS A C 1
ATOM 2782 O O . LYS A 1 337 ? -11.616 8.913 62.417 1.00 47.31 337 LYS A O 1
ATOM 2787 N N . ASN A 1 338 ? -13.227 8.135 61.059 1.00 43.91 338 ASN A N 1
ATOM 2788 C CA . ASN A 1 338 ? -12.828 8.900 59.873 1.00 43.91 338 ASN A CA 1
ATOM 2789 C C . ASN A 1 338 ? -13.367 10.344 59.848 1.00 43.91 338 ASN A C 1
ATOM 2791 O O . ASN A 1 338 ? -12.921 11.113 59.005 1.00 43.91 338 ASN A O 1
ATOM 2795 N N . PHE A 1 339 ? -14.292 10.705 60.746 1.00 46.12 339 PHE A N 1
ATOM 2796 C CA . PHE A 1 339 ? -14.904 12.042 60.851 1.00 46.12 339 PHE A CA 1
ATOM 2797 C C . PHE A 1 339 ? -14.315 12.890 61.996 1.00 46.12 339 PHE A C 1
ATOM 2799 O O . PHE A 1 339 ? -14.984 13.755 62.543 1.00 46.12 339 PHE A O 1
ATOM 2806 N N . GLY A 1 340 ? -13.083 12.604 62.428 1.00 41.75 340 GLY A N 1
ATOM 2807 C CA . GLY A 1 340 ? -12.369 13.470 63.376 1.00 41.75 340 GLY A CA 1
ATOM 2808 C C . GLY A 1 340 ? -12.832 13.427 64.842 1.00 41.75 340 GLY A C 1
ATOM 2809 O O . GLY A 1 340 ? -12.154 14.000 65.687 1.00 41.75 340 GLY A O 1
ATOM 2810 N N . PHE A 1 341 ? -13.881 12.676 65.200 1.00 43.78 341 PHE A N 1
ATOM 2811 C CA . PHE A 1 341 ? -14.466 12.615 66.559 1.00 43.78 341 PHE A CA 1
ATOM 2812 C C . PHE A 1 341 ? -13.570 12.028 67.684 1.00 43.78 341 PHE A C 1
ATOM 2814 O O . PHE A 1 341 ? -14.055 11.692 68.763 1.00 43.78 341 PHE A O 1
ATOM 2821 N N . ASN A 1 342 ? -12.256 11.889 67.485 1.00 42.47 342 ASN A N 1
ATOM 2822 C CA . ASN A 1 342 ? -11.349 11.271 68.462 1.00 42.47 342 ASN A CA 1
ATOM 2823 C C . ASN A 1 342 ? -10.987 12.158 69.670 1.00 42.47 342 ASN A C 1
ATOM 2825 O O . ASN A 1 342 ? -10.310 11.661 70.569 1.00 42.47 342 ASN A O 1
ATOM 2829 N N . ASN A 1 343 ? -11.426 13.419 69.742 1.00 39.69 343 ASN A N 1
ATOM 2830 C CA . ASN A 1 343 ? -11.013 14.317 70.831 1.00 39.69 343 ASN A CA 1
ATOM 2831 C C . ASN A 1 343 ? -12.008 14.481 71.987 1.00 39.69 343 ASN A C 1
ATOM 2833 O O . ASN A 1 343 ? -11.656 15.072 73.008 1.00 39.69 343 ASN A O 1
ATOM 2837 N N . CYS A 1 344 ? -13.195 13.876 71.931 1.00 41.28 344 CYS A N 1
ATOM 2838 C CA . CYS A 1 344 ? -14.115 13.895 73.068 1.00 41.28 344 CYS A CA 1
ATOM 2839 C C . CYS A 1 344 ? -13.904 12.677 73.986 1.00 41.28 344 CYS A C 1
ATOM 2841 O O . CYS A 1 344 ? -14.701 11.744 74.005 1.00 41.28 344 CYS A O 1
ATOM 2843 N N . GLY A 1 345 ? -12.839 12.699 74.797 1.00 37.69 345 GLY A N 1
ATOM 2844 C CA . GLY A 1 345 ? -12.889 12.042 76.113 1.00 37.69 345 GLY A CA 1
ATOM 2845 C C . GLY A 1 345 ? -12.176 10.701 76.310 1.00 37.69 345 GLY A C 1
ATOM 2846 O O . GLY A 1 345 ? -12.607 9.919 77.152 1.00 37.69 345 GLY A O 1
ATOM 2847 N N . ARG A 1 346 ? -11.047 10.435 75.644 1.00 39.00 346 ARG A N 1
ATOM 2848 C CA . ARG A 1 346 ? -10.066 9.462 76.165 1.00 39.00 346 ARG A CA 1
ATOM 2849 C C . ARG A 1 346 ? -8.833 10.187 76.694 1.00 39.00 346 ARG A C 1
ATOM 2851 O O . ARG A 1 346 ? -7.796 10.220 76.045 1.00 39.00 346 ARG A O 1
ATOM 2858 N N . LYS A 1 347 ? -8.933 10.731 77.912 1.00 37.00 347 LYS A N 1
ATOM 2859 C CA . LYS A 1 347 ? -7.738 10.812 78.758 1.00 37.00 347 LYS A CA 1
ATOM 2860 C C . LYS A 1 347 ? -7.385 9.371 79.104 1.00 37.00 347 LYS A C 1
ATOM 2862 O O . LYS A 1 347 ? -8.170 8.685 79.750 1.00 37.00 347 LYS A O 1
ATOM 2867 N N . SER A 1 348 ? -6.257 8.895 78.593 1.00 35.06 348 SER A N 1
ATOM 2868 C CA . SER A 1 348 ? -5.650 7.670 79.087 1.00 35.06 348 SER A CA 1
ATOM 2869 C C . SER A 1 348 ? -5.394 7.849 80.579 1.00 35.06 348 SER A C 1
ATOM 2871 O O . SER A 1 348 ? -4.636 8.735 80.975 1.00 35.06 348 SER A O 1
ATOM 2873 N N . GLU A 1 349 ? -6.024 7.023 81.402 1.00 38.47 349 GLU A N 1
ATOM 2874 C CA . GLU A 1 349 ? -5.570 6.769 82.763 1.00 38.47 349 GLU A CA 1
ATOM 2875 C C . GLU A 1 349 ? -4.170 6.154 82.660 1.00 38.47 349 GLU A C 1
ATOM 2877 O O . GLU A 1 349 ? -4.037 4.964 82.401 1.00 38.47 349 GLU A O 1
ATOM 2882 N N . ASN A 1 350 ? -3.146 7.013 82.668 1.00 39.59 350 ASN A N 1
ATOM 2883 C CA . ASN A 1 350 ? -1.767 6.767 83.102 1.00 39.59 350 ASN A CA 1
ATOM 2884 C C . ASN A 1 350 ? -0.896 7.985 82.753 1.00 39.59 350 ASN A C 1
ATOM 2886 O O . ASN A 1 350 ? 0.003 7.925 81.919 1.00 39.59 350 ASN A O 1
ATOM 2890 N N . SER A 1 351 ? -1.159 9.110 83.413 1.00 33.62 351 SER A N 1
ATOM 2891 C CA . SER A 1 351 ? -0.140 10.137 83.633 1.00 33.62 351 SER A CA 1
ATOM 2892 C C . SER A 1 351 ? -0.467 10.868 84.930 1.00 33.62 351 SER A C 1
ATOM 2894 O O . SER A 1 351 ? -1.372 11.699 84.984 1.00 33.62 351 SER A O 1
ATOM 2896 N N . ILE A 1 352 ? 0.254 10.508 85.986 1.00 45.53 352 ILE A N 1
ATOM 2897 C CA . ILE A 1 352 ? 0.325 11.255 87.238 1.00 45.53 352 ILE A CA 1
ATOM 2898 C C . ILE A 1 352 ? 1.063 12.557 86.920 1.00 45.53 352 ILE A C 1
ATOM 2900 O O . ILE A 1 352 ? 2.284 12.521 86.821 1.00 45.53 352 ILE A O 1
ATOM 2904 N N . ILE A 1 353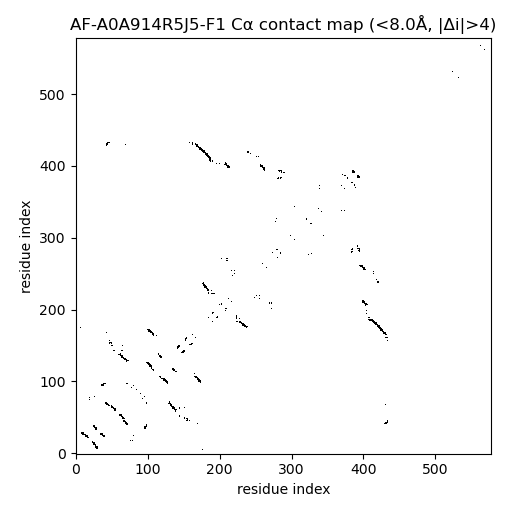 ? 0.347 13.667 86.713 1.00 39.00 353 ILE A N 1
ATOM 2905 C CA . ILE A 1 353 ? 0.906 15.026 86.801 1.00 39.00 353 ILE A CA 1
ATOM 2906 C C . ILE A 1 353 ? -0.166 15.973 87.368 1.00 39.00 353 ILE A C 1
ATOM 2908 O O . ILE A 1 353 ? -1.200 16.203 86.745 1.00 39.00 353 ILE A O 1
ATOM 2912 N N . ASP A 1 354 ? 0.132 16.452 88.575 1.00 34.50 354 ASP A N 1
ATOM 2913 C CA . ASP A 1 354 ? -0.290 17.660 89.291 1.00 34.50 354 ASP A CA 1
ATOM 2914 C C . ASP A 1 354 ? -1.656 18.306 88.997 1.00 34.50 354 ASP A C 1
ATOM 2916 O O . ASP A 1 354 ? -1.869 19.057 88.044 1.00 34.50 354 ASP A O 1
ATOM 2920 N N . GLU A 1 355 ? -2.552 18.140 89.972 1.00 39.91 355 GLU A N 1
ATOM 2921 C CA . GLU A 1 355 ? -3.701 19.005 90.218 1.00 39.91 355 GLU A CA 1
ATOM 2922 C C . GLU A 1 355 ? -3.237 20.390 90.692 1.00 39.91 355 GLU A C 1
ATOM 2924 O O . GLU A 1 355 ? -3.104 20.638 91.890 1.00 39.91 355 GLU A O 1
ATOM 2929 N N . LYS A 1 356 ? -2.998 21.309 89.755 1.00 40.59 356 LYS A N 1
ATOM 2930 C CA . LYS A 1 356 ? -3.168 22.763 89.938 1.00 40.59 356 LYS A CA 1
ATOM 2931 C C . LYS A 1 356 ? -3.061 23.450 88.575 1.00 40.59 356 LYS A C 1
ATOM 2933 O O . LYS A 1 356 ? -2.076 23.274 87.876 1.00 40.59 356 LYS A O 1
ATOM 2938 N N . ASN A 1 357 ? -4.065 24.266 88.249 1.00 42.31 357 ASN A N 1
ATOM 2939 C CA . ASN A 1 357 ? -4.247 25.049 87.013 1.00 42.31 357 ASN A CA 1
ATOM 2940 C C . ASN A 1 357 ? -4.777 24.321 85.771 1.00 42.31 357 ASN A C 1
ATOM 2942 O O . ASN A 1 357 ? -4.074 24.241 84.774 1.00 42.31 357 ASN A O 1
ATOM 2946 N N . ILE A 1 358 ? -6.067 23.958 85.767 1.00 39.53 358 ILE A N 1
ATOM 2947 C CA . ILE A 1 358 ? -6.906 24.085 84.556 1.00 39.53 358 ILE A CA 1
ATOM 2948 C C . ILE A 1 358 ? -8.317 24.543 84.975 1.00 39.53 358 ILE A C 1
ATOM 2950 O O . ILE A 1 358 ? -9.262 23.763 85.062 1.00 39.53 358 ILE A O 1
ATOM 2954 N N . GLN A 1 359 ? -8.446 25.833 85.278 1.00 42.25 359 GLN A N 1
ATOM 2955 C CA . GLN A 1 359 ? -9.692 26.591 85.134 1.00 42.25 359 GLN A CA 1
ATOM 2956 C C . GLN A 1 359 ? -9.461 27.572 83.978 1.00 42.25 359 GLN A C 1
ATOM 2958 O O . GLN A 1 359 ? -8.393 28.174 83.914 1.00 42.25 359 GLN A O 1
ATOM 2963 N N . SER A 1 360 ? -10.461 27.723 83.100 1.00 38.75 360 SER A N 1
ATOM 2964 C CA . SER A 1 360 ? -10.407 28.249 81.716 1.00 38.75 360 SER A CA 1
ATOM 2965 C C . SER A 1 360 ? -9.851 27.201 80.735 1.00 38.75 360 SER A C 1
ATOM 2967 O O . SER A 1 360 ? -8.759 26.690 80.924 1.00 38.75 360 SER A O 1
ATOM 2969 N N . THR A 1 361 ? -10.586 26.684 79.748 1.00 34.31 361 THR A N 1
ATOM 2970 C CA . THR A 1 361 ? -11.533 27.349 78.848 1.00 34.31 361 THR A CA 1
ATOM 2971 C C . THR A 1 361 ? -12.576 26.321 78.390 1.00 34.31 361 THR A C 1
ATOM 2973 O O . THR A 1 361 ? -12.266 25.419 77.617 1.00 34.31 361 THR A O 1
ATOM 2976 N N . GLN A 1 362 ? -13.817 26.429 78.870 1.00 39.31 362 GLN A N 1
ATOM 2977 C CA . GLN A 1 362 ? -14.961 25.807 78.199 1.00 39.31 362 GLN A CA 1
ATOM 2978 C C . GLN A 1 362 ? -15.342 26.704 77.019 1.00 39.31 362 GLN A C 1
ATOM 2980 O O . GLN A 1 362 ? -16.218 27.554 77.143 1.00 39.31 362 GLN A O 1
ATOM 2985 N N . ASN A 1 363 ? -14.672 26.528 75.882 1.00 29.81 363 ASN A N 1
ATOM 2986 C CA . ASN A 1 363 ? -15.252 26.942 74.614 1.00 29.81 363 ASN A CA 1
ATOM 2987 C C . ASN A 1 363 ? -16.021 25.741 74.072 1.00 29.81 363 ASN A C 1
ATOM 2989 O O . ASN A 1 363 ? -15.435 24.753 73.638 1.00 29.81 363 ASN A O 1
ATOM 2993 N N . ASN A 1 364 ? -17.346 25.840 74.147 1.00 38.00 364 ASN A N 1
ATOM 2994 C CA . ASN A 1 364 ? -18.275 25.039 73.362 1.00 38.00 364 ASN A CA 1
ATOM 2995 C C . ASN A 1 364 ? -18.133 25.426 71.879 1.00 38.00 364 ASN A C 1
ATOM 2997 O O . ASN A 1 364 ? -19.033 26.040 71.310 1.00 38.00 364 ASN A O 1
ATOM 3001 N N . GLU A 1 365 ? -17.010 25.101 71.243 1.00 36.38 365 GLU A N 1
ATOM 3002 C CA . GLU A 1 365 ? -17.034 24.900 69.798 1.00 36.38 365 GLU A CA 1
ATOM 3003 C C . GLU A 1 365 ? -17.677 23.533 69.589 1.00 36.38 365 GLU A C 1
ATOM 3005 O O . GLU A 1 365 ? -17.056 22.493 69.791 1.00 36.38 365 GLU A O 1
ATOM 3010 N N . MET A 1 366 ? -18.977 23.532 69.273 1.00 38.88 366 MET A N 1
ATOM 3011 C CA . MET A 1 366 ? -19.556 22.396 68.566 1.00 38.88 366 MET A CA 1
ATOM 3012 C C . MET A 1 366 ? -18.647 22.141 67.365 1.00 38.88 366 MET A C 1
ATOM 3014 O O . MET A 1 366 ? -18.541 23.018 66.504 1.00 38.88 366 MET A O 1
ATOM 3018 N N . ASP A 1 367 ? -17.998 20.976 67.328 1.00 40.47 367 ASP A N 1
ATOM 3019 C CA . ASP A 1 367 ? -17.285 20.482 66.153 1.00 40.47 367 ASP A CA 1
ATOM 3020 C C . ASP A 1 367 ? -18.280 20.471 64.987 1.00 40.47 367 ASP A C 1
ATOM 3022 O O . ASP A 1 367 ? -19.092 19.560 64.808 1.00 40.47 367 ASP A O 1
ATOM 3026 N N . THR A 1 368 ? -18.279 21.557 64.221 1.00 48.41 368 THR A N 1
ATOM 3027 C CA . THR A 1 368 ? -19.077 21.682 63.012 1.00 48.41 368 THR A CA 1
ATOM 3028 C C . THR A 1 368 ? -18.458 20.719 62.020 1.00 48.41 368 THR A C 1
ATOM 3030 O O . THR A 1 368 ? -17.301 20.879 61.641 1.00 48.41 368 THR A O 1
ATOM 3033 N N . ILE A 1 369 ? -19.214 19.682 61.641 1.00 54.28 369 ILE A N 1
ATOM 3034 C CA . ILE A 1 369 ? -18.771 18.649 60.700 1.00 54.28 369 ILE A CA 1
ATOM 3035 C C . ILE A 1 369 ? -18.145 19.346 59.488 1.00 54.28 369 ILE A C 1
ATOM 3037 O O . ILE A 1 369 ? -18.839 19.997 58.700 1.00 54.28 369 ILE A O 1
ATOM 3041 N N . ASN A 1 370 ? -16.818 19.259 59.362 1.00 58.91 370 ASN A N 1
ATOM 3042 C CA . ASN A 1 370 ? -16.095 20.056 58.387 1.00 58.91 370 ASN A CA 1
ATOM 3043 C C . ASN A 1 370 ? -16.499 19.596 56.978 1.00 58.91 370 ASN A C 1
ATOM 3045 O O . ASN A 1 370 ? -16.292 18.444 56.583 1.00 58.91 370 ASN A O 1
ATOM 3049 N N . LYS A 1 371 ? -17.076 20.516 56.196 1.00 56.88 371 LYS A N 1
ATOM 3050 C CA . LYS A 1 371 ? -17.516 20.296 54.809 1.00 56.88 371 LYS A CA 1
ATOM 3051 C C . LYS A 1 371 ? -16.420 19.654 53.953 1.00 56.88 371 LYS A C 1
ATOM 3053 O O . LYS A 1 371 ? -16.721 18.861 53.061 1.00 56.88 371 LYS A O 1
ATOM 3058 N N . GLU A 1 372 ? -15.154 19.965 54.220 1.00 58.22 372 GLU A N 1
ATOM 3059 C CA . GLU A 1 372 ? -14.013 19.402 53.499 1.00 58.22 372 GLU A CA 1
ATOM 3060 C C . GLU A 1 372 ? -13.780 17.914 53.793 1.00 58.22 372 GLU A C 1
ATOM 3062 O O . GLU A 1 372 ? -13.363 17.174 52.900 1.00 58.22 372 GLU A O 1
ATOM 3067 N N . GLU A 1 373 ? -14.084 17.445 55.003 1.00 63.53 373 GLU A N 1
ATOM 3068 C CA . GLU A 1 373 ? -13.941 16.039 55.396 1.00 63.53 373 GLU A CA 1
ATOM 3069 C C . GLU A 1 373 ? -15.052 15.175 54.797 1.00 63.53 373 GLU A C 1
ATOM 3071 O O . GLU A 1 373 ? -14.760 14.121 54.226 1.00 63.53 373 GLU A O 1
ATOM 3076 N N . ILE A 1 374 ? -16.297 15.677 54.788 1.00 62.38 374 ILE A N 1
ATOM 3077 C CA . ILE A 1 374 ? -17.412 15.053 54.053 1.00 62.38 374 ILE A CA 1
ATOM 3078 C C . ILE A 1 374 ? -17.038 14.913 52.570 1.00 62.38 374 ILE A C 1
ATOM 3080 O O . ILE A 1 374 ? -17.191 13.844 51.980 1.00 62.38 374 ILE A O 1
ATOM 3084 N N . LEU A 1 375 ? -16.504 15.971 51.950 1.00 60.72 375 LEU A N 1
ATOM 3085 C CA . LEU A 1 375 ? -16.129 15.948 50.533 1.00 60.72 375 LEU A CA 1
ATOM 3086 C C . LEU A 1 375 ? -14.943 15.015 50.238 1.00 60.72 375 LEU A C 1
ATOM 3088 O O . LEU A 1 375 ? -14.921 14.387 49.177 1.00 60.72 375 LEU A O 1
ATOM 3092 N N . LYS A 1 376 ? -13.967 14.892 51.149 1.00 65.94 376 LYS A N 1
ATOM 3093 C CA . LYS A 1 376 ? -12.865 13.918 51.034 1.00 65.94 376 LYS A CA 1
ATOM 3094 C C . LYS A 1 376 ? -13.375 12.479 51.134 1.00 65.94 376 LYS A C 1
ATOM 3096 O O . LYS A 1 376 ? -12.946 11.639 50.345 1.00 65.94 376 LYS A O 1
ATOM 3101 N N . PHE A 1 377 ? -14.312 12.209 52.042 1.00 64.81 377 PHE A N 1
ATOM 3102 C CA . PHE A 1 377 ? -14.949 10.900 52.192 1.00 64.81 377 PHE A CA 1
ATOM 3103 C C . PHE A 1 377 ? -15.755 10.511 50.941 1.00 64.81 377 PHE A C 1
ATOM 3105 O O . PHE A 1 377 ? -15.524 9.449 50.365 1.00 64.81 377 PHE A O 1
ATOM 3112 N N . LEU A 1 378 ? -16.601 11.417 50.435 1.00 64.62 378 LEU A N 1
ATOM 3113 C CA . LEU A 1 378 ? -17.405 11.185 49.227 1.00 64.62 378 LEU A CA 1
ATOM 3114 C C . LEU A 1 378 ? -16.558 10.866 47.981 1.00 64.62 378 LEU A C 1
ATOM 3116 O O . LEU A 1 378 ? -16.981 10.084 47.131 1.00 64.62 378 LEU A O 1
ATOM 3120 N N . LYS A 1 379 ? -15.349 11.436 47.874 1.00 61.03 379 LYS A N 1
ATOM 3121 C CA . LYS A 1 379 ? -14.424 11.180 46.755 1.00 61.03 379 LYS A CA 1
ATOM 3122 C C . LYS A 1 379 ? -13.693 9.837 46.843 1.00 61.03 379 LYS A C 1
ATOM 3124 O O . LYS A 1 379 ? -13.274 9.330 45.807 1.00 61.03 379 LYS A O 1
ATOM 3129 N N . LYS A 1 380 ? -13.498 9.281 48.042 1.00 58.72 380 LYS A N 1
ATOM 3130 C CA . LYS A 1 380 ? -12.631 8.111 48.259 1.00 58.72 380 LYS A CA 1
ATOM 3131 C C . LYS A 1 380 ? -13.308 6.783 47.900 1.00 58.72 380 LYS A C 1
ATOM 3133 O O . LYS A 1 380 ? -12.627 5.874 47.435 1.00 58.72 380 LYS A O 1
ATOM 3138 N N . ASP A 1 381 ? -14.632 6.707 48.040 1.00 58.31 381 ASP A N 1
ATOM 3139 C CA . ASP A 1 381 ? -15.370 5.435 47.998 1.00 58.31 381 ASP A CA 1
ATOM 3140 C C . ASP A 1 381 ? -16.402 5.322 46.859 1.00 58.31 381 ASP A C 1
ATOM 3142 O O . ASP A 1 381 ? -17.276 4.459 46.896 1.00 58.31 381 ASP A O 1
ATOM 3146 N N . ASN A 1 382 ? -16.283 6.144 45.806 1.00 58.69 382 ASN A N 1
ATOM 3147 C CA . ASN A 1 382 ? -17.163 6.094 44.625 1.00 58.69 382 ASN A CA 1
ATOM 3148 C C . ASN A 1 382 ? -18.663 6.215 44.992 1.00 58.69 382 ASN A C 1
ATOM 3150 O O . ASN A 1 382 ? -19.525 5.532 44.437 1.00 58.69 382 ASN A O 1
ATOM 3154 N N . ILE A 1 383 ? -18.963 7.069 45.975 1.00 68.00 383 ILE A N 1
ATOM 3155 C CA . ILE A 1 383 ? -20.298 7.226 46.556 1.00 68.00 383 ILE A CA 1
ATOM 3156 C C . ILE A 1 383 ? -21.158 8.100 45.628 1.00 68.00 383 ILE A C 1
ATOM 3158 O O . ILE A 1 383 ? -20.760 9.199 45.238 1.00 68.00 383 ILE A O 1
ATOM 3162 N N . ASN A 1 384 ? -22.363 7.638 45.287 1.00 73.88 384 ASN A N 1
ATOM 3163 C CA . ASN A 1 384 ? -23.278 8.296 44.351 1.00 73.88 384 ASN A CA 1
ATOM 3164 C C . ASN A 1 384 ? -24.244 9.271 45.053 1.00 73.88 384 ASN A C 1
ATOM 3166 O O . ASN A 1 384 ? -25.423 9.349 44.711 1.00 73.88 384 ASN A O 1
ATOM 3170 N N . VAL A 1 385 ? -23.753 10.040 46.027 1.00 76.75 385 VAL A N 1
ATOM 3171 C CA . VAL A 1 385 ? -24.543 11.042 46.766 1.00 76.75 385 VAL A CA 1
ATOM 3172 C C . VAL A 1 385 ? -23.845 12.401 46.766 1.00 76.75 385 VAL A C 1
ATOM 3174 O O . VAL A 1 385 ? -22.619 12.490 46.687 1.00 76.75 385 VAL A O 1
ATOM 3177 N N . ARG A 1 386 ? -24.627 13.480 46.835 1.00 83.12 386 ARG A N 1
ATOM 3178 C CA . ARG A 1 386 ? -24.154 14.868 46.917 1.00 83.12 386 ARG A CA 1
ATOM 3179 C C . ARG A 1 386 ? -24.542 15.463 48.269 1.00 83.12 386 ARG A C 1
ATOM 3181 O O . ARG A 1 386 ? -25.638 15.234 48.764 1.00 83.12 386 ARG A O 1
ATOM 3188 N N . TRP A 1 387 ? -23.658 16.263 48.856 1.00 81.19 387 TRP A N 1
ATOM 3189 C CA . TRP A 1 387 ? -23.957 17.034 50.064 1.00 81.19 387 TRP A CA 1
ATOM 3190 C C . TRP A 1 387 ? -24.628 18.365 49.698 1.00 81.19 387 TRP A C 1
ATOM 3192 O O . TRP A 1 387 ? -24.048 19.147 48.943 1.00 81.19 387 TRP A O 1
ATOM 3202 N N . SER A 1 388 ? -25.831 18.639 50.216 1.00 79.19 388 SER A N 1
ATOM 3203 C CA . SER A 1 388 ? -26.560 19.896 49.965 1.00 79.19 388 SER A CA 1
ATOM 3204 C C . SER A 1 388 ? -26.118 21.057 50.862 1.00 79.19 388 SER A C 1
ATOM 3206 O O . SER A 1 388 ? -26.573 22.180 50.667 1.00 79.19 388 SER A O 1
ATOM 3208 N N . GLY A 1 389 ? -25.275 20.792 51.865 1.00 73.00 389 GLY A N 1
ATOM 3209 C CA . GLY A 1 389 ? -24.966 21.722 52.956 1.00 73.00 389 GLY A CA 1
ATOM 3210 C C . GLY A 1 389 ? -25.675 21.370 54.265 1.00 73.00 389 GLY A C 1
ATOM 3211 O O . GLY A 1 389 ? -25.144 21.677 55.323 1.00 73.00 389 GLY A O 1
ATOM 3212 N N . THR A 1 390 ? -26.823 20.693 54.188 1.00 75.19 390 THR A N 1
ATOM 3213 C CA . THR A 1 390 ? -27.655 20.324 55.349 1.00 75.19 390 THR A CA 1
ATOM 3214 C C . THR A 1 390 ? -28.029 18.848 55.383 1.00 75.19 390 THR A C 1
ATOM 3216 O O . THR A 1 390 ? -28.278 18.306 56.448 1.00 75.19 390 THR A O 1
ATOM 3219 N N . LYS A 1 391 ? -28.085 18.184 54.228 1.00 82.50 391 LYS A N 1
ATOM 3220 C CA . LYS A 1 391 ? -28.367 16.754 54.122 1.00 82.50 391 LYS A CA 1
ATOM 3221 C C . LYS A 1 391 ? -27.679 16.164 52.901 1.00 82.50 391 LYS A C 1
ATOM 3223 O O . LYS A 1 391 ? -27.278 16.875 51.974 1.00 82.50 391 LYS A O 1
ATOM 3228 N N . PHE A 1 392 ? -27.577 14.847 52.869 1.00 82.50 392 PHE A N 1
ATOM 3229 C CA . PHE A 1 392 ? -27.243 14.138 51.648 1.00 82.50 392 PHE A CA 1
ATOM 3230 C C . PHE A 1 392 ? -28.464 14.123 50.728 1.00 82.50 392 PHE A C 1
ATOM 3232 O O . PHE A 1 392 ? -29.609 13.978 51.167 1.00 82.50 392 PHE A O 1
ATOM 3239 N N . ILE A 1 393 ? -28.210 14.297 49.440 1.00 83.19 393 ILE A N 1
ATOM 3240 C CA . ILE A 1 393 ? -29.183 14.157 48.363 1.00 83.19 393 ILE A CA 1
ATOM 3241 C C . ILE A 1 393 ? -28.616 13.204 47.306 1.00 83.19 393 ILE A C 1
ATOM 3243 O O . ILE A 1 393 ? -27.388 13.125 47.167 1.00 83.19 393 ILE A O 1
ATOM 3247 N N . PRO A 1 394 ? -29.465 12.491 46.548 1.00 82.69 394 PRO A N 1
ATOM 3248 C CA . PRO A 1 394 ? -28.986 11.619 45.487 1.00 82.69 394 PRO A CA 1
ATOM 3249 C C . PRO A 1 394 ? -28.186 12.434 44.470 1.00 82.69 394 PRO A C 1
ATOM 3251 O O . PRO A 1 394 ? -28.490 13.599 44.210 1.00 82.69 394 PRO A O 1
ATOM 3254 N N . LYS A 1 395 ? -27.126 11.846 43.916 1.00 82.62 395 LYS A N 1
ATOM 3255 C CA . LYS A 1 395 ? -26.411 12.467 42.803 1.00 82.62 395 LYS A CA 1
ATOM 3256 C C . LYS A 1 395 ? -27.292 12.409 41.557 1.00 82.62 395 LYS A C 1
ATOM 3258 O O . LYS A 1 395 ? -27.790 11.340 41.222 1.00 82.62 395 LYS A O 1
ATOM 3263 N N . ASP A 1 396 ? -27.410 13.539 40.868 1.00 80.38 396 ASP A N 1
ATOM 3264 C CA . ASP A 1 396 ? -28.132 13.637 39.601 1.00 80.38 396 ASP A CA 1
ATOM 3265 C C . ASP A 1 396 ? -27.456 12.716 38.559 1.00 80.38 396 ASP A C 1
ATOM 3267 O O . ASP A 1 396 ? -26.293 12.923 38.194 1.00 80.38 396 ASP A O 1
ATOM 3271 N N . LEU A 1 397 ? -28.155 11.668 38.118 1.00 82.00 397 LEU A N 1
ATOM 3272 C CA . LEU A 1 397 ? -27.718 10.746 37.070 1.00 82.00 397 LEU A CA 1
ATOM 3273 C C . LEU A 1 397 ? -28.607 10.899 35.839 1.00 82.00 397 LEU A C 1
ATOM 3275 O O . LEU A 1 397 ? -29.833 10.920 35.938 1.00 82.00 397 LEU A O 1
ATOM 3279 N N . LEU A 1 398 ? -27.966 10.928 34.672 1.00 82.94 398 LEU A N 1
ATOM 3280 C CA . LEU A 1 398 ? -28.649 10.857 33.389 1.00 82.94 398 LEU A CA 1
ATOM 3281 C C . LEU A 1 398 ? -28.872 9.390 33.020 1.00 82.94 398 LEU A C 1
ATOM 3283 O O . LEU A 1 398 ? -27.914 8.662 32.737 1.00 82.94 398 LEU A O 1
ATOM 3287 N N . LEU A 1 399 ? -30.131 8.974 33.025 1.00 87.62 399 LEU A N 1
ATOM 3288 C CA . LEU A 1 399 ? -30.555 7.614 32.728 1.00 87.62 399 LEU A CA 1
ATOM 3289 C C . LEU A 1 399 ? -31.404 7.603 31.461 1.00 87.62 399 LEU A C 1
ATOM 3291 O O . LEU A 1 399 ? -31.931 8.627 31.025 1.00 87.62 399 LEU A O 1
ATOM 3295 N N . TYR A 1 400 ? -31.522 6.433 30.853 1.00 87.25 400 TYR A N 1
ATOM 3296 C CA . TYR A 1 400 ? -32.300 6.253 29.640 1.00 87.25 400 TYR A CA 1
ATOM 3297 C C . TYR A 1 400 ? -33.272 5.105 29.833 1.00 87.25 400 TYR A C 1
ATOM 3299 O O . TYR A 1 400 ? -32.874 3.989 30.170 1.00 87.25 400 TYR A O 1
ATOM 3307 N N . ARG A 1 401 ? -34.545 5.402 29.608 1.00 88.50 401 ARG A N 1
ATOM 3308 C CA . ARG A 1 401 ? -35.623 4.429 29.587 1.00 88.50 401 ARG A CA 1
ATOM 3309 C C . ARG A 1 401 ? -35.468 3.537 28.361 1.00 88.50 401 ARG A C 1
ATOM 3311 O O . ARG A 1 401 ? -35.272 4.045 27.257 1.00 88.50 401 ARG A O 1
ATOM 3318 N N . ILE A 1 402 ? -35.587 2.234 28.570 1.00 87.69 402 ILE A N 1
ATOM 3319 C CA . ILE A 1 402 ? -35.653 1.218 27.524 1.00 87.69 402 ILE A CA 1
ATOM 3320 C C . ILE A 1 402 ? -36.867 0.320 27.772 1.00 87.69 402 ILE A C 1
ATOM 3322 O O . ILE A 1 402 ? -37.192 0.009 28.921 1.00 87.69 402 ILE A O 1
ATOM 3326 N N . ASN A 1 403 ? -37.522 -0.134 26.707 1.00 87.88 403 ASN A N 1
ATOM 3327 C CA . ASN A 1 403 ? -38.553 -1.162 26.792 1.00 87.88 403 ASN A CA 1
ATOM 3328 C C . ASN A 1 403 ? -38.043 -2.503 26.244 1.00 87.88 403 ASN A C 1
ATOM 3330 O O . ASN A 1 403 ? -38.038 -2.761 25.039 1.00 87.88 403 ASN A O 1
ATOM 3334 N N . THR A 1 404 ? -37.642 -3.395 27.148 1.00 86.69 404 THR A N 1
ATOM 3335 C CA . THR A 1 404 ? -37.134 -4.734 26.813 1.00 86.69 404 THR A CA 1
ATOM 3336 C C . THR A 1 404 ? -38.188 -5.627 26.155 1.00 86.69 404 THR A C 1
ATOM 3338 O O . THR A 1 404 ? -37.837 -6.449 25.310 1.00 86.69 404 THR A O 1
ATOM 3341 N N . ARG A 1 405 ? -39.481 -5.459 26.471 1.00 85.06 405 ARG A N 1
ATOM 3342 C CA . ARG A 1 405 ? -40.570 -6.229 25.847 1.00 85.06 405 ARG A CA 1
ATOM 3343 C C . ARG A 1 405 ? -40.749 -5.819 24.387 1.00 85.06 405 ARG A C 1
ATOM 3345 O O . ARG A 1 405 ? -40.810 -6.691 23.519 1.00 85.06 405 ARG A O 1
ATOM 3352 N N . THR A 1 406 ? -40.766 -4.515 24.116 1.00 85.31 406 THR A N 1
ATOM 3353 C CA . THR A 1 406 ? -40.809 -3.978 22.750 1.00 85.31 406 THR A CA 1
ATOM 3354 C C . THR A 1 406 ? -39.581 -4.440 21.972 1.00 85.31 406 THR A C 1
ATOM 3356 O O . THR A 1 406 ? -39.728 -5.147 20.983 1.00 85.31 406 THR A O 1
ATOM 3359 N N . LEU A 1 407 ? -38.368 -4.190 22.478 1.00 85.75 407 LEU A N 1
ATOM 3360 C CA . LEU A 1 407 ? -37.123 -4.573 21.798 1.00 85.75 407 LEU A CA 1
ATOM 3361 C C . LEU A 1 407 ? -37.026 -6.077 21.495 1.00 85.75 407 LEU A C 1
ATOM 3363 O O . LEU A 1 407 ? -36.486 -6.448 20.459 1.00 85.75 407 LEU A O 1
ATOM 3367 N N . LYS A 1 408 ? -37.569 -6.949 22.357 1.00 84.06 408 LYS A N 1
ATOM 3368 C CA . LYS A 1 408 ? -37.591 -8.409 22.149 1.00 84.06 408 LYS A CA 1
ATOM 3369 C C . LYS A 1 408 ? -38.590 -8.856 21.075 1.00 84.06 408 LYS A C 1
ATOM 3371 O O . LYS A 1 408 ? -38.363 -9.881 20.436 1.00 84.06 408 LYS A O 1
ATOM 3376 N N . THR A 1 409 ? -39.699 -8.137 20.910 1.00 82.19 409 THR A N 1
ATOM 3377 C CA . THR A 1 409 ? -40.811 -8.523 20.020 1.00 82.19 409 THR A CA 1
ATOM 3378 C C . THR A 1 409 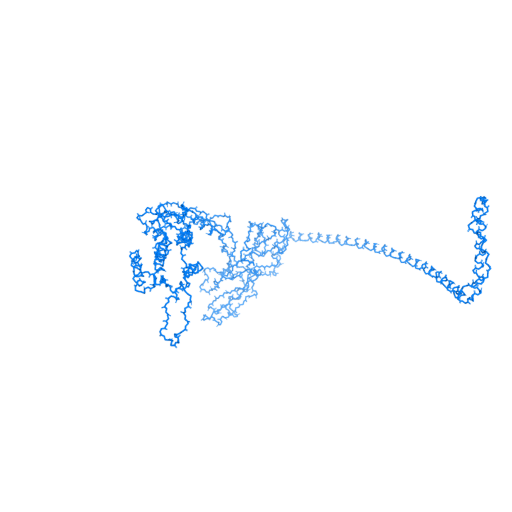? -40.769 -7.831 18.660 1.00 82.19 409 THR A C 1
ATOM 3380 O O . THR A 1 409 ? -41.389 -8.316 17.715 1.00 82.19 409 THR A O 1
ATOM 3383 N N . THR A 1 410 ? -40.004 -6.747 18.524 1.00 80.56 410 THR A N 1
ATOM 3384 C CA . THR A 1 410 ? -39.832 -6.038 17.255 1.00 80.56 410 THR A CA 1
ATOM 3385 C C . THR A 1 410 ? -39.131 -6.916 16.212 1.00 80.56 410 THR A C 1
ATOM 3387 O O . THR A 1 410 ? -38.030 -7.429 16.434 1.00 80.56 410 THR A O 1
ATOM 3390 N N . GLY A 1 411 ? -39.773 -7.065 15.047 1.00 73.44 411 GLY A N 1
ATOM 3391 C CA . GLY A 1 411 ? -39.263 -7.862 13.927 1.00 73.44 411 GLY A CA 1
ATOM 3392 C C . GLY A 1 411 ? -37.955 -7.322 13.345 1.00 73.44 411 GLY A C 1
ATOM 3393 O O . GLY A 1 411 ? -37.022 -8.092 13.152 1.00 73.44 411 GLY A O 1
ATOM 3394 N N . GLU A 1 412 ? -37.853 -6.007 13.150 1.00 79.44 412 GLU A N 1
ATOM 3395 C CA . GLU A 1 412 ? -36.636 -5.312 12.717 1.00 79.44 412 GLU A CA 1
ATOM 3396 C C . GLU A 1 412 ? -36.430 -4.072 13.595 1.00 79.44 412 GLU A C 1
ATOM 3398 O O . GLU A 1 412 ? -37.269 -3.175 13.615 1.00 79.44 412 GLU A O 1
ATOM 3403 N N . VAL A 1 413 ? -35.346 -4.049 14.372 1.00 77.25 413 VAL A N 1
ATOM 3404 C CA . VAL A 1 413 ? -34.996 -2.929 15.265 1.00 77.25 413 VAL A CA 1
ATOM 3405 C C . VAL A 1 413 ? -34.013 -1.987 14.576 1.00 77.25 413 VAL A C 1
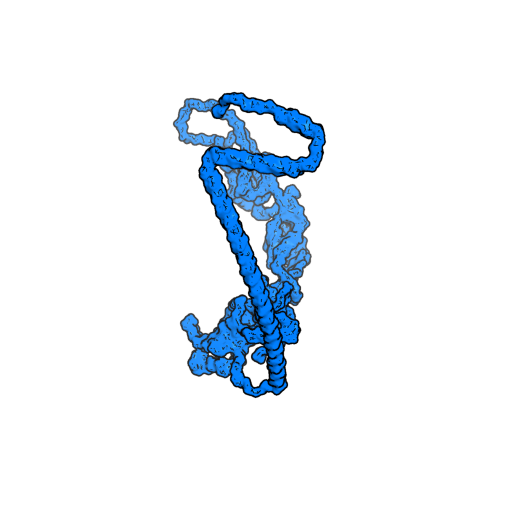ATOM 3407 O O . VAL A 1 413 ? -34.072 -0.775 14.762 1.00 77.25 413 VAL A O 1
ATOM 3410 N N . PHE A 1 414 ? -33.093 -2.543 13.788 1.00 77.44 414 PHE A N 1
ATOM 3411 C CA . PHE A 1 414 ? -32.106 -1.775 13.047 1.00 77.44 414 PHE A CA 1
ATOM 3412 C C . PHE A 1 414 ? -31.640 -2.546 11.821 1.00 77.44 414 PHE A C 1
ATOM 3414 O O . PHE A 1 414 ? -31.122 -3.658 11.938 1.00 77.44 414 PHE A O 1
ATOM 3421 N N . PHE A 1 415 ? -31.758 -1.915 10.659 1.00 76.94 415 PHE A N 1
ATOM 3422 C CA . PHE A 1 415 ? -31.158 -2.389 9.427 1.00 76.94 415 PHE A CA 1
ATOM 3423 C C . PHE A 1 415 ? -30.133 -1.376 8.939 1.00 76.94 415 PHE A C 1
ATOM 3425 O O . PHE A 1 415 ? -30.436 -0.197 8.758 1.00 76.94 415 PHE A O 1
ATOM 3432 N N . LYS A 1 416 ? -28.909 -1.842 8.691 1.00 71.75 416 LYS A N 1
ATOM 3433 C CA . LYS A 1 416 ? -27.882 -1.019 8.061 1.00 71.75 416 LYS A CA 1
ATOM 3434 C C . LYS A 1 416 ? -27.076 -1.817 7.064 1.00 71.75 416 LYS A C 1
ATOM 3436 O O . LYS A 1 416 ? -26.518 -2.868 7.367 1.00 71.75 416 LYS A O 1
ATOM 3441 N N . ARG A 1 417 ? -26.968 -1.265 5.862 1.00 64.56 417 ARG A N 1
ATOM 3442 C CA . ARG A 1 417 ? -26.086 -1.775 4.822 1.00 64.56 417 ARG A CA 1
ATOM 3443 C C . ARG A 1 417 ? -24.677 -1.234 5.080 1.00 64.56 417 ARG A C 1
ATOM 3445 O O . ARG A 1 417 ? -24.413 -0.051 4.890 1.00 64.56 417 ARG A O 1
ATOM 3452 N N . ILE A 1 418 ? -23.804 -2.093 5.588 1.00 61.62 418 ILE A N 1
ATOM 3453 C CA . ILE A 1 418 ? -22.381 -1.839 5.821 1.00 61.62 418 ILE A CA 1
ATOM 3454 C C . ILE A 1 418 ? -21.658 -2.202 4.539 1.00 61.62 418 ILE A C 1
ATOM 3456 O O . ILE A 1 418 ? -21.909 -3.256 3.962 1.00 61.62 418 ILE A O 1
ATOM 3460 N N . ILE A 1 419 ? -20.736 -1.367 4.093 1.00 55.88 419 ILE A N 1
ATOM 3461 C CA . ILE A 1 419 ? -19.922 -1.717 2.940 1.00 55.88 419 ILE A CA 1
ATOM 3462 C C . ILE A 1 419 ? -18.494 -1.942 3.419 1.00 55.88 419 ILE A C 1
ATOM 3464 O O . ILE A 1 419 ? -17.815 -1.027 3.872 1.00 55.88 419 ILE A O 1
ATOM 3468 N N . THR A 1 420 ? -18.068 -3.198 3.370 1.00 51.97 420 THR A N 1
ATOM 3469 C CA . THR A 1 420 ? -16.736 -3.662 3.756 1.00 51.97 420 THR A CA 1
ATOM 3470 C C . THR A 1 420 ? -15.841 -3.795 2.535 1.00 51.97 420 THR A C 1
ATOM 3472 O O . THR A 1 420 ? -16.260 -4.295 1.498 1.00 51.97 420 THR A O 1
ATOM 3475 N N . THR A 1 421 ? -14.581 -3.389 2.659 1.00 53.62 421 THR A N 1
ATOM 3476 C CA . THR A 1 421 ? -13.576 -3.609 1.614 1.00 53.62 421 THR A CA 1
ATOM 3477 C C . THR A 1 421 ? -12.839 -4.917 1.904 1.00 53.62 421 THR A C 1
ATOM 3479 O O . THR A 1 421 ? -12.181 -5.033 2.938 1.00 53.62 421 THR A O 1
ATOM 3482 N N . MET A 1 422 ? -12.926 -5.903 1.009 1.00 51.03 422 MET A N 1
ATOM 3483 C CA . MET A 1 422 ? -11.950 -6.992 0.970 1.00 51.03 422 MET A CA 1
ATOM 3484 C C . MET A 1 422 ? -10.697 -6.458 0.281 1.00 51.03 422 MET A C 1
ATOM 3486 O O . MET A 1 422 ? -10.736 -6.055 -0.876 1.00 51.03 422 MET A O 1
ATOM 3490 N N . LEU A 1 423 ? -9.595 -6.406 1.024 1.00 53.94 423 LEU A N 1
ATOM 3491 C CA . LEU A 1 423 ? -8.354 -5.758 0.593 1.00 53.94 423 LEU A CA 1
ATOM 3492 C C . LEU A 1 423 ? -7.360 -6.713 -0.065 1.00 53.94 423 LEU A C 1
ATOM 3494 O O . LEU A 1 423 ? -6.235 -6.306 -0.326 1.00 53.94 423 LEU A O 1
ATOM 3498 N N . GLN A 1 424 ? -7.706 -7.982 -0.276 1.00 60.47 424 GLN A N 1
ATOM 3499 C CA . GLN A 1 424 ? -6.742 -8.968 -0.756 1.00 60.47 424 GLN A CA 1
ATOM 3500 C C . GLN A 1 424 ? -7.407 -9.948 -1.715 1.00 60.47 424 GLN A C 1
ATOM 3502 O O . GLN A 1 424 ? -8.244 -10.756 -1.322 1.00 60.47 424 GLN A O 1
ATOM 3507 N N . SER A 1 425 ? -7.000 -9.882 -2.980 1.00 70.06 425 SER A N 1
ATOM 3508 C CA . SER A 1 425 ? -7.248 -10.947 -3.948 1.00 70.06 425 SER A CA 1
ATOM 3509 C C . SER A 1 425 ? -5.970 -11.765 -4.095 1.00 70.06 425 SER A C 1
ATOM 3511 O O . SER A 1 425 ? -4.888 -11.189 -4.230 1.00 70.06 425 SER A O 1
ATOM 3513 N N . VAL A 1 426 ? -6.094 -13.094 -4.052 1.00 79.44 426 VAL A N 1
ATOM 3514 C CA . VAL A 1 426 ? -5.000 -14.009 -4.391 1.00 79.44 426 VAL A CA 1
ATOM 3515 C C . VAL A 1 426 ? -5.021 -14.227 -5.898 1.00 79.44 426 VAL A C 1
ATOM 3517 O O . VAL A 1 426 ? -6.011 -14.706 -6.447 1.00 79.44 426 VAL A O 1
ATOM 3520 N N . GLN A 1 427 ? -3.922 -13.882 -6.551 1.00 84.75 427 GLN A N 1
ATOM 3521 C CA . GLN A 1 427 ? -3.716 -14.040 -7.984 1.00 84.75 427 GLN A CA 1
ATOM 3522 C C . GLN A 1 427 ? -2.584 -15.038 -8.235 1.00 84.75 427 GLN A C 1
ATOM 3524 O O . GLN A 1 427 ? -1.753 -15.291 -7.356 1.00 84.75 427 GLN A O 1
ATOM 3529 N N . LYS A 1 428 ? -2.564 -15.624 -9.435 1.00 89.00 428 LYS A N 1
ATOM 3530 C CA . LYS A 1 428 ? -1.542 -16.589 -9.856 1.00 89.00 428 LYS A CA 1
ATOM 3531 C C . LYS A 1 428 ? -0.966 -16.180 -11.202 1.00 89.00 428 LYS A C 1
ATOM 3533 O O . LYS A 1 428 ? -1.726 -15.912 -12.128 1.00 89.00 428 LYS A O 1
ATOM 3538 N N . ILE A 1 429 ? 0.358 -16.176 -11.316 1.00 89.56 429 ILE A N 1
ATOM 3539 C CA . ILE A 1 429 ? 1.066 -16.004 -12.590 1.00 89.56 429 ILE A CA 1
ATOM 3540 C C . ILE A 1 429 ? 2.019 -17.179 -12.774 1.00 89.56 429 ILE A C 1
ATOM 3542 O O . ILE A 1 429 ? 2.790 -17.512 -11.881 1.00 89.56 429 ILE A O 1
ATOM 3546 N N . GLU A 1 430 ? 1.957 -17.821 -13.934 1.00 90.88 430 GLU A N 1
ATOM 3547 C CA . GLU A 1 430 ? 2.845 -18.926 -14.290 1.00 90.88 430 GLU A CA 1
ATOM 3548 C C . GLU A 1 430 ? 4.305 -18.456 -14.372 1.00 90.88 430 GLU A C 1
ATOM 3550 O O . GLU A 1 430 ? 4.610 -17.438 -14.999 1.00 90.88 430 GLU A O 1
ATOM 3555 N N . ILE A 1 431 ? 5.214 -19.209 -13.751 1.00 91.38 431 ILE A N 1
ATOM 3556 C CA . ILE A 1 431 ? 6.651 -18.980 -13.889 1.00 91.38 431 ILE A CA 1
ATOM 3557 C C . ILE A 1 431 ? 7.103 -19.674 -15.166 1.00 91.38 431 ILE A C 1
ATOM 3559 O O . ILE A 1 431 ? 6.896 -20.870 -15.347 1.00 91.38 431 ILE A O 1
ATOM 3563 N N . ARG A 1 432 ? 7.759 -18.914 -16.035 1.00 89.62 432 ARG A N 1
ATOM 3564 C CA . ARG A 1 432 ? 8.260 -19.384 -17.332 1.00 89.62 432 ARG A CA 1
ATOM 3565 C C . ARG A 1 432 ? 9.766 -19.151 -17.425 1.00 89.62 432 ARG A C 1
ATOM 3567 O O . ARG A 1 432 ? 10.281 -18.316 -16.674 1.00 89.62 432 ARG A O 1
ATOM 3574 N N . PRO A 1 433 ? 10.508 -19.806 -18.322 1.00 87.56 433 PRO A N 1
ATOM 3575 C CA . PRO A 1 433 ? 11.951 -19.661 -18.327 1.00 87.56 433 PRO A CA 1
ATOM 3576 C C . PRO A 1 433 ? 12.356 -18.296 -18.855 1.00 87.56 433 PRO A C 1
ATOM 3578 O O . PRO A 1 433 ? 11.648 -17.689 -19.664 1.00 87.56 433 PRO A O 1
ATOM 3581 N N . GLU A 1 434 ? 13.468 -17.762 -18.347 1.00 83.25 434 GLU A N 1
ATOM 3582 C CA . GLU A 1 434 ? 14.098 -16.628 -19.011 1.00 83.25 434 GLU A CA 1
ATOM 3583 C C . GLU A 1 434 ? 14.343 -17.054 -20.462 1.00 83.25 434 GLU A C 1
ATOM 3585 O O . GLU A 1 434 ? 14.915 -18.130 -20.677 1.00 83.25 434 GLU A O 1
ATOM 3590 N N . PRO A 1 435 ? 13.851 -16.287 -21.454 1.00 71.56 435 PRO A N 1
ATOM 3591 C CA . PRO A 1 435 ? 14.119 -16.612 -22.841 1.00 71.56 435 PRO A CA 1
ATOM 3592 C C . PRO A 1 435 ? 15.627 -16.766 -22.952 1.00 71.56 435 PRO A C 1
ATOM 3594 O O . PRO A 1 435 ? 16.382 -15.841 -22.631 1.00 71.56 435 PRO A O 1
ATOM 3597 N N . SER A 1 436 ? 16.078 -17.951 -23.359 1.00 61.41 436 SER A N 1
ATOM 3598 C CA . SER A 1 436 ? 17.470 -18.124 -23.738 1.00 61.41 436 SER A CA 1
ATOM 3599 C C . SER A 1 436 ? 17.748 -16.969 -24.688 1.00 61.41 436 SER A C 1
ATOM 3601 O O . SER A 1 436 ? 16.950 -16.760 -25.608 1.00 61.41 436 SER A O 1
ATOM 3603 N N . ARG A 1 437 ? 18.807 -16.178 -24.457 1.00 51.78 437 ARG A N 1
ATOM 3604 C CA . ARG A 1 437 ? 19.329 -15.303 -25.510 1.00 51.78 437 ARG A CA 1
ATOM 3605 C C . ARG A 1 437 ? 19.553 -16.238 -26.686 1.00 51.78 437 ARG A C 1
ATOM 3607 O O . ARG A 1 437 ? 20.557 -16.944 -26.710 1.00 51.78 437 ARG A O 1
ATOM 3614 N N . ARG A 1 438 ? 18.575 -16.351 -27.586 1.00 42.28 438 ARG A N 1
ATOM 3615 C CA . ARG A 1 438 ? 18.697 -17.170 -28.772 1.00 42.28 438 ARG A CA 1
ATOM 3616 C C . ARG A 1 438 ? 19.830 -16.487 -29.508 1.00 42.28 438 ARG A C 1
ATOM 3618 O O . ARG A 1 438 ? 19.659 -15.426 -30.091 1.00 42.28 438 ARG A O 1
ATOM 3625 N N . THR A 1 439 ? 20.998 -17.108 -29.446 1.00 39.81 439 THR A N 1
ATOM 3626 C CA . THR A 1 439 ? 22.099 -16.896 -30.380 1.00 39.81 439 THR A CA 1
ATOM 3627 C C . THR A 1 439 ? 21.629 -17.132 -31.820 1.00 39.81 439 THR A C 1
ATOM 3629 O O . THR A 1 439 ? 22.262 -16.658 -32.751 1.00 39.81 439 THR A O 1
ATOM 3632 N N . ASN A 1 440 ? 20.441 -17.721 -32.002 1.00 36.75 440 ASN A N 1
ATOM 3633 C CA . ASN A 1 440 ? 19.641 -17.671 -33.219 1.00 36.75 440 ASN A CA 1
ATOM 3634 C C . ASN A 1 440 ? 18.879 -16.338 -33.365 1.00 36.75 440 ASN A C 1
ATOM 3636 O O . ASN A 1 440 ? 17.663 -16.324 -33.547 1.00 36.75 440 ASN A O 1
ATOM 3640 N N . PHE A 1 441 ? 19.611 -15.224 -33.381 1.00 41.16 441 PHE A N 1
ATOM 3641 C CA . PHE A 1 441 ? 19.260 -14.064 -34.212 1.00 41.16 441 PHE A CA 1
ATOM 3642 C C . PHE A 1 441 ? 19.625 -14.361 -35.683 1.00 41.16 441 PHE A C 1
ATOM 3644 O O . PHE A 1 441 ? 20.079 -13.489 -36.415 1.00 41.16 441 PHE A O 1
ATOM 3651 N N . ASP A 1 442 ? 19.470 -15.616 -36.116 1.00 42.56 442 ASP A N 1
ATOM 3652 C CA . ASP A 1 442 ? 19.713 -16.039 -37.485 1.00 42.56 442 ASP A CA 1
ATOM 3653 C C . ASP A 1 442 ? 18.356 -16.361 -38.120 1.00 42.56 442 ASP A C 1
ATOM 3655 O O . ASP A 1 442 ? 17.723 -17.363 -37.791 1.00 42.56 442 ASP A O 1
ATOM 3659 N N . LYS A 1 443 ? 17.951 -15.450 -39.022 1.00 46.50 443 LYS A N 1
ATOM 3660 C CA . LYS A 1 443 ? 16.929 -15.572 -40.083 1.00 46.50 443 LYS A CA 1
ATOM 3661 C C . LYS A 1 443 ? 15.486 -15.703 -39.574 1.00 46.50 443 LYS A C 1
ATOM 3663 O O . LYS A 1 443 ? 15.062 -16.753 -39.126 1.00 46.50 443 LYS A O 1
ATOM 3668 N N . THR A 1 444 ? 14.626 -14.695 -39.635 1.00 44.88 444 THR A N 1
ATOM 3669 C CA . THR A 1 444 ? 14.488 -13.595 -40.595 1.00 44.88 444 THR A CA 1
ATOM 3670 C C . THR A 1 444 ? 13.876 -12.410 -39.860 1.00 44.88 444 THR A C 1
ATOM 3672 O O . THR A 1 444 ? 12.699 -12.451 -39.496 1.00 44.88 444 THR A O 1
ATOM 3675 N N . ILE A 1 445 ? 14.634 -11.324 -39.690 1.00 49.38 445 ILE A N 1
ATOM 3676 C CA . ILE A 1 445 ? 13.987 -10.013 -39.628 1.00 49.38 445 ILE A CA 1
ATOM 3677 C C . ILE A 1 445 ? 13.166 -9.933 -40.916 1.00 49.38 445 ILE A C 1
ATOM 3679 O O . ILE A 1 445 ? 13.733 -10.099 -41.998 1.00 49.38 445 ILE A O 1
ATOM 3683 N N . SER A 1 446 ? 11.842 -9.793 -40.801 1.00 49.94 446 SER A N 1
ATOM 3684 C CA . SER A 1 446 ? 10.972 -9.595 -41.963 1.00 49.94 446 SER A CA 1
ATOM 3685 C C . SER A 1 446 ? 11.639 -8.561 -42.879 1.00 49.94 446 SER A C 1
ATOM 3687 O O . SER A 1 446 ? 12.026 -7.508 -42.367 1.00 49.94 446 SER A O 1
ATOM 3689 N N . PRO A 1 447 ? 11.815 -8.818 -44.190 1.00 64.94 447 PRO A N 1
ATOM 3690 C CA . PRO A 1 447 ? 12.442 -7.859 -45.104 1.00 64.94 447 PRO A CA 1
ATOM 3691 C C . PRO A 1 447 ? 11.830 -6.457 -44.986 1.00 64.94 447 PRO A C 1
ATOM 3693 O O . PRO A 1 447 ? 12.527 -5.456 -45.099 1.00 64.94 447 PRO A O 1
ATOM 3696 N N . VAL A 1 448 ? 10.537 -6.407 -44.649 1.00 66.19 448 VAL A N 1
ATOM 3697 C CA . VAL A 1 448 ? 9.783 -5.186 -44.354 1.00 66.19 448 VAL A CA 1
ATOM 3698 C C . VAL A 1 448 ? 10.332 -4.455 -43.124 1.00 66.19 448 VAL A C 1
ATOM 3700 O O . VAL A 1 448 ? 10.593 -3.262 -43.198 1.00 66.19 448 VAL A O 1
ATOM 3703 N N . TYR A 1 449 ? 10.574 -5.162 -42.017 1.00 60.72 449 TYR A N 1
ATOM 3704 C CA . TYR A 1 449 ? 11.107 -4.569 -40.785 1.00 60.72 449 TYR A CA 1
ATOM 3705 C C . TYR A 1 449 ? 12.576 -4.150 -40.934 1.00 60.72 449 TYR A C 1
ATOM 3707 O O . TYR A 1 449 ? 12.995 -3.153 -40.354 1.00 60.72 449 TYR A O 1
ATOM 3715 N N . TYR A 1 450 ? 13.363 -4.872 -41.741 1.00 71.06 450 TYR A N 1
ATOM 3716 C CA . TYR A 1 450 ? 14.740 -4.476 -42.052 1.00 71.06 450 TYR A CA 1
ATOM 3717 C C . TYR A 1 450 ? 14.783 -3.184 -42.877 1.00 71.06 450 TYR A C 1
ATOM 3719 O O . TYR A 1 450 ? 15.538 -2.271 -42.545 1.00 71.06 450 TYR A O 1
ATOM 3727 N N . GLU A 1 451 ? 13.955 -3.080 -43.921 1.00 76.62 451 GLU A N 1
ATOM 3728 C CA . GLU A 1 451 ? 13.856 -1.852 -44.717 1.00 76.62 451 GLU A CA 1
ATOM 3729 C C . GLU A 1 451 ? 13.265 -0.692 -43.903 1.00 76.62 451 GLU A C 1
ATOM 3731 O O . GLU A 1 451 ? 13.724 0.441 -44.035 1.00 76.62 451 GLU A O 1
ATOM 3736 N N . GLU A 1 452 ? 12.330 -0.950 -42.985 1.00 76.62 452 GLU A N 1
ATOM 3737 C CA . GLU A 1 452 ? 11.820 0.072 -42.068 1.00 76.62 452 GLU A CA 1
ATOM 3738 C C . GLU A 1 452 ? 12.910 0.586 -41.115 1.00 76.62 452 GLU A C 1
ATOM 3740 O O . GLU A 1 452 ? 13.121 1.795 -41.022 1.00 76.62 452 GLU A O 1
ATOM 3745 N N . LEU A 1 453 ? 13.677 -0.307 -40.479 1.00 73.00 453 LEU A N 1
ATOM 3746 C CA . LEU A 1 453 ? 14.828 0.060 -39.644 1.00 73.00 453 LEU A CA 1
ATOM 3747 C C . LEU A 1 453 ? 15.880 0.844 -40.430 1.00 73.00 453 LEU A C 1
ATOM 3749 O O . LEU A 1 453 ? 16.417 1.837 -39.946 1.00 73.00 453 LEU A O 1
ATOM 3753 N N . LYS A 1 454 ? 16.168 0.423 -41.660 1.00 86.06 454 LYS A N 1
ATOM 3754 C CA . LYS A 1 454 ? 17.112 1.104 -42.548 1.00 86.06 454 LYS A CA 1
ATOM 3755 C C . LYS A 1 454 ? 16.625 2.506 -42.911 1.00 86.06 454 LYS A C 1
ATOM 3757 O O . LYS A 1 454 ? 17.414 3.448 -42.844 1.00 86.06 454 LYS A O 1
ATOM 3762 N N . ASN A 1 455 ? 15.336 2.670 -43.205 1.00 86.06 455 ASN A N 1
ATOM 3763 C CA . ASN A 1 455 ? 14.725 3.975 -43.448 1.00 86.06 455 ASN A CA 1
ATOM 3764 C C . ASN A 1 455 ? 14.762 4.858 -42.196 1.00 86.06 455 ASN A C 1
ATOM 3766 O O . ASN A 1 455 ? 15.140 6.025 -42.289 1.00 86.06 455 ASN A O 1
ATOM 3770 N N . GLN A 1 456 ? 14.473 4.307 -41.015 1.00 86.38 456 GLN A N 1
ATOM 3771 C CA . GLN A 1 456 ? 14.600 5.034 -39.749 1.00 86.38 456 GLN A CA 1
ATOM 3772 C C . GLN A 1 456 ? 16.048 5.473 -39.492 1.00 86.38 456 GLN A C 1
ATOM 3774 O O . GLN A 1 456 ? 16.279 6.621 -39.119 1.00 86.38 456 GLN A O 1
ATOM 3779 N N . ILE A 1 457 ? 17.040 4.619 -39.766 1.00 86.88 457 ILE A N 1
ATOM 3780 C CA . ILE A 1 457 ? 18.464 4.973 -39.666 1.00 86.88 457 ILE A CA 1
ATOM 3781 C C . ILE A 1 457 ? 18.823 6.101 -40.642 1.00 86.88 457 ILE A C 1
ATOM 3783 O O . ILE A 1 457 ? 19.581 6.998 -40.275 1.00 86.88 457 ILE A O 1
ATOM 3787 N N . ILE A 1 458 ? 18.294 6.089 -41.869 1.00 92.25 458 ILE A N 1
ATOM 3788 C CA . ILE A 1 458 ? 18.511 7.165 -42.849 1.00 92.25 458 ILE A CA 1
ATOM 3789 C C . ILE A 1 458 ? 17.920 8.484 -42.339 1.00 92.25 458 ILE A C 1
ATOM 3791 O O . ILE A 1 458 ? 18.618 9.499 -42.337 1.00 92.25 458 ILE A O 1
ATOM 3795 N N . VAL A 1 459 ? 16.679 8.463 -41.844 1.00 90.31 459 VAL A N 1
ATOM 3796 C CA . VAL A 1 459 ? 16.016 9.645 -41.274 1.00 90.31 459 VAL A CA 1
ATOM 3797 C C . VAL A 1 459 ? 16.798 10.179 -40.074 1.00 90.31 459 VAL A C 1
ATOM 3799 O O . VAL A 1 459 ? 17.073 11.376 -40.011 1.00 90.31 459 VAL A O 1
ATOM 3802 N N . LEU A 1 460 ? 17.231 9.306 -39.161 1.00 89.38 460 LEU A N 1
ATOM 3803 C CA . LEU A 1 460 ? 18.036 9.690 -37.999 1.00 89.38 460 LEU A CA 1
ATOM 3804 C C . LEU A 1 460 ? 19.388 10.283 -38.407 1.00 89.38 460 LEU A C 1
ATOM 3806 O O . LEU A 1 460 ? 19.802 11.295 -37.847 1.00 89.38 460 LEU A O 1
ATOM 3810 N N . LYS A 1 461 ? 20.062 9.716 -39.416 1.00 92.38 461 LYS A N 1
ATOM 3811 C CA . LYS A 1 461 ? 21.301 10.289 -39.968 1.00 92.38 461 LYS A CA 1
ATOM 3812 C C . LYS A 1 461 ? 21.070 11.681 -40.550 1.00 92.38 461 LYS A C 1
ATOM 3814 O O . LYS A 1 461 ? 21.883 12.573 -40.330 1.00 92.38 461 LYS A O 1
ATOM 3819 N N . GLN A 1 462 ? 19.962 11.890 -41.256 1.00 92.25 462 GLN A N 1
ATOM 3820 C CA . GLN A 1 462 ? 19.622 13.193 -41.821 1.00 92.25 462 GLN A CA 1
ATOM 3821 C C . GLN A 1 462 ? 19.289 14.218 -40.728 1.00 92.25 462 GLN A C 1
ATOM 3823 O O . GLN A 1 462 ? 19.758 15.352 -40.784 1.00 92.25 462 GLN A O 1
ATOM 3828 N N . GLN A 1 463 ? 18.542 13.817 -39.696 1.00 89.75 463 GLN A N 1
ATOM 3829 C CA . GLN A 1 463 ? 18.258 14.659 -38.532 1.00 89.75 463 GLN A CA 1
ATOM 3830 C C . GLN A 1 463 ? 19.534 15.025 -37.765 1.00 89.75 463 GLN A C 1
ATOM 3832 O O . GLN A 1 463 ? 19.705 16.183 -37.374 1.00 89.75 463 GLN A O 1
ATOM 3837 N N . LEU A 1 464 ? 20.441 14.062 -37.582 1.00 90.75 464 LEU A N 1
ATOM 3838 C CA . LEU A 1 464 ? 21.736 14.289 -36.949 1.00 90.75 464 LEU A CA 1
ATOM 3839 C C . LEU A 1 464 ? 22.571 15.285 -37.759 1.00 90.75 464 LEU A C 1
ATOM 3841 O O . LEU A 1 464 ? 23.048 16.263 -37.194 1.00 90.75 464 LEU A O 1
ATOM 3845 N N . ASN A 1 465 ? 22.670 15.102 -39.077 1.00 92.62 465 ASN A N 1
ATOM 3846 C CA . ASN A 1 465 ? 23.391 16.027 -39.954 1.00 92.62 465 ASN A CA 1
ATOM 3847 C C . ASN A 1 465 ? 22.796 17.439 -39.913 1.00 92.62 465 ASN A C 1
ATOM 3849 O O . ASN A 1 465 ? 23.535 18.398 -39.735 1.00 92.62 465 ASN A O 1
ATOM 3853 N N . ASN A 1 466 ? 21.468 17.575 -39.971 1.00 91.75 466 ASN A N 1
ATOM 3854 C CA . ASN A 1 466 ? 20.804 18.877 -39.844 1.00 91.75 466 ASN A CA 1
ATOM 3855 C C . ASN A 1 466 ? 21.103 19.548 -38.493 1.00 91.75 466 ASN A C 1
ATOM 3857 O O . ASN A 1 466 ? 21.219 20.770 -38.412 1.00 91.75 466 ASN A O 1
ATOM 3861 N N . SER A 1 467 ? 21.211 18.757 -37.424 1.00 91.19 467 SER A N 1
ATOM 3862 C CA . SER A 1 467 ? 21.541 19.260 -36.088 1.00 91.19 467 SER A CA 1
ATOM 3863 C C . SER A 1 467 ? 23.003 19.701 -36.000 1.00 91.19 467 SER A C 1
ATOM 3865 O O . SER A 1 467 ? 23.279 20.736 -35.401 1.00 91.19 467 SER A O 1
ATOM 3867 N N . ILE A 1 468 ? 23.918 18.965 -36.641 1.00 91.62 468 ILE A N 1
ATOM 3868 C CA . ILE A 1 468 ? 25.331 19.343 -36.778 1.00 91.62 468 ILE A CA 1
ATOM 3869 C C . ILE A 1 468 ? 25.451 20.661 -37.552 1.00 91.62 468 ILE A C 1
ATOM 3871 O O . ILE A 1 468 ? 26.066 21.590 -37.046 1.00 91.62 468 ILE A O 1
ATOM 3875 N N . THR A 1 469 ? 24.776 20.807 -38.697 1.00 92.75 469 THR A N 1
ATOM 3876 C CA . THR A 1 469 ? 24.805 22.055 -39.481 1.00 92.75 469 THR A CA 1
ATOM 3877 C C . THR A 1 469 ? 24.292 23.253 -38.679 1.00 92.75 469 THR A C 1
ATOM 3879 O O . THR A 1 469 ? 24.931 24.300 -38.665 1.00 92.75 469 THR A O 1
ATOM 3882 N N . LYS A 1 470 ? 23.192 23.096 -37.929 1.00 92.62 470 LYS A N 1
ATOM 3883 C CA . LYS A 1 470 ? 22.687 24.156 -37.035 1.00 92.62 470 LYS A CA 1
ATOM 3884 C C . LYS A 1 470 ? 23.664 24.505 -35.911 1.00 92.62 470 LYS A C 1
ATOM 3886 O O . LYS A 1 470 ? 23.705 25.650 -35.465 1.00 92.62 470 LYS A O 1
ATOM 3891 N N . LEU A 1 471 ? 24.410 23.524 -35.398 1.00 92.06 471 LEU A N 1
ATOM 3892 C CA . LEU A 1 471 ? 25.454 23.773 -34.403 1.00 92.06 471 LEU A CA 1
ATOM 3893 C C . LEU A 1 471 ? 26.635 24.522 -35.023 1.00 92.06 471 LEU A C 1
ATOM 3895 O O . LEU A 1 471 ? 27.130 25.453 -34.395 1.00 92.06 471 LEU A O 1
ATOM 3899 N N . ASP A 1 472 ? 27.036 24.184 -36.246 1.00 94.69 472 ASP A N 1
ATOM 3900 C CA . ASP A 1 472 ? 28.097 24.891 -36.967 1.00 94.69 472 ASP A CA 1
ATOM 3901 C C . ASP A 1 472 ? 27.721 26.353 -37.250 1.00 94.69 472 ASP A C 1
ATOM 3903 O O . ASP A 1 472 ? 28.540 27.248 -37.033 1.00 94.69 472 ASP A O 1
ATOM 3907 N N . GLU A 1 473 ? 26.470 26.616 -37.643 1.00 94.50 473 GLU A N 1
ATOM 3908 C CA . GLU A 1 473 ? 25.929 27.974 -37.805 1.00 94.50 473 GLU A CA 1
ATOM 3909 C C . GLU A 1 473 ? 26.010 28.772 -36.495 1.00 94.50 473 GLU A C 1
ATOM 3911 O O . GLU A 1 473 ? 26.537 29.885 -36.476 1.00 94.50 473 GLU A O 1
ATOM 3916 N N . LYS A 1 474 ? 25.581 28.179 -35.372 1.00 94.00 474 LYS A N 1
ATOM 3917 C CA . LYS A 1 474 ? 25.688 28.812 -34.047 1.00 94.00 474 LYS A CA 1
ATOM 3918 C C . LYS A 1 474 ? 27.133 29.035 -33.612 1.00 94.00 474 LYS A C 1
ATOM 3920 O O . LYS A 1 474 ? 27.442 30.047 -32.994 1.00 94.00 474 LYS A O 1
ATOM 3925 N N . ILE A 1 475 ? 28.035 28.102 -33.913 1.00 92.88 475 ILE A N 1
ATOM 3926 C CA . ILE A 1 475 ? 29.465 28.266 -33.630 1.00 92.88 475 ILE A CA 1
ATOM 3927 C C . ILE A 1 475 ? 30.033 29.430 -34.451 1.00 92.88 475 ILE A C 1
ATOM 3929 O O . ILE A 1 475 ? 30.853 30.188 -33.933 1.00 92.88 475 ILE A O 1
ATOM 3933 N N . ALA A 1 476 ? 29.616 29.591 -35.709 1.00 93.31 476 ALA A N 1
ATOM 3934 C CA . ALA A 1 476 ? 30.026 30.715 -36.545 1.00 93.31 476 ALA A CA 1
ATOM 3935 C C . ALA A 1 476 ? 29.504 32.057 -36.001 1.00 93.31 476 ALA A C 1
ATOM 3937 O O . ALA A 1 476 ? 30.276 33.013 -35.918 1.00 93.31 476 ALA A O 1
ATOM 3938 N N . GLU A 1 477 ? 28.245 32.105 -35.559 1.00 94.88 477 GLU A N 1
ATOM 3939 C CA . GLU A 1 477 ? 27.641 33.268 -34.894 1.00 94.88 477 GLU A CA 1
ATOM 3940 C C . GLU A 1 477 ? 28.412 33.645 -33.619 1.00 94.88 477 GLU A C 1
ATOM 3942 O O . GLU A 1 477 ? 28.924 34.758 -33.512 1.00 94.88 477 GLU A O 1
ATOM 3947 N N . ILE A 1 478 ? 28.637 32.685 -32.713 1.00 94.44 478 ILE A N 1
ATOM 3948 C CA . ILE A 1 478 ? 29.399 32.901 -31.471 1.00 94.44 478 ILE A CA 1
ATOM 3949 C C . ILE A 1 478 ? 30.827 33.381 -31.763 1.00 94.44 478 ILE A C 1
ATOM 3951 O O . ILE A 1 478 ? 31.354 34.242 -31.058 1.00 94.44 478 ILE A O 1
ATOM 3955 N N . LYS A 1 479 ? 31.483 32.844 -32.800 1.00 95.88 479 LYS A N 1
ATOM 3956 C CA . LYS A 1 479 ? 32.818 33.305 -33.213 1.00 95.88 479 LYS A CA 1
ATOM 3957 C C . LYS A 1 479 ? 32.792 34.758 -33.686 1.00 95.88 479 LYS A C 1
ATOM 3959 O O . LYS A 1 479 ? 33.691 35.513 -33.321 1.00 95.88 479 LYS A O 1
ATOM 3964 N N . SER A 1 480 ? 31.789 35.142 -34.472 1.00 95.00 480 SER A N 1
ATOM 3965 C CA . SER A 1 480 ? 31.596 36.527 -34.915 1.00 95.00 480 SER A CA 1
ATOM 3966 C C . SER A 1 480 ? 31.388 37.464 -33.721 1.00 95.00 480 SER A C 1
ATOM 3968 O O . SER A 1 480 ? 32.082 38.475 -33.594 1.00 95.00 480 SER A O 1
ATOM 3970 N N . ASP A 1 481 ? 30.518 37.087 -32.784 1.00 94.12 481 ASP A N 1
ATOM 3971 C CA . ASP A 1 481 ? 30.248 37.868 -31.572 1.00 94.12 481 ASP A CA 1
ATOM 3972 C C . ASP A 1 481 ? 31.479 38.011 -30.678 1.00 94.12 481 ASP A C 1
ATOM 3974 O O . ASP A 1 481 ? 31.741 39.087 -30.134 1.00 94.12 481 ASP A O 1
ATOM 3978 N N . LEU A 1 482 ? 32.283 36.952 -30.557 1.00 94.00 482 LEU A N 1
ATOM 3979 C CA . LEU A 1 482 ? 33.536 36.990 -29.810 1.00 94.00 482 LEU A CA 1
ATOM 3980 C C . LEU A 1 482 ? 34.538 37.963 -30.443 1.00 94.00 482 LEU A C 1
ATOM 3982 O O . LEU A 1 482 ? 35.197 38.717 -29.727 1.00 94.00 482 LEU A O 1
ATOM 3986 N N . VAL A 1 483 ? 34.644 37.984 -31.775 1.00 94.44 483 VAL A N 1
ATOM 3987 C CA . VAL A 1 483 ? 35.501 38.941 -32.494 1.00 94.44 483 VAL A CA 1
ATOM 3988 C C . VAL A 1 483 ? 35.028 40.375 -32.253 1.00 94.44 483 VAL A C 1
ATOM 3990 O O . VAL A 1 483 ? 35.844 41.223 -31.888 1.00 94.44 483 VAL A O 1
ATOM 3993 N N . ASN A 1 484 ? 33.724 40.636 -32.369 1.00 93.00 484 ASN A N 1
ATOM 3994 C CA . ASN A 1 484 ? 33.143 41.958 -32.117 1.00 93.00 484 ASN A CA 1
ATOM 3995 C C . ASN A 1 484 ? 33.361 42.410 -30.663 1.00 93.00 484 ASN A C 1
ATOM 3997 O O . ASN A 1 484 ? 33.748 43.551 -30.403 1.00 93.00 484 ASN A O 1
ATOM 4001 N N . THR A 1 485 ? 33.181 41.498 -29.706 1.00 93.88 485 THR A N 1
ATOM 4002 C CA . THR A 1 485 ? 33.404 41.763 -28.278 1.00 93.88 485 THR A CA 1
ATOM 4003 C C . THR A 1 485 ? 34.871 42.076 -27.997 1.00 93.88 485 THR A C 1
ATOM 4005 O O . THR A 1 485 ? 35.171 43.035 -27.288 1.00 93.88 485 THR A O 1
ATOM 4008 N N . ASN A 1 486 ? 35.799 41.326 -28.595 1.00 92.44 486 ASN A N 1
ATOM 4009 C CA . ASN A 1 486 ? 37.231 41.589 -28.463 1.00 92.44 486 ASN A CA 1
ATOM 4010 C C . ASN A 1 486 ? 37.608 42.964 -29.023 1.00 92.44 486 ASN A C 1
ATOM 4012 O O . ASN A 1 486 ? 38.325 43.706 -28.356 1.00 92.44 486 ASN A O 1
ATOM 4016 N N . GLN A 1 487 ? 37.075 43.349 -30.187 1.00 93.38 487 GLN A N 1
ATOM 4017 C CA . GLN A 1 487 ? 37.277 44.695 -30.737 1.00 93.38 487 GLN A CA 1
ATOM 4018 C C . GLN A 1 487 ? 36.746 45.781 -29.791 1.00 93.38 487 GLN A C 1
ATOM 4020 O O . GLN A 1 487 ? 37.424 46.779 -29.544 1.00 93.38 487 GLN A O 1
ATOM 4025 N N . HIS A 1 488 ? 35.563 45.575 -29.206 1.00 91.69 488 HIS A N 1
ATOM 4026 C CA . HIS A 1 488 ? 34.993 46.500 -28.230 1.00 91.69 488 HIS A CA 1
ATOM 4027 C C . HIS A 1 488 ? 35.865 46.626 -26.967 1.00 91.69 488 HIS A C 1
ATOM 4029 O O . HIS A 1 488 ? 36.127 47.739 -26.510 1.00 91.69 488 HIS A O 1
ATOM 4035 N N . ILE A 1 489 ? 36.381 45.512 -26.436 1.00 93.19 489 ILE A N 1
ATOM 4036 C CA . ILE A 1 489 ? 37.318 45.507 -25.300 1.00 93.19 489 ILE A CA 1
ATOM 4037 C C . ILE A 1 489 ? 38.604 46.261 -25.652 1.00 93.19 489 ILE A C 1
ATOM 4039 O O . ILE A 1 489 ? 39.063 47.078 -24.855 1.00 93.19 489 ILE A O 1
ATOM 4043 N N . THR A 1 490 ? 39.168 46.046 -26.844 1.00 92.88 490 THR A N 1
ATOM 4044 C CA . THR A 1 490 ? 40.349 46.787 -27.312 1.00 92.88 490 THR A CA 1
ATOM 4045 C C . THR A 1 490 ? 40.081 48.292 -27.368 1.00 92.88 490 THR A C 1
ATOM 4047 O O . THR A 1 490 ? 40.905 49.078 -26.903 1.00 92.88 490 THR A O 1
ATOM 4050 N N . ASN A 1 491 ? 38.909 48.709 -27.850 1.00 93.31 491 ASN A N 1
ATOM 4051 C CA . ASN A 1 491 ? 38.520 50.120 -27.875 1.00 93.31 491 ASN A CA 1
ATOM 4052 C C . ASN A 1 491 ? 38.392 50.710 -26.461 1.00 93.31 491 ASN A C 1
ATOM 4054 O O . ASN A 1 491 ? 38.895 51.806 -26.208 1.00 93.31 491 ASN A O 1
ATOM 4058 N N . ILE A 1 492 ? 37.784 49.979 -25.518 1.00 93.62 492 ILE A N 1
ATOM 4059 C CA . ILE A 1 492 ? 37.720 50.392 -24.106 1.00 93.62 492 ILE A CA 1
ATOM 4060 C C . ILE A 1 492 ? 39.126 50.517 -23.512 1.00 93.62 492 ILE A C 1
ATOM 4062 O O . ILE A 1 492 ? 39.408 51.501 -22.827 1.00 93.62 492 ILE A O 1
ATOM 4066 N N . ALA A 1 493 ? 40.013 49.555 -23.775 1.00 91.12 493 ALA A N 1
ATOM 4067 C CA . ALA A 1 493 ? 41.381 49.574 -23.268 1.00 91.12 493 ALA A CA 1
ATOM 4068 C C . ALA A 1 493 ? 42.152 50.797 -23.790 1.00 91.12 493 ALA A C 1
ATOM 4070 O O . ALA A 1 493 ? 42.777 51.511 -23.007 1.00 91.12 493 ALA A O 1
ATOM 4071 N N . ASN A 1 494 ? 42.026 51.102 -25.084 1.00 92.56 494 ASN A N 1
ATOM 4072 C CA . ASN A 1 494 ? 42.631 52.286 -25.695 1.00 92.56 494 ASN A CA 1
ATOM 4073 C C . ASN A 1 494 ? 42.094 53.588 -25.081 1.00 92.56 494 ASN A C 1
ATOM 4075 O O . ASN A 1 494 ? 42.876 54.453 -24.693 1.00 92.56 494 ASN A O 1
ATOM 4079 N N . ASN A 1 495 ? 40.775 53.708 -24.909 1.00 92.81 495 ASN A N 1
ATOM 4080 C CA . ASN A 1 495 ? 40.166 54.874 -24.259 1.00 92.81 495 ASN A CA 1
ATOM 4081 C C . ASN A 1 495 ? 40.606 55.017 -22.794 1.00 92.81 495 ASN A C 1
ATOM 4083 O O . ASN A 1 495 ? 40.853 56.124 -22.322 1.00 92.81 495 ASN A O 1
ATOM 4087 N N . THR A 1 496 ? 40.737 53.901 -22.076 1.00 92.06 496 THR A N 1
ATOM 4088 C CA . THR A 1 496 ? 41.210 53.889 -20.684 1.00 92.06 496 THR A CA 1
ATOM 4089 C C . THR A 1 496 ? 42.656 54.364 -20.587 1.00 92.06 496 THR A C 1
ATOM 4091 O O . THR A 1 496 ? 42.972 55.163 -19.708 1.00 92.06 496 THR A O 1
ATOM 4094 N N . ASN A 1 497 ? 43.518 53.932 -21.510 1.00 91.25 497 ASN A N 1
ATOM 4095 C CA . ASN A 1 497 ? 44.903 54.395 -21.586 1.00 91.25 497 ASN A CA 1
ATOM 4096 C C . ASN A 1 497 ? 44.975 55.898 -21.887 1.00 91.25 497 ASN A C 1
ATOM 4098 O O . ASN A 1 497 ? 45.655 56.622 -21.169 1.00 91.25 497 ASN A O 1
ATOM 4102 N N . ASN A 1 498 ? 44.182 56.392 -22.843 1.00 91.44 498 ASN A N 1
ATOM 4103 C CA . ASN A 1 498 ? 44.100 57.828 -23.127 1.00 91.44 498 ASN A CA 1
ATOM 4104 C C . ASN A 1 498 ? 43.653 58.633 -21.894 1.00 91.44 498 ASN A C 1
ATOM 4106 O O . ASN A 1 498 ? 44.250 59.653 -21.556 1.00 91.44 498 ASN A O 1
ATOM 4110 N N . ASN A 1 499 ? 42.627 58.164 -21.177 1.00 91.94 499 ASN A N 1
ATOM 4111 C CA . ASN A 1 499 ? 42.162 58.816 -19.951 1.00 91.94 499 ASN A CA 1
ATOM 4112 C C . ASN A 1 499 ? 43.219 58.784 -18.842 1.00 91.94 499 ASN A C 1
ATOM 4114 O O . ASN A 1 499 ? 43.366 59.759 -18.105 1.00 91.94 499 ASN A O 1
ATOM 4118 N N . ARG A 1 500 ? 43.968 57.684 -18.720 1.00 92.81 500 ARG A N 1
ATOM 4119 C CA . ARG A 1 500 ? 45.092 57.578 -17.787 1.00 92.81 500 ARG A CA 1
ATOM 4120 C C . ARG A 1 500 ? 46.162 58.621 -18.098 1.00 92.81 500 ARG A C 1
ATOM 4122 O O . ARG A 1 500 ? 46.628 59.274 -17.168 1.00 92.81 500 ARG A O 1
ATOM 4129 N N . ASP A 1 501 ? 46.503 58.813 -19.368 1.00 91.88 501 ASP A N 1
ATOM 4130 C CA . ASP A 1 501 ? 47.486 59.815 -19.785 1.00 91.88 501 ASP A CA 1
ATOM 4131 C C . ASP A 1 501 ? 47.008 61.238 -19.460 1.00 91.88 501 ASP A C 1
ATOM 4133 O O . ASP A 1 501 ? 47.770 62.032 -18.904 1.00 91.88 501 ASP A O 1
ATOM 4137 N N . ILE A 1 502 ? 45.726 61.545 -19.703 1.00 92.06 502 ILE A N 1
ATOM 4138 C CA . ILE A 1 502 ? 45.112 62.832 -19.330 1.00 92.06 502 ILE A CA 1
ATOM 4139 C C . ILE A 1 502 ? 45.180 63.051 -17.813 1.00 92.06 502 ILE A C 1
ATOM 4141 O O . ILE A 1 502 ? 45.605 64.113 -17.354 1.00 92.06 502 ILE A O 1
ATOM 4145 N N . LEU A 1 503 ? 44.801 62.048 -17.016 1.00 91.25 503 LEU A N 1
ATOM 4146 C CA . LEU A 1 503 ? 44.855 62.134 -15.554 1.00 91.25 503 LEU A CA 1
ATOM 4147 C C . LEU A 1 503 ? 46.291 62.291 -15.046 1.00 91.25 503 LEU A C 1
ATOM 4149 O O . LEU A 1 503 ? 46.531 63.035 -14.097 1.00 91.25 503 LEU A O 1
ATOM 4153 N N . GLN A 1 504 ? 47.260 61.632 -15.680 1.00 93.00 504 GLN A N 1
ATOM 4154 C CA . GLN A 1 504 ? 48.670 61.764 -15.330 1.00 93.00 504 GLN A CA 1
ATOM 4155 C C . GLN A 1 504 ? 49.202 63.166 -15.658 1.00 93.00 504 GLN A C 1
ATOM 4157 O O . GLN A 1 504 ? 49.940 63.740 -14.856 1.00 93.00 504 GLN A O 1
ATOM 4162 N N . GLN A 1 505 ? 48.782 63.759 -16.779 1.00 92.56 505 GLN A N 1
ATOM 4163 C CA . GLN A 1 505 ? 49.078 65.157 -17.099 1.00 92.56 505 GLN A CA 1
ATOM 4164 C C . GLN A 1 505 ? 48.474 66.112 -16.061 1.00 92.56 505 GLN A C 1
ATOM 4166 O O . GLN A 1 505 ? 49.192 66.956 -15.527 1.00 92.56 505 GLN A O 1
ATOM 4171 N N . GLN A 1 506 ? 47.196 65.945 -15.708 1.00 92.06 506 GLN A N 1
ATOM 4172 C CA . GLN A 1 506 ? 46.538 66.760 -14.679 1.00 92.06 506 GLN A CA 1
ATOM 4173 C C . GLN A 1 506 ? 47.210 66.619 -13.310 1.00 92.06 506 GLN A C 1
ATOM 4175 O O . GLN A 1 506 ? 47.435 67.614 -12.624 1.00 92.06 506 GLN A O 1
ATOM 4180 N N . HIS A 1 507 ? 47.586 65.399 -12.922 1.00 92.25 507 HIS A N 1
ATOM 4181 C CA . HIS A 1 507 ? 48.314 65.152 -11.683 1.00 92.25 507 HIS A CA 1
ATOM 4182 C C . HIS A 1 507 ? 49.669 65.871 -11.666 1.00 92.25 507 HIS A C 1
ATOM 4184 O O . HIS A 1 507 ? 50.040 66.452 -10.649 1.00 92.25 507 HIS A O 1
ATOM 4190 N N . ASN A 1 508 ? 50.391 65.882 -12.791 1.00 91.50 508 ASN A N 1
ATOM 4191 C CA . ASN A 1 508 ? 51.650 66.618 -12.909 1.00 91.50 508 ASN A CA 1
ATOM 4192 C C . ASN A 1 508 ? 51.447 68.135 -12.781 1.00 91.50 508 ASN A C 1
ATOM 4194 O O . ASN A 1 508 ? 52.244 68.783 -12.105 1.00 91.50 508 ASN A O 1
ATOM 4198 N N . VAL A 1 509 ? 50.380 68.689 -13.368 1.00 92.81 509 VAL A N 1
ATOM 4199 C CA . VAL A 1 509 ? 50.018 70.110 -13.206 1.00 92.81 509 VAL A CA 1
ATOM 4200 C C . VAL A 1 509 ? 49.752 70.425 -11.734 1.00 92.81 509 VAL A C 1
ATOM 4202 O O . VAL A 1 509 ? 50.441 71.262 -11.162 1.00 92.81 509 VAL A O 1
ATOM 4205 N N . LEU A 1 510 ? 48.858 69.675 -11.082 1.00 91.44 510 LEU A N 1
ATOM 4206 C CA . LEU A 1 510 ? 48.531 69.879 -9.666 1.00 91.44 510 LEU A CA 1
ATOM 4207 C C . LEU A 1 510 ? 49.749 69.723 -8.749 1.00 91.44 510 LEU A C 1
ATOM 4209 O O . LEU A 1 510 ? 49.887 70.441 -7.761 1.00 91.44 510 LEU A O 1
ATOM 4213 N N . ARG A 1 511 ? 50.648 68.786 -9.061 1.00 92.31 511 ARG A N 1
ATOM 4214 C CA . ARG A 1 511 ? 51.896 68.600 -8.316 1.00 92.31 511 ARG A CA 1
ATOM 4215 C C . ARG A 1 511 ? 52.822 69.806 -8.460 1.00 92.31 511 ARG A C 1
ATOM 4217 O O . ARG A 1 511 ? 53.437 70.205 -7.473 1.00 92.31 511 ARG A O 1
ATOM 4224 N N . ASN A 1 512 ? 52.930 70.372 -9.660 1.00 90.56 512 ASN A N 1
ATOM 4225 C CA . ASN A 1 512 ? 53.714 71.582 -9.895 1.00 90.56 512 ASN A CA 1
ATOM 4226 C C . ASN A 1 512 ? 53.106 72.783 -9.162 1.00 90.56 512 ASN A C 1
ATOM 4228 O O . ASN A 1 512 ? 53.843 73.479 -8.469 1.00 90.56 512 ASN A O 1
ATOM 4232 N N . ASP A 1 513 ? 51.784 72.956 -9.220 1.00 90.06 513 ASP A N 1
ATOM 4233 C CA . ASP A 1 513 ? 51.071 74.012 -8.493 1.00 90.06 513 ASP A CA 1
ATOM 4234 C C . ASP A 1 513 ? 51.269 73.875 -6.978 1.00 90.06 513 ASP A C 1
ATOM 4236 O O . ASP A 1 513 ? 51.594 74.843 -6.293 1.00 90.06 513 ASP A O 1
ATOM 4240 N N . HIS A 1 514 ? 51.158 72.654 -6.443 1.00 89.81 514 HIS A N 1
ATOM 4241 C CA . HIS A 1 514 ? 51.412 72.374 -5.031 1.00 89.81 514 HIS A CA 1
ATOM 4242 C C . HIS A 1 514 ? 52.854 72.704 -4.625 1.00 89.81 514 HIS A C 1
ATOM 4244 O O . HIS A 1 514 ? 53.077 73.295 -3.570 1.00 89.81 514 HIS A O 1
ATOM 4250 N N . ASN A 1 515 ? 53.838 72.343 -5.452 1.00 88.50 515 ASN A N 1
ATOM 4251 C CA . ASN A 1 515 ? 55.235 72.695 -5.205 1.00 88.50 515 ASN A CA 1
ATOM 4252 C C . ASN A 1 515 ? 55.457 74.215 -5.269 1.00 88.50 515 ASN A C 1
ATOM 4254 O O . ASN A 1 515 ? 56.214 74.736 -4.452 1.00 88.50 515 ASN A O 1
ATOM 4258 N N . GLY A 1 516 ? 54.778 74.912 -6.186 1.00 89.38 516 GLY A N 1
ATOM 4259 C CA . GLY A 1 516 ? 54.774 76.373 -6.280 1.00 89.38 516 GLY A CA 1
ATOM 4260 C C . GLY A 1 516 ? 54.239 77.018 -5.003 1.00 89.38 516 GLY A C 1
ATOM 4261 O O . GLY A 1 516 ? 54.969 77.747 -4.338 1.00 89.38 516 GLY A O 1
ATOM 4262 N N . LEU A 1 517 ? 53.027 76.644 -4.583 1.00 87.50 517 LEU A N 1
ATOM 4263 C CA . LEU A 1 517 ? 52.414 77.115 -3.334 1.00 87.50 517 LEU A CA 1
ATOM 4264 C C . LEU A 1 517 ? 53.269 76.793 -2.106 1.00 87.50 517 LEU A C 1
ATOM 4266 O O . LEU A 1 517 ? 53.370 77.595 -1.182 1.00 87.50 517 LEU A O 1
ATOM 4270 N N . ARG A 1 518 ? 53.902 75.616 -2.073 1.00 86.31 518 ARG A N 1
ATOM 4271 C CA . ARG A 1 518 ? 54.808 75.239 -0.984 1.00 86.31 518 ARG A CA 1
ATOM 4272 C C . ARG A 1 518 ? 56.063 76.110 -0.964 1.00 86.31 518 ARG A C 1
ATOM 4274 O O . ARG A 1 518 ? 56.524 76.449 0.123 1.00 86.31 518 ARG A O 1
ATOM 4281 N N . SER A 1 519 ? 56.613 76.459 -2.127 1.00 85.56 519 SER A N 1
ATOM 4282 C CA . SER A 1 519 ? 57.727 77.406 -2.232 1.00 85.56 519 SER A CA 1
ATOM 4283 C C . SER A 1 519 ? 57.313 78.782 -1.720 1.00 85.56 519 SER A C 1
ATOM 4285 O O . SER A 1 519 ? 57.975 79.309 -0.835 1.00 85.56 519 SER A O 1
ATOM 4287 N N . GLU A 1 520 ? 56.174 79.307 -2.181 1.00 84.19 520 GLU A N 1
ATOM 4288 C CA . GLU A 1 520 ? 55.629 80.591 -1.717 1.00 84.19 520 GLU A CA 1
ATOM 4289 C C . GLU A 1 520 ? 55.372 80.593 -0.204 1.00 84.19 520 GLU A C 1
ATOM 4291 O O . GLU A 1 520 ? 55.691 81.555 0.489 1.00 84.19 520 GLU A O 1
ATOM 4296 N N . PHE A 1 521 ? 54.838 79.496 0.338 1.00 82.44 521 PHE A N 1
ATOM 4297 C CA . PHE A 1 521 ? 54.614 79.344 1.774 1.00 82.44 521 PHE A CA 1
ATOM 4298 C C . PHE A 1 521 ? 55.924 79.307 2.572 1.00 82.44 521 PHE A C 1
ATOM 4300 O O . PHE A 1 521 ? 56.014 79.894 3.651 1.00 82.44 521 PHE A O 1
ATOM 4307 N N . ASN A 1 522 ? 56.953 78.629 2.059 1.00 82.88 522 ASN A N 1
ATOM 4308 C CA . ASN A 1 522 ? 58.275 78.629 2.681 1.00 82.88 522 ASN A CA 1
ATOM 4309 C C . ASN A 1 522 ? 58.911 80.025 2.641 1.00 82.88 522 ASN A C 1
ATOM 4311 O O . ASN A 1 522 ? 59.486 80.447 3.645 1.00 82.88 522 ASN A O 1
ATOM 4315 N N . ASP A 1 523 ? 58.751 80.755 1.535 1.00 80.56 523 ASP A N 1
ATOM 4316 C CA . ASP A 1 523 ? 59.192 82.144 1.418 1.00 80.56 523 ASP A CA 1
ATOM 4317 C C . ASP A 1 523 ? 58.477 83.018 2.458 1.00 80.56 523 ASP A C 1
ATOM 4319 O O . ASP A 1 523 ? 59.143 83.713 3.222 1.00 80.56 523 ASP A O 1
ATOM 4323 N N . LEU A 1 524 ? 57.151 82.902 2.585 1.00 75.81 524 LEU A N 1
ATOM 4324 C CA . LEU A 1 524 ? 56.351 83.572 3.620 1.00 75.81 524 LEU A CA 1
ATOM 4325 C C . LEU A 1 524 ? 56.820 83.253 5.046 1.00 75.81 524 LEU A C 1
ATOM 4327 O O . LEU A 1 524 ? 56.893 84.150 5.881 1.00 75.81 524 LEU A O 1
ATOM 4331 N N . ASN A 1 525 ? 57.170 82.000 5.343 1.00 75.81 525 ASN A N 1
ATOM 4332 C CA . ASN A 1 525 ? 57.685 81.619 6.663 1.00 75.81 525 ASN A CA 1
ATOM 4333 C C . ASN A 1 525 ? 59.091 82.164 6.943 1.00 75.81 525 ASN A C 1
ATOM 4335 O O . ASN A 1 525 ? 59.467 82.309 8.106 1.00 75.81 525 ASN A O 1
ATOM 4339 N N . SER A 1 526 ? 59.870 82.460 5.901 1.00 74.81 526 SER A N 1
ATOM 4340 C CA . SER A 1 526 ? 61.180 83.103 6.038 1.00 74.81 526 SER A CA 1
ATOM 4341 C C . SER A 1 526 ? 61.083 84.613 6.279 1.00 74.81 526 SER A C 1
ATOM 4343 O O . SER A 1 526 ? 62.079 85.246 6.635 1.00 74.81 526 SER A O 1
ATOM 4345 N N . TRP A 1 527 ? 59.895 85.203 6.110 1.00 76.44 527 TRP A N 1
ATOM 4346 C CA . TRP A 1 527 ? 59.701 86.634 6.291 1.00 76.44 527 TRP A CA 1
ATOM 4347 C C . TRP A 1 527 ? 59.868 87.037 7.747 1.00 76.44 527 TRP A C 1
ATOM 4349 O O . TRP A 1 527 ? 59.220 86.521 8.660 1.00 76.44 527 TRP A O 1
ATOM 4359 N N . THR A 1 528 ? 60.693 88.058 7.964 1.00 76.62 528 THR A N 1
ATOM 4360 C CA . THR A 1 528 ? 60.702 88.744 9.249 1.00 76.62 528 THR A CA 1
ATOM 4361 C C . THR A 1 528 ? 59.398 89.528 9.412 1.00 76.62 528 THR A C 1
ATOM 4363 O O . THR A 1 528 ? 58.722 89.874 8.440 1.00 76.62 528 THR A O 1
ATOM 4366 N N . ARG A 1 529 ? 59.036 89.885 10.652 1.00 69.75 529 ARG A N 1
ATOM 4367 C CA . ARG A 1 529 ? 57.818 90.671 10.941 1.00 69.75 529 ARG A CA 1
ATOM 4368 C C . ARG A 1 529 ? 57.724 91.948 10.086 1.00 69.75 529 ARG A C 1
ATOM 4370 O O . ARG A 1 529 ? 56.624 92.375 9.755 1.00 69.75 529 ARG A O 1
ATOM 4377 N N . LYS A 1 530 ? 58.864 92.543 9.712 1.00 74.25 530 LYS A N 1
ATOM 4378 C CA . LYS A 1 530 ? 58.944 93.722 8.837 1.00 74.25 530 LYS A CA 1
ATOM 4379 C C . LYS A 1 530 ? 58.599 93.395 7.379 1.00 74.25 530 LYS A C 1
ATOM 4381 O O . LYS A 1 530 ? 57.860 94.154 6.759 1.00 74.25 530 LYS A O 1
ATOM 4386 N N . ASP A 1 531 ? 59.092 92.275 6.856 1.00 75.56 531 ASP A N 1
ATOM 4387 C CA . ASP A 1 531 ? 58.848 91.846 5.472 1.00 75.56 531 ASP A CA 1
ATOM 4388 C C . ASP A 1 531 ? 57.372 91.497 5.257 1.00 75.56 531 ASP A C 1
ATOM 4390 O O . ASP A 1 531 ? 56.765 91.944 4.284 1.00 75.56 531 ASP A O 1
ATOM 4394 N N . PHE A 1 532 ? 56.755 90.832 6.242 1.00 74.81 532 PHE A N 1
ATOM 4395 C CA . PHE A 1 532 ? 55.316 90.568 6.257 1.00 74.81 532 PHE A CA 1
ATOM 4396 C C . PHE A 1 532 ? 54.481 91.852 6.187 1.00 74.81 532 PHE A C 1
ATOM 4398 O O . PHE A 1 532 ? 53.600 91.975 5.337 1.00 74.81 532 PHE A O 1
ATOM 4405 N N . TRP A 1 533 ? 54.778 92.849 7.028 1.00 73.44 533 TRP A N 1
ATOM 4406 C CA . TRP A 1 533 ? 54.035 94.113 7.016 1.00 73.44 533 TRP A CA 1
ATOM 4407 C C . TRP A 1 533 ? 54.238 94.915 5.728 1.00 73.44 533 TRP A C 1
ATOM 4409 O O . TRP A 1 533 ? 53.279 95.512 5.239 1.00 73.44 533 TRP A O 1
ATOM 4419 N N . ASN A 1 534 ? 55.437 94.893 5.143 1.00 75.06 534 ASN A N 1
ATOM 4420 C CA . ASN A 1 534 ? 55.690 95.529 3.851 1.00 75.06 534 ASN A CA 1
ATOM 4421 C C . ASN A 1 534 ? 54.883 94.865 2.724 1.00 75.06 534 ASN A C 1
ATOM 4423 O O . ASN A 1 534 ? 54.304 95.568 1.895 1.00 75.06 534 ASN A O 1
ATOM 4427 N N . HIS A 1 535 ? 54.796 93.531 2.707 1.00 74.88 535 HIS A N 1
ATOM 4428 C CA . HIS A 1 535 ? 53.992 92.812 1.719 1.00 74.88 535 HIS A CA 1
ATOM 4429 C C . HIS A 1 535 ? 52.491 93.068 1.898 1.00 74.88 535 HIS A C 1
ATOM 4431 O O . HIS A 1 535 ? 51.802 93.372 0.927 1.00 74.88 535 HIS A O 1
ATOM 4437 N N . VAL A 1 536 ? 51.988 93.042 3.138 1.00 73.38 536 VAL A N 1
ATOM 4438 C CA . VAL A 1 536 ? 50.591 93.386 3.455 1.00 73.38 536 VAL A CA 1
ATOM 4439 C C . VAL A 1 536 ? 50.271 94.818 3.017 1.00 73.38 536 VAL A C 1
ATOM 4441 O O . VAL A 1 536 ? 49.250 95.045 2.375 1.00 73.38 536 VAL A O 1
ATOM 4444 N N . GLN A 1 537 ? 51.160 95.785 3.266 1.00 72.06 537 GLN A N 1
ATOM 4445 C CA . GLN A 1 537 ? 50.996 97.152 2.756 1.00 72.06 537 GLN A CA 1
ATOM 4446 C C . GLN A 1 537 ? 51.005 97.215 1.222 1.00 72.06 537 GLN A C 1
ATOM 4448 O O . GLN A 1 537 ? 50.248 97.992 0.640 1.00 72.06 537 GLN A O 1
ATOM 4453 N N . GLY A 1 538 ? 51.828 96.398 0.560 1.00 70.69 538 GLY A N 1
ATOM 4454 C CA . GLY A 1 538 ? 51.822 96.239 -0.894 1.00 70.69 538 GLY A CA 1
ATOM 4455 C C . GLY A 1 538 ? 50.488 95.706 -1.422 1.00 70.69 538 GLY A C 1
ATOM 4456 O O . GLY A 1 538 ? 49.935 96.286 -2.356 1.00 70.69 538 GLY A O 1
ATOM 4457 N N . LEU A 1 539 ? 49.932 94.668 -0.785 1.00 73.00 539 LEU A N 1
ATOM 4458 C CA . LEU A 1 539 ? 48.618 94.105 -1.112 1.00 73.00 539 LEU A CA 1
ATOM 4459 C C . LEU A 1 539 ? 47.490 95.112 -0.880 1.00 73.00 539 LEU A C 1
ATOM 4461 O O . LEU A 1 539 ? 46.637 95.253 -1.750 1.00 73.00 539 LEU A O 1
ATOM 4465 N N . PHE A 1 540 ? 47.511 95.869 0.222 1.00 67.62 540 PHE A N 1
ATOM 4466 C CA . PHE A 1 540 ? 46.542 96.945 0.458 1.00 67.62 540 PHE A CA 1
ATOM 4467 C C . PHE A 1 540 ? 46.639 98.042 -0.602 1.00 67.62 540 PHE A C 1
ATOM 4469 O O . PHE A 1 540 ? 45.616 98.463 -1.124 1.00 67.62 540 PHE A O 1
ATOM 4476 N N . ARG A 1 541 ? 47.847 98.447 -1.013 1.00 67.50 541 ARG A N 1
ATOM 4477 C CA . ARG A 1 541 ? 48.018 99.408 -2.119 1.00 67.50 541 ARG A CA 1
ATOM 4478 C C . ARG A 1 541 ? 47.544 98.852 -3.459 1.00 67.50 541 ARG A C 1
ATOM 4480 O O . ARG A 1 541 ? 47.047 99.607 -4.291 1.00 67.50 541 ARG A O 1
ATOM 4487 N N . HIS A 1 542 ? 47.714 97.554 -3.701 1.00 66.88 542 HIS A N 1
ATOM 4488 C CA . HIS A 1 542 ? 47.240 96.920 -4.928 1.00 66.88 542 HIS A CA 1
ATOM 4489 C C . HIS A 1 542 ? 45.712 96.773 -4.929 1.00 66.88 542 HIS A C 1
ATOM 4491 O O . HIS A 1 542 ? 45.079 97.087 -5.933 1.00 66.88 542 HIS A O 1
ATOM 4497 N N . ALA A 1 543 ? 45.116 96.402 -3.794 1.00 63.34 543 ALA A N 1
ATOM 4498 C CA . ALA A 1 543 ? 43.673 96.356 -3.591 1.00 63.34 543 ALA A CA 1
ATOM 4499 C C . ALA A 1 543 ? 43.038 97.751 -3.688 1.00 63.34 543 ALA A C 1
ATOM 4501 O O . ALA A 1 543 ? 42.044 97.897 -4.391 1.00 63.34 543 ALA A O 1
ATOM 4502 N N . ASP A 1 544 ? 43.652 98.784 -3.102 1.00 60.91 544 ASP A N 1
ATOM 4503 C CA . ASP A 1 544 ? 43.232 100.182 -3.263 1.00 60.91 544 ASP A CA 1
ATOM 4504 C C . ASP A 1 544 ? 43.313 100.619 -4.730 1.00 60.91 544 ASP A C 1
ATOM 4506 O O . ASP A 1 544 ? 42.396 101.261 -5.233 1.00 60.91 544 ASP A O 1
ATOM 4510 N N . ASN A 1 545 ? 44.360 100.224 -5.463 1.00 63.22 545 ASN A N 1
ATOM 4511 C CA . ASN A 1 545 ? 44.475 100.524 -6.893 1.00 63.22 545 ASN A CA 1
ATOM 4512 C C . ASN A 1 545 ? 43.441 99.775 -7.752 1.00 63.22 545 ASN A C 1
ATOM 4514 O O . ASN A 1 545 ? 42.933 100.352 -8.713 1.00 63.22 545 ASN A O 1
ATOM 4518 N N . ILE A 1 546 ? 43.107 98.520 -7.432 1.00 64.62 546 ILE A N 1
ATOM 4519 C CA . ILE A 1 546 ? 42.050 97.755 -8.120 1.00 64.62 546 ILE A CA 1
ATOM 4520 C C . ILE A 1 546 ? 40.671 98.341 -7.790 1.00 64.62 546 ILE A C 1
ATOM 4522 O O . ILE A 1 546 ? 39.846 98.514 -8.688 1.00 64.62 546 ILE A O 1
ATOM 4526 N N . TRP A 1 547 ? 40.428 98.713 -6.532 1.00 61.00 547 TRP A N 1
ATOM 4527 C CA . TRP A 1 547 ? 39.169 99.305 -6.085 1.00 61.00 547 TRP A CA 1
ATOM 4528 C C . TRP A 1 547 ? 38.952 100.700 -6.689 1.00 61.00 547 TRP A C 1
ATOM 4530 O O . TRP A 1 547 ? 37.896 100.963 -7.262 1.00 61.00 547 TRP A O 1
ATOM 4540 N N . MET A 1 548 ? 39.984 101.551 -6.693 1.00 58.16 548 MET A N 1
ATOM 4541 C CA . MET A 1 548 ? 39.946 102.884 -7.314 1.00 58.16 548 MET A CA 1
ATOM 4542 C C . MET A 1 548 ? 39.824 102.826 -8.844 1.00 58.16 548 MET A C 1
ATOM 4544 O O . MET A 1 548 ? 39.187 103.696 -9.430 1.00 58.16 548 MET A O 1
ATOM 4548 N N . ARG A 1 549 ? 40.368 101.796 -9.511 1.00 59.31 549 ARG A N 1
ATOM 4549 C CA . ARG A 1 549 ? 40.189 101.600 -10.965 1.00 59.31 549 ARG A CA 1
ATOM 4550 C C . ARG A 1 549 ? 38.828 101.014 -11.346 1.00 59.31 549 ARG A C 1
ATOM 4552 O O . ARG A 1 549 ? 38.393 101.212 -12.476 1.00 59.31 549 ARG A O 1
ATOM 4559 N N . SER A 1 550 ? 38.152 100.324 -10.428 1.00 56.88 550 SER A N 1
ATOM 4560 C CA . SER A 1 550 ? 36.840 99.707 -10.682 1.00 56.88 550 SER A CA 1
ATOM 4561 C C . SER A 1 550 ? 35.668 100.698 -10.576 1.00 56.88 550 SER A C 1
ATOM 4563 O O . SER A 1 550 ? 34.582 100.404 -11.066 1.00 56.88 550 SER A O 1
ATOM 4565 N N . PHE A 1 551 ? 35.880 101.890 -10.002 1.00 57.31 551 PHE A N 1
ATOM 4566 C CA . PHE A 1 551 ? 34.879 102.959 -9.884 1.00 57.31 551 PHE A CA 1
ATOM 4567 C C . PHE A 1 551 ? 35.280 104.214 -10.680 1.00 57.31 551 PHE A C 1
ATOM 4569 O O . PHE A 1 551 ? 35.543 105.277 -10.127 1.00 57.31 551 PHE A O 1
ATOM 4576 N N . HIS A 1 552 ? 35.287 104.097 -12.010 1.00 55.78 552 HIS A N 1
ATOM 4577 C CA . HIS A 1 552 ? 35.381 105.228 -12.948 1.00 55.78 552 HIS A CA 1
ATOM 4578 C C . HIS A 1 552 ? 34.006 105.687 -13.487 1.00 55.78 552 HIS A C 1
ATOM 4580 O O . HIS A 1 552 ? 33.903 106.210 -14.593 1.00 55.78 552 HIS A O 1
ATOM 4586 N N . GLY A 1 553 ? 32.943 105.529 -12.691 1.00 53.06 553 GLY A N 1
ATOM 4587 C CA . GLY A 1 553 ? 31.643 106.181 -12.894 1.00 53.06 553 GLY A CA 1
ATOM 4588 C C . GLY A 1 553 ? 31.297 107.027 -11.668 1.00 53.06 553 GLY A C 1
ATOM 4589 O O . GLY A 1 553 ? 31.579 106.600 -10.551 1.00 53.06 553 GLY A O 1
ATOM 4590 N N . GLU A 1 554 ? 30.753 108.231 -11.871 1.00 50.69 554 GLU A N 1
ATOM 4591 C CA . GLU A 1 554 ? 30.482 109.232 -10.825 1.00 50.69 554 GLU A CA 1
ATOM 4592 C C . GLU A 1 554 ? 29.817 108.619 -9.583 1.00 50.69 554 GLU A C 1
ATOM 4594 O O . GLU A 1 554 ? 28.659 108.205 -9.620 1.00 50.69 554 GLU A O 1
ATOM 4599 N N . VAL A 1 555 ? 30.549 108.571 -8.465 1.00 57.50 555 VAL A N 1
ATOM 4600 C CA . VAL A 1 555 ? 29.979 108.183 -7.171 1.00 57.50 555 VAL A CA 1
ATOM 4601 C C . VAL A 1 555 ? 29.055 109.316 -6.718 1.00 57.50 555 VAL A C 1
ATOM 4603 O O . VAL A 1 555 ? 29.537 110.434 -6.509 1.00 57.50 555 VAL A O 1
ATOM 4606 N N . PRO A 1 556 ? 27.746 109.064 -6.543 1.00 58.97 556 PRO A N 1
ATOM 4607 C CA . PRO A 1 556 ? 26.797 110.086 -6.123 1.00 58.97 556 PRO A CA 1
ATOM 4608 C C . PRO A 1 556 ? 27.237 110.761 -4.813 1.00 58.97 556 PRO A C 1
ATOM 4610 O O . PRO A 1 556 ? 27.662 110.094 -3.866 1.00 58.97 556 PRO A O 1
ATOM 4613 N N . LYS A 1 557 ? 27.151 112.099 -4.753 1.00 64.62 557 LYS A N 1
ATOM 4614 C CA . LYS A 1 557 ? 27.643 112.939 -3.635 1.00 64.62 557 LYS A CA 1
ATOM 4615 C C . LYS A 1 557 ? 27.184 112.468 -2.245 1.00 64.62 557 LYS A C 1
ATOM 4617 O O . LYS A 1 557 ? 27.938 112.566 -1.281 1.00 64.62 557 LYS A O 1
ATOM 4622 N N . ASN A 1 558 ? 25.993 111.884 -2.149 1.00 59.66 558 ASN A N 1
ATOM 4623 C CA . ASN A 1 558 ? 25.441 111.323 -0.913 1.00 59.66 558 ASN A CA 1
ATOM 4624 C C . ASN A 1 558 ? 26.234 110.110 -0.371 1.00 59.66 558 ASN A C 1
ATOM 4626 O O . ASN A 1 558 ? 26.296 109.917 0.843 1.00 59.66 558 ASN A O 1
ATOM 4630 N N . ILE A 1 559 ? 26.902 109.323 -1.221 1.00 61.09 559 ILE A N 1
ATOM 4631 C CA . ILE A 1 559 ? 27.777 108.214 -0.793 1.00 61.09 559 ILE A CA 1
ATOM 4632 C C . ILE A 1 559 ? 29.136 108.744 -0.310 1.00 61.09 559 ILE A C 1
ATOM 4634 O O . ILE A 1 559 ? 29.664 108.246 0.684 1.00 61.09 559 ILE A O 1
ATOM 4638 N N . GLN A 1 560 ? 29.673 109.797 -0.935 1.00 58.56 560 GLN A N 1
ATOM 4639 C CA . GLN A 1 560 ? 30.913 110.445 -0.480 1.00 58.56 560 GLN A CA 1
ATOM 4640 C C . GLN A 1 560 ? 30.754 111.106 0.900 1.00 58.56 560 GLN A C 1
ATOM 4642 O O . GLN A 1 560 ? 31.668 111.043 1.726 1.00 58.56 560 GLN A O 1
ATOM 4647 N N . GLU A 1 561 ? 29.586 111.682 1.186 1.00 60.56 561 GLU A N 1
ATOM 4648 C CA . GLU A 1 561 ? 29.268 112.243 2.506 1.00 60.56 561 GLU A CA 1
ATOM 4649 C C . GLU A 1 561 ? 29.033 111.146 3.559 1.00 60.56 561 GLU A C 1
ATOM 4651 O O . GLU A 1 561 ? 29.515 111.271 4.684 1.00 60.56 561 GLU A O 1
ATOM 4656 N N . THR A 1 562 ? 28.429 110.013 3.180 1.00 60.69 562 THR A N 1
ATOM 4657 C CA . THR A 1 562 ? 28.253 108.847 4.071 1.00 60.69 562 THR A CA 1
ATOM 4658 C C . THR A 1 562 ? 29.583 108.146 4.390 1.00 60.69 562 THR A C 1
ATOM 4660 O O . THR A 1 562 ? 29.781 107.658 5.502 1.00 60.69 562 THR A O 1
ATOM 4663 N N . TYR A 1 563 ? 30.537 108.112 3.452 1.00 59.44 563 TYR A N 1
ATOM 4664 C CA . TYR A 1 563 ? 31.864 107.524 3.685 1.00 59.44 563 TYR A CA 1
ATOM 4665 C C . TYR A 1 563 ? 32.730 108.411 4.591 1.00 59.44 563 TYR A C 1
ATOM 4667 O O . TYR A 1 563 ? 33.381 107.906 5.506 1.00 59.44 563 TYR A O 1
ATOM 4675 N N . LYS A 1 564 ? 32.660 109.741 4.422 1.00 60.34 564 LYS A N 1
ATOM 4676 C CA . LYS A 1 564 ? 33.274 110.697 5.360 1.00 60.34 564 LYS A CA 1
ATOM 4677 C C . LYS A 1 564 ? 32.612 110.685 6.744 1.00 60.34 564 LYS A C 1
ATOM 4679 O O . LYS A 1 564 ? 33.309 110.942 7.721 1.00 60.34 564 LYS A O 1
ATOM 4684 N N . SER A 1 565 ? 31.318 110.359 6.852 1.00 57.44 565 SER A N 1
ATOM 4685 C CA . SER A 1 565 ? 30.622 110.279 8.146 1.00 57.44 565 SER A CA 1
ATOM 4686 C C . SER A 1 565 ? 30.802 108.939 8.874 1.00 57.44 565 SER A C 1
ATOM 4688 O O . SER A 1 565 ? 30.763 108.923 10.101 1.00 57.44 565 SER A O 1
ATOM 4690 N N . ARG A 1 566 ? 31.020 107.819 8.164 1.00 52.91 566 ARG A N 1
ATOM 4691 C CA . ARG A 1 566 ? 31.275 106.495 8.778 1.00 52.91 566 ARG A CA 1
ATOM 4692 C C . ARG A 1 566 ? 32.736 106.235 9.134 1.00 52.91 566 ARG A C 1
ATOM 4694 O O . ARG A 1 566 ? 32.990 105.477 10.061 1.00 52.91 566 ARG A O 1
ATOM 4701 N N . TRP A 1 567 ? 33.672 106.863 8.428 1.00 55.53 567 TRP A N 1
ATOM 4702 C CA . TRP A 1 567 ? 35.115 106.680 8.630 1.0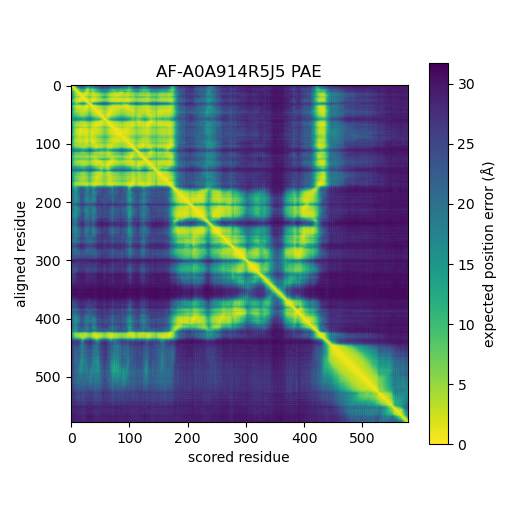0 55.53 567 TRP A CA 1
ATOM 4703 C C . TRP A 1 567 ? 35.813 107.996 8.990 1.00 55.53 567 TRP A C 1
ATOM 4705 O O . TRP A 1 567 ? 36.974 108.225 8.648 1.00 55.53 567 TRP A O 1
ATOM 4715 N N . GLY A 1 568 ? 35.082 108.879 9.678 1.00 43.31 568 GLY A N 1
ATOM 4716 C CA . GLY A 1 568 ? 35.614 110.110 10.241 1.00 43.31 568 GLY A CA 1
ATOM 4717 C C . GLY A 1 568 ? 36.788 109.834 11.183 1.00 43.31 568 GLY A C 1
ATOM 4718 O O . GLY A 1 568 ? 36.676 109.044 12.114 1.00 43.31 568 GLY A O 1
ATOM 4719 N N . ALA A 1 569 ? 37.906 110.501 10.894 1.00 46.97 569 ALA A N 1
ATOM 4720 C CA . ALA A 1 569 ? 38.995 110.880 11.791 1.00 46.97 569 ALA A CA 1
ATOM 4721 C C . ALA A 1 569 ? 39.156 110.055 13.086 1.00 46.97 569 ALA A C 1
ATOM 4723 O O . ALA A 1 569 ? 38.774 110.501 14.165 1.00 46.97 569 ALA A O 1
ATOM 4724 N N . TYR A 1 570 ? 39.859 108.924 13.004 1.00 36.31 570 TYR A N 1
ATOM 4725 C CA . TYR A 1 570 ? 40.656 108.453 14.138 1.00 36.31 570 TYR A CA 1
ATOM 4726 C C . TYR A 1 570 ? 42.084 108.997 13.993 1.00 36.31 570 TYR A C 1
ATOM 4728 O O . TYR A 1 570 ? 42.848 108.493 13.166 1.00 36.31 570 TYR A O 1
ATOM 4736 N N . PRO A 1 571 ? 42.490 110.022 14.762 1.00 47.56 571 PRO A N 1
ATOM 4737 C CA . PRO A 1 571 ? 43.900 110.329 14.914 1.00 47.56 571 PRO A CA 1
ATOM 4738 C C . PRO A 1 571 ? 44.541 109.233 15.775 1.00 47.56 571 PRO A C 1
ATOM 4740 O O . PRO A 1 571 ? 44.394 109.215 16.994 1.00 47.56 571 PRO A O 1
ATOM 4743 N N . LEU A 1 572 ? 45.278 108.318 15.143 1.00 40.88 572 LEU A N 1
ATOM 4744 C CA . LEU A 1 572 ? 46.208 107.424 15.835 1.00 40.88 572 LEU A CA 1
ATOM 4745 C C . LEU A 1 572 ? 47.412 108.247 16.315 1.00 40.88 572 LEU A C 1
ATOM 4747 O O . LEU A 1 572 ? 48.448 108.316 15.656 1.00 40.88 572 LEU A O 1
ATOM 4751 N N . LYS A 1 573 ? 47.267 108.904 17.468 1.00 40.91 573 LYS A N 1
ATOM 4752 C CA . LYS A 1 573 ? 48.400 109.355 18.275 1.00 40.91 573 LYS A CA 1
ATOM 4753 C C . LYS A 1 573 ? 48.492 108.492 19.526 1.00 40.91 573 LYS A C 1
ATOM 4755 O O . LYS A 1 573 ? 47.685 108.653 20.426 1.00 40.91 573 LYS A O 1
ATOM 4760 N N . GLY A 1 574 ? 49.548 107.682 19.554 1.00 37.56 574 GLY A N 1
ATOM 4761 C CA . GLY A 1 574 ? 50.400 107.495 20.725 1.00 37.56 574 GLY A CA 1
ATOM 4762 C C . GLY A 1 574 ? 49.883 106.614 21.863 1.00 37.56 574 GLY A C 1
ATOM 4763 O O . GLY A 1 574 ? 48.822 106.845 22.420 1.00 37.56 574 GLY A O 1
ATOM 4764 N N . THR A 1 575 ? 50.775 105.711 22.270 1.00 37.84 575 THR A N 1
ATOM 4765 C CA . THR A 1 575 ? 50.876 105.046 23.580 1.00 37.84 575 THR A CA 1
ATOM 4766 C C . THR A 1 575 ? 49.820 104.003 23.957 1.00 37.84 575 THR A C 1
ATOM 4768 O O . THR A 1 575 ? 48.662 104.301 24.215 1.00 37.84 575 THR A O 1
ATOM 4771 N N . ASP A 1 576 ? 50.368 102.788 24.051 1.00 39.00 576 ASP A N 1
ATOM 4772 C CA . ASP A 1 576 ? 50.096 101.694 24.979 1.00 39.00 576 ASP A CA 1
ATOM 4773 C C . ASP A 1 576 ? 48.731 101.014 24.948 1.00 39.00 576 ASP A C 1
ATOM 4775 O O . ASP A 1 576 ? 47.748 101.546 25.435 1.00 39.00 576 ASP A O 1
ATOM 4779 N N . PHE A 1 577 ? 48.729 99.743 24.534 1.00 30.91 577 PHE A N 1
ATOM 4780 C CA . PHE A 1 577 ? 48.221 98.662 25.381 1.00 30.91 577 PHE A CA 1
ATOM 4781 C C . PHE A 1 577 ? 48.972 97.354 25.072 1.00 30.91 577 PHE A C 1
ATOM 4783 O O . PHE A 1 577 ? 49.367 97.108 23.934 1.00 30.91 577 PHE A O 1
ATOM 4790 N N . LYS A 1 578 ? 49.215 96.609 26.156 1.00 37.81 578 LYS A N 1
ATOM 4791 C CA . LYS A 1 578 ? 49.938 95.335 26.290 1.00 37.81 578 LYS A CA 1
ATOM 4792 C C . LYS A 1 578 ? 49.540 94.247 25.300 1.00 37.81 578 LYS A C 1
ATOM 4794 O O . LYS A 1 578 ? 48.329 94.146 25.009 1.00 37.81 578 LYS A O 1
#

Foldseek 3Di:
DDPPPDLFDWDPQPDWFDDLNDTWTKTATPDPPARAIEIEFPQAWALVQWAWDFDPPDPLRKIKTKTKTFRDDLVVLVRVCVVCVVVVRHDDSVRYYYADFQWKFKDWDPVQPVFKDWDPDIDGCRVVDRMDMTMIIGSDPLCRPPPRVNSVCCNVPVQVNCVVTFMKMKTKFFDFWKKWWKWFQALVLLCPQPLLVVLCVLCVPPQQKAKEALVVLLVSLVSSSVSIDIDIDTDDDDDDPPCPVVSSVVSSVLQFPDKDKPVPDDPVRLCRYDPDDPQQGLVSVQVLQQLVVVVCVVCLVDQDDPVVVVVSVVVSLVVVCVVDVDDDPPVPPPDPVLQVPPPRDPPDPDDDDDDDDDDDDPDPPSPDRDPVSVVVVCVPRVRQWDDPVRGIDGHIGIIGMGRSVCRNHGGTSDIDTDIDTPGIDIDIDTNRHDNDPPPPPDDDPPVVNVVVVVVVVVVVVVVVVVVVVVVVVVVVVVVVVVVVVVVVVVVVVVVVVVVVVVVVVVVVVVVVVVVVVVVVVVVVVPDDPVRVVVVVVVVVVVVVVVVVVVPPDDDPPVVVVVVCVVPPDDPPDDDDDD

pLDDT: mean 73.48, std 17.32, range [29.81, 95.88]